Protein AF-A0A970N2Q7-F1 (afdb_monomer)

Foldseek 3Di:
DQWDQDPVVRDTDRADQLQPDDPVVLVVVLVVLLVLLPDPQQLDDDVPDDPPDGGNSLVVVLNLLVHLQCVVQQDDCPQPVNVVCVVVVCAPDSVSVSVSLCCVQPNRFDQDPVRDTHPVPVQPSVSNSVLSVLSSQLSSLSSPQDCPPHDQADPSNNYGQPLRGALVSQLSNQCSQLVHQSRQSRSLVNVLCLQPPHPLQDAPQFNSNQFASCQQCPPVNSRDGDPSVLSNLSSNLSVLSSVCSVQRDPDFRFLVSCLVVVVSQLSNLVSCCVNCRQNPRPDDDPLDHGRSLSVVLSLCVSLVLLVLLLVPDDDDPVPDPDPVRVSSVVSSCLSRCVVVPVDPPPPPRLDPDDPSQLSVLVSLLSNLVVVQVDRGSYPVPDQPLSDDPVSLVSNLVSQCSNSSRNVSSVVVVVCNVPVPRDPCVRVDPQPWFKFKDWLVQDDDQQAWDAGPVRDDIWGKHKDQWDGDDLKIKHAAFIKMKTQFFDWAWFKKKWAWDDPVFKWKAFAQHRDGPHTDDDWDQDPPRIIMDGPRPDTTGMMMITTNHITITNIMIITGDDDPPPPVVVD

Nearest PDB structures (foldseek):
  7ou8-assembly1_BBB  TM=2.435E-01  e=1.047E-04  Bacteroides thetaiotaomicron VPI-5482
  6vls-assembly2_B  TM=5.174E-01  e=4.617E-01  Escherichia coli
  6vls-assembly4_D  TM=4.702E-01  e=2.765E-01  Escherichia coli
  5iku-assembly1_A  TM=4.989E-01  e=7.710E-01  Hathewaya histolytica
  9bor-assembly1_A  TM=1.655E-01  e=4.130E+00  Homo sapiens

Secondary structure (DSSP, 8-state):
---EEPTTT--EE----GGG--HHHHHHHHHHHHHHHT-TTTSSPPTT--TTPPPHHHHHHHHHHT-HHHHHHT--TT-HHHHHHHHTTS-SSHHHHHHHHHHHHSPPPEE-TTS-EE--TTS-HHHHHHHHHHHHHHHHHHHT---SSS-SB-TTS--B-GGG--HHHHHHHHHHHHT-TTTGGGHHHHHHHHHHH-GGG--TT--GGG--TTTTS-TT-TTPPPPHHHHHHHHHHHHHHHHHHTTS-SSS--HHHHHTTHHHHHHHHHHHHH-HHHH---SS-TTPPPHHHHHHHHHHHHTTHHHHHHHHH-S--TT-SSHHHHHHHHHHHHHHHGGGGGSTTSS--S--S-HHHHHHHHHHHHHHHHTTT--SS-GGG--GGG--HHHHHHHHHHHHH-GGGTTHHHHHHHHHHHTS---GGGTS-----EEEE-TTS--SSS--EE-TTSS-EE-EEEEEEEEETTEEEEEEEEEEEESS--TTEEEEEEEES-GGGEEEEEESSSS--EEP--EEEETTTEEEEE-TTS---EEEEEESSSEEEEEEEEEE----TTTTT--

Mean predicted aligned error: 16.92 Å

Sequence (567 aa):
QLGTKDPITGEYDYDMNLKTTGVALVDSLRVSLKQLTGSLVFNTLVDNSPPEDETVFRQFTRVFVSAQVVKTNIYDDKNPKDIDGKANGYYQDNEEKIDYLLNSNFPIPTINLDYELDFVVNKDQEKQKQYVDEMLDVFETLINLDETDGDPYTPDGFDLDLNILNQANFQNLFKALNNSEIYFDLVPNLIARVVHNESAYQIQDIDIMAANPYFHYNGNEFDNHFPDGEIEELSDLFVLIKDFTNLIPSGEVDLSLLSNNIDLFKDTLIKFQETETFHRGGSHLPNEITVFQQIMRKIYLDTYLADLAFEQVHDFNIDAISVKDAIYKNLTDDIVNFELYSDPLYGPSLHLGSWPNEIEALGNLVENLTAINIVSSNLSSFDASIWTPSVLDGILNAINELDVVKDAAPHLIKNALYNEAINFSRFTTDKVANYIIDSTTFVGLLNEVTLSDGSENFTFEGNDVTSSGGKLHFTASGTLYNTTPITNIDSLLIKTNNLNDFTFYYGDTAQPDERFYFVEAVSGGYYKVNLSEVPYQYFQIKANAAFTVEEIKIKQAIEIGDYMQGQ

Radius of gyration: 41.72 Å; Cα contacts (8 Å, |Δi|>4): 851; chains: 1; bounding box: 101×56×114 Å

pLDDT: mean 73.53, std 15.27, range [30.88, 95.12]

Structure (mmCIF, N/CA/C/O backbone):
data_AF-A0A970N2Q7-F1
#
_entry.id   AF-A0A970N2Q7-F1
#
loop_
_atom_site.group_PDB
_atom_site.id
_atom_site.type_symbol
_atom_site.label_atom_id
_atom_site.label_alt_id
_atom_site.label_comp_id
_atom_site.label_asym_id
_atom_site.label_entity_id
_atom_site.label_seq_id
_atom_site.pdbx_PDB_ins_code
_atom_site.Cartn_x
_atom_site.Cartn_y
_atom_site.Cartn_z
_atom_site.occupancy
_atom_site.B_iso_or_equiv
_atom_site.auth_seq_id
_atom_site.auth_comp_id
_atom_site.auth_asym_id
_atom_site.auth_atom_id
_atom_site.pdbx_PDB_model_num
ATOM 1 N N . GLN A 1 1 ? -12.994 17.055 36.657 1.00 45.44 1 GLN A N 1
ATOM 2 C CA . GLN A 1 1 ? -14.340 16.468 36.829 1.00 45.44 1 GLN A CA 1
ATOM 3 C C . GLN A 1 1 ? -14.600 15.694 35.553 1.00 45.44 1 GLN A C 1
ATOM 5 O O . GLN A 1 1 ? -14.515 16.315 34.511 1.00 45.44 1 GLN A O 1
ATOM 10 N N . LEU A 1 2 ? -14.820 14.379 35.627 1.00 48.88 2 LEU A N 1
ATOM 11 C CA . LEU A 1 2 ? -15.094 13.513 34.464 1.00 48.88 2 LEU A CA 1
ATOM 12 C C . LEU A 1 2 ? -16.572 13.543 34.063 1.00 48.88 2 LEU A C 1
ATOM 14 O O . LEU A 1 2 ? -17.099 12.553 33.587 1.00 48.88 2 LEU A O 1
ATOM 18 N N . GLY A 1 3 ? -17.272 14.628 34.382 1.00 46.91 3 GLY A N 1
ATOM 19 C CA . GLY A 1 3 ? -18.672 14.727 34.039 1.00 46.91 3 GLY A CA 1
ATOM 20 C C . GLY A 1 3 ? -19.215 16.136 34.155 1.00 46.91 3 GLY A C 1
ATOM 21 O O . GLY A 1 3 ? -18.838 16.908 35.047 1.00 46.91 3 GLY A O 1
ATOM 22 N N . THR A 1 4 ? -20.109 16.443 33.230 1.00 47.22 4 THR A N 1
ATOM 23 C CA . THR A 1 4 ? -20.871 17.675 33.130 1.00 47.22 4 THR A CA 1
ATOM 24 C C . THR A 1 4 ? -22.276 17.374 33.609 1.00 47.22 4 THR A C 1
ATOM 26 O O . THR A 1 4 ? -22.952 16.489 33.101 1.00 47.22 4 THR A O 1
ATOM 29 N N . LYS A 1 5 ? -22.730 18.093 34.632 1.00 47.19 5 LYS A N 1
ATOM 30 C CA . LYS A 1 5 ? -24.118 17.973 35.061 1.00 47.19 5 LYS A CA 1
ATOM 31 C C . LYS A 1 5 ? -24.990 18.718 34.060 1.00 47.19 5 LYS A C 1
ATOM 33 O O . LYS A 1 5 ? -24.835 19.937 33.946 1.00 47.19 5 LYS A O 1
ATOM 38 N N . ASP A 1 6 ? -25.897 18.018 33.390 1.00 47.97 6 ASP A N 1
ATOM 39 C CA . ASP A 1 6 ? -26.930 18.643 32.578 1.00 47.97 6 ASP A CA 1
ATOM 40 C C . ASP A 1 6 ? -27.719 19.612 33.486 1.00 47.97 6 ASP A C 1
ATOM 42 O O . ASP A 1 6 ? -28.283 19.212 34.514 1.00 47.97 6 ASP A O 1
ATOM 46 N N . PRO A 1 7 ? -27.721 20.919 33.180 1.00 41.69 7 PRO A N 1
ATOM 47 C CA . PRO A 1 7 ? -28.348 21.919 34.035 1.00 41.69 7 PRO A CA 1
ATOM 48 C C . PRO A 1 7 ? -29.886 21.891 33.985 1.00 41.69 7 PRO A C 1
ATOM 50 O O . PRO A 1 7 ? -30.524 22.537 34.819 1.00 41.69 7 PRO A O 1
ATOM 53 N N . ILE A 1 8 ? -30.480 21.177 33.026 1.00 44.94 8 ILE A N 1
ATOM 54 C CA . ILE A 1 8 ? -31.919 21.033 32.785 1.00 44.94 8 ILE A CA 1
ATOM 55 C C . ILE A 1 8 ? -32.441 19.724 33.389 1.00 44.94 8 ILE A C 1
ATOM 57 O O . ILE A 1 8 ? -33.431 19.759 34.123 1.00 44.94 8 ILE A O 1
ATOM 61 N N . THR A 1 9 ? -31.800 18.588 33.108 1.00 55.22 9 THR A N 1
ATOM 62 C CA . THR A 1 9 ? -32.236 17.270 33.610 1.00 55.22 9 THR A CA 1
ATOM 63 C C . THR A 1 9 ? -31.654 16.959 34.988 1.00 55.22 9 THR A C 1
ATOM 65 O O . THR A 1 9 ? -32.248 16.218 35.770 1.00 55.22 9 THR A O 1
ATOM 68 N N . GLY A 1 10 ? -30.523 17.578 35.338 1.00 40.97 10 GLY A N 1
ATOM 69 C CA . GLY A 1 10 ? -29.781 17.282 36.558 1.00 40.97 10 GLY A CA 1
ATOM 70 C C . GLY A 1 10 ? -29.006 15.965 36.501 1.00 40.97 10 GLY A C 1
ATOM 71 O O . GLY A 1 10 ? -28.391 15.606 37.510 1.00 40.97 10 GLY A O 1
ATOM 72 N N . GLU A 1 11 ? -29.029 15.279 35.358 1.00 42.31 11 GLU A N 1
ATOM 73 C CA . GLU A 1 11 ? -28.254 14.073 35.093 1.00 42.31 11 GLU A CA 1
ATOM 74 C C . GLU A 1 11 ? -26.777 14.436 34.951 1.00 42.31 11 GLU A C 1
ATOM 76 O O . GLU A 1 11 ? -26.418 15.531 34.516 1.00 42.31 11 GLU A O 1
ATOM 81 N N . TYR A 1 12 ? -25.908 13.543 35.406 1.00 44.84 12 TYR A N 1
ATOM 82 C CA . TYR A 1 12 ? -24.479 13.688 35.183 1.00 44.84 12 TYR A CA 1
ATOM 83 C C . TYR A 1 12 ? -24.143 12.959 33.895 1.00 44.84 12 TYR A C 1
ATOM 85 O O . TYR A 1 12 ? -24.292 11.742 33.828 1.00 44.84 12 TYR A O 1
ATOM 93 N N . ASP A 1 13 ? -23.693 13.716 32.906 1.00 51.66 13 ASP A N 1
ATOM 94 C CA . ASP A 1 13 ? -23.083 13.167 31.711 1.00 51.66 13 ASP A CA 1
ATOM 95 C C . ASP A 1 13 ? -21.595 12.988 31.993 1.00 51.66 13 ASP A C 1
ATOM 97 O O . ASP A 1 13 ? -20.907 13.961 32.312 1.00 51.66 13 ASP A O 1
ATOM 101 N N . TYR A 1 14 ? -21.117 11.748 31.993 1.00 58.34 14 TYR A N 1
ATOM 102 C CA . TYR A 1 14 ? -19.752 11.408 32.385 1.00 58.34 14 TYR A CA 1
ATOM 103 C C . TYR A 1 14 ? -18.855 11.237 31.161 1.00 58.34 14 TYR A C 1
ATOM 105 O O . TYR A 1 14 ? -18.230 10.196 30.990 1.00 58.34 14 TYR A O 1
ATOM 113 N N . ASP A 1 15 ? -18.784 12.254 30.309 1.00 62.94 15 ASP A N 1
ATOM 114 C CA . ASP A 1 15 ? -17.936 12.199 29.125 1.00 62.94 15 ASP A CA 1
ATOM 115 C C . ASP A 1 15 ? -16.504 12.672 29.410 1.00 62.94 15 ASP A C 1
ATOM 117 O O . ASP A 1 15 ? -16.249 13.745 29.976 1.00 62.94 15 ASP A O 1
ATOM 121 N N . MET A 1 16 ? -15.533 11.851 29.001 1.00 68.69 16 MET A N 1
ATOM 122 C CA . MET A 1 16 ? -14.117 12.186 29.093 1.00 68.69 16 MET A CA 1
ATOM 123 C C . MET A 1 16 ? -13.702 13.030 27.887 1.00 68.69 16 MET A C 1
ATOM 125 O O . MET A 1 16 ? -13.526 12.516 26.788 1.00 68.69 16 MET A O 1
ATOM 129 N N . ASN A 1 17 ? -13.494 14.328 28.104 1.00 78.00 17 ASN A N 1
ATOM 130 C CA . ASN A 1 17 ? -12.841 15.190 27.122 1.00 78.00 17 ASN A CA 1
ATOM 131 C C . ASN A 1 17 ? -11.338 14.857 27.092 1.00 78.00 17 ASN A C 1
ATOM 133 O O . ASN A 1 17 ? -10.592 15.258 27.993 1.00 78.00 17 ASN A O 1
ATOM 137 N N . LEU A 1 18 ? -10.894 14.104 26.083 1.00 82.69 18 LEU A N 1
ATOM 138 C CA . LEU A 1 18 ? -9.505 13.630 25.996 1.00 82.69 18 LEU A CA 1
ATOM 139 C C . LEU A 1 18 ? -8.506 14.772 25.797 1.00 82.69 18 LEU A C 1
ATOM 141 O O . LEU A 1 18 ? -7.446 14.767 26.410 1.00 82.69 18 LEU A O 1
ATOM 145 N N . LYS A 1 19 ? -8.910 15.811 25.062 1.00 81.31 19 LYS A N 1
ATOM 146 C CA . LYS A 1 19 ? -8.136 17.034 24.808 1.00 81.31 19 LYS A CA 1
ATOM 147 C C . LYS A 1 19 ? -7.643 17.747 26.075 1.00 81.31 19 LYS A C 1
ATOM 149 O O . LYS A 1 19 ? -6.607 18.403 26.068 1.00 81.31 19 LYS A O 1
ATOM 154 N N . THR A 1 20 ? -8.401 17.685 27.170 1.00 78.44 20 THR A N 1
ATOM 155 C CA . THR A 1 20 ? -8.080 18.399 28.424 1.00 78.44 20 THR A CA 1
ATOM 156 C C . THR A 1 20 ? -7.775 17.473 29.597 1.00 78.44 20 THR A C 1
ATOM 158 O O . THR A 1 20 ? -7.442 17.945 30.691 1.00 78.44 20 THR A O 1
ATOM 161 N N . THR A 1 21 ? -7.876 16.160 29.394 1.00 81.12 21 THR A N 1
ATOM 162 C CA . THR A 1 21 ? -7.594 15.167 30.429 1.00 81.12 21 THR A CA 1
ATOM 163 C C . THR A 1 21 ? -6.094 14.900 30.493 1.00 81.12 21 THR A C 1
ATOM 165 O O . THR A 1 21 ? -5.465 14.615 29.489 1.00 81.12 21 THR A O 1
ATOM 168 N N . GLY A 1 22 ? -5.500 14.989 31.686 1.00 78.19 22 GLY A N 1
ATOM 169 C CA . GLY A 1 22 ? -4.075 14.705 31.882 1.00 78.19 22 GLY A CA 1
ATOM 170 C C . GLY A 1 22 ? -3.810 13.278 32.366 1.00 78.19 22 GLY A C 1
ATOM 171 O O . GLY A 1 22 ? -4.590 12.740 33.154 1.00 78.19 22 GLY A O 1
ATOM 172 N N . VAL A 1 23 ? -2.653 12.718 31.998 1.00 80.44 23 VAL A N 1
ATOM 173 C CA . VAL A 1 23 ? -2.191 11.364 32.386 1.00 80.44 23 VAL A CA 1
ATOM 174 C C . VAL A 1 23 ? -2.270 11.113 33.896 1.00 80.44 23 VAL A C 1
ATOM 176 O O . VAL A 1 23 ? -2.765 10.082 34.336 1.00 80.44 23 VAL A O 1
ATOM 179 N N . ALA A 1 24 ? -1.894 12.095 34.721 1.00 82.75 24 ALA A N 1
ATOM 180 C CA . ALA A 1 24 ? -1.950 11.962 36.181 1.00 82.75 24 ALA A CA 1
ATOM 181 C C . ALA A 1 24 ? -3.372 11.698 36.723 1.00 82.75 24 ALA A C 1
ATOM 183 O O . ALA A 1 24 ? -3.534 11.099 37.790 1.00 82.75 24 ALA A O 1
ATOM 184 N N . LEU A 1 25 ? -4.411 12.150 36.009 1.00 81.94 25 LEU A N 1
ATOM 185 C CA . LEU A 1 25 ? -5.798 11.845 36.355 1.00 81.94 25 LEU A CA 1
ATOM 186 C C . LEU A 1 25 ? -6.112 10.372 36.058 1.00 81.94 25 LEU A C 1
ATOM 188 O O . LEU A 1 25 ? -6.723 9.715 36.899 1.00 81.94 25 LEU A O 1
ATOM 192 N N . VAL A 1 26 ? -5.657 9.855 34.912 1.00 83.88 26 VAL A N 1
ATOM 193 C CA . VAL A 1 26 ? -5.812 8.445 34.515 1.00 83.88 26 VAL A CA 1
ATOM 194 C C . VAL A 1 26 ? -5.110 7.521 35.504 1.00 83.88 26 VAL A C 1
ATOM 196 O O . VAL A 1 26 ? -5.734 6.591 36.007 1.00 83.88 26 VAL A O 1
ATOM 199 N N . ASP A 1 27 ? -3.877 7.830 35.903 1.00 82.25 27 ASP A N 1
ATOM 200 C CA . ASP A 1 27 ? -3.149 7.061 36.921 1.00 82.25 27 ASP A CA 1
ATOM 201 C C . ASP A 1 27 ? -3.882 7.010 38.265 1.00 82.25 27 ASP A C 1
ATOM 203 O O . ASP A 1 27 ? -4.003 5.957 38.901 1.00 82.25 27 ASP A O 1
ATOM 207 N N . SER A 1 28 ? -4.422 8.150 38.705 1.00 82.50 28 SER A N 1
ATOM 208 C CA . SER A 1 28 ? -5.218 8.205 39.930 1.00 82.50 28 SER A CA 1
ATOM 209 C C . SER A 1 28 ? -6.490 7.354 39.826 1.00 82.50 28 SER A C 1
ATOM 211 O O . SER A 1 28 ? -6.904 6.741 40.818 1.00 82.50 28 SER A O 1
ATOM 213 N N . LEU A 1 29 ? -7.121 7.306 38.649 1.00 83.69 29 LEU A N 1
ATOM 214 C CA . LEU A 1 29 ? -8.292 6.467 38.381 1.00 83.69 29 LEU A CA 1
ATOM 215 C C . LEU A 1 29 ? -7.916 4.987 38.348 1.00 83.69 29 LEU A C 1
ATOM 217 O O . LEU A 1 29 ? -8.610 4.198 38.981 1.00 83.69 29 LEU A O 1
ATOM 221 N N . ARG A 1 30 ? -6.795 4.624 37.716 1.00 87.69 30 ARG A N 1
ATOM 222 C CA . ARG A 1 30 ? -6.245 3.259 37.683 1.00 87.69 30 ARG A CA 1
ATOM 223 C C . ARG A 1 30 ? -6.091 2.695 39.085 1.00 87.69 30 ARG A C 1
ATOM 225 O O . ARG A 1 30 ? -6.621 1.627 39.394 1.00 87.69 30 ARG A O 1
ATOM 232 N N . VAL A 1 31 ? -5.442 3.448 39.973 1.00 85.44 31 VAL A N 1
ATOM 233 C CA . VAL A 1 31 ? -5.288 3.057 41.383 1.00 85.44 31 VAL A CA 1
ATOM 234 C C . VAL A 1 31 ? -6.647 2.906 42.067 1.00 85.44 31 VAL A C 1
ATOM 236 O O . VAL A 1 31 ? -6.871 1.922 42.773 1.00 85.44 31 VAL A O 1
ATOM 239 N N . SER A 1 32 ? -7.558 3.857 41.850 1.00 83.25 32 SER A N 1
ATOM 240 C CA . SER A 1 32 ? -8.877 3.851 42.489 1.00 83.25 32 SER A CA 1
ATOM 241 C C . SER A 1 32 ? -9.721 2.657 42.034 1.00 83.25 32 SER A C 1
ATOM 243 O O . SER A 1 32 ? -10.182 1.886 42.871 1.00 83.25 32 SER A O 1
ATOM 245 N N . LEU A 1 33 ? -9.866 2.433 40.726 1.00 84.06 33 LEU A N 1
ATOM 246 C CA . LEU A 1 33 ? -10.666 1.345 40.157 1.00 84.06 33 LEU A CA 1
ATOM 247 C C . LEU A 1 33 ? -10.132 -0.033 40.557 1.00 84.06 33 LEU A C 1
ATOM 249 O O . LEU A 1 33 ? -10.913 -0.897 40.952 1.00 84.06 33 LEU A O 1
ATOM 253 N N . LYS A 1 34 ? -8.807 -0.217 40.592 1.00 83.81 34 LYS A N 1
ATOM 254 C CA . LYS A 1 34 ? -8.189 -1.448 41.115 1.00 83.81 34 LYS A CA 1
ATOM 255 C C . LYS A 1 34 ? -8.482 -1.715 42.586 1.00 83.81 34 LYS A C 1
ATOM 257 O O . LYS A 1 34 ? -8.553 -2.871 42.993 1.00 83.81 34 LYS A O 1
ATOM 262 N N . GLN A 1 35 ? -8.596 -0.675 43.409 1.00 80.44 35 GLN A N 1
ATOM 263 C CA . GLN A 1 35 ? -9.000 -0.843 44.806 1.00 80.44 35 GLN A CA 1
ATOM 264 C C . GLN A 1 35 ? -10.488 -1.201 44.906 1.00 80.44 35 GLN A C 1
ATOM 266 O O . GLN A 1 35 ? -10.870 -1.992 45.771 1.00 80.44 35 GLN A O 1
ATOM 271 N N . LEU A 1 36 ? -11.317 -0.659 44.008 1.00 77.31 36 LEU A N 1
ATOM 272 C CA . LEU A 1 36 ? -12.753 -0.923 43.972 1.00 77.31 36 LEU A CA 1
ATOM 273 C C . LEU A 1 36 ? -13.096 -2.360 43.554 1.00 77.31 36 LEU A C 1
ATOM 275 O O . LEU A 1 36 ? -14.053 -2.900 44.104 1.00 77.31 36 LEU A O 1
ATOM 279 N N . THR A 1 37 ? -12.306 -3.020 42.697 1.00 76.44 37 THR A N 1
ATOM 280 C CA . THR A 1 37 ? -12.546 -4.438 42.329 1.00 76.44 37 THR A CA 1
ATOM 281 C C . THR A 1 37 ? -12.559 -5.371 43.543 1.00 76.44 37 THR A C 1
ATOM 283 O O . THR A 1 37 ? -13.311 -6.336 43.574 1.00 76.44 37 THR A O 1
ATOM 286 N N . GLY A 1 38 ? -11.769 -5.075 44.581 1.00 67.94 38 GLY A N 1
ATOM 287 C CA . GLY A 1 38 ? -11.742 -5.844 45.833 1.00 67.94 38 GLY A CA 1
ATOM 288 C C . GLY A 1 38 ? -12.709 -5.364 46.913 1.00 67.94 38 GLY A C 1
ATOM 289 O O . GLY A 1 38 ? -12.694 -5.895 48.024 1.00 67.94 38 GLY A O 1
ATOM 290 N N . SER A 1 39 ? -13.493 -4.320 46.648 1.00 70.31 39 SER A N 1
ATOM 291 C CA . SER A 1 39 ? -14.310 -3.672 47.668 1.00 70.31 39 SER A CA 1
ATOM 292 C C . SER A 1 39 ? -15.703 -4.280 47.747 1.00 70.31 39 SER A C 1
ATOM 294 O O . SER A 1 39 ? -16.457 -4.243 46.780 1.00 70.31 39 SER A O 1
ATOM 296 N N . LEU A 1 40 ? -16.090 -4.758 48.931 1.00 64.56 40 LEU A N 1
ATOM 297 C CA . LEU A 1 40 ? -17.445 -5.259 49.170 1.00 64.56 40 LEU A CA 1
ATOM 298 C C . LEU A 1 40 ? -18.495 -4.157 48.934 1.00 64.56 40 LEU A C 1
ATOM 300 O O . LEU A 1 40 ? -19.478 -4.381 48.247 1.00 64.56 40 LEU A O 1
ATOM 304 N N . VAL A 1 41 ? -18.246 -2.946 49.446 1.00 64.06 41 VAL A N 1
ATOM 305 C CA . VAL A 1 41 ? -19.200 -1.815 49.445 1.00 64.06 41 VAL A CA 1
ATOM 306 C C . VAL A 1 41 ? -19.487 -1.282 48.042 1.00 64.06 41 VAL A C 1
ATOM 308 O O . VAL A 1 41 ? -20.590 -0.836 47.758 1.00 64.06 41 VAL A O 1
ATOM 311 N N . PHE A 1 42 ? -18.495 -1.299 47.155 1.00 64.31 42 PHE A N 1
ATOM 312 C CA . PHE A 1 42 ? -18.653 -0.762 45.798 1.00 64.31 42 PHE A CA 1
ATOM 313 C C . PHE A 1 42 ? -19.128 -1.806 44.790 1.00 64.31 42 PHE A C 1
ATOM 315 O O . PHE A 1 42 ? -19.426 -1.456 43.649 1.00 64.31 42 PHE A O 1
ATOM 322 N N . ASN A 1 43 ? -19.229 -3.058 45.237 1.00 64.69 43 ASN A N 1
ATOM 323 C CA . ASN A 1 43 ? -19.777 -4.175 44.489 1.00 64.69 43 ASN A CA 1
ATOM 324 C C . ASN A 1 43 ? -21.121 -4.675 45.065 1.00 64.69 43 ASN A C 1
ATOM 326 O O . ASN A 1 43 ? -21.695 -5.619 44.533 1.00 64.69 43 ASN A O 1
ATOM 330 N N . THR A 1 44 ? -21.656 -4.058 46.125 1.00 60.69 44 THR A N 1
ATOM 331 C CA . THR A 1 44 ? -23.017 -4.328 46.617 1.00 60.69 44 THR A CA 1
ATOM 332 C C . THR A 1 44 ? -24.060 -3.576 45.791 1.00 60.69 44 THR A C 1
ATOM 334 O O . THR A 1 44 ? -23.841 -2.417 45.434 1.00 60.69 44 THR A O 1
ATOM 337 N N . LEU A 1 45 ? -25.219 -4.198 45.566 1.00 57.06 45 LEU A N 1
ATOM 338 C CA . LEU A 1 45 ? -26.437 -3.503 45.139 1.00 57.06 45 LEU A CA 1
ATOM 339 C C . LEU A 1 45 ? -26.856 -2.508 46.233 1.00 57.06 45 LEU A C 1
ATOM 341 O O . LEU A 1 45 ? -26.707 -2.800 47.421 1.00 57.06 45 LEU A O 1
ATOM 345 N N . VAL A 1 46 ? -27.356 -1.330 45.861 1.00 52.47 46 VAL A N 1
ATOM 346 C CA . VAL A 1 46 ? -27.835 -0.343 46.842 1.00 52.47 46 VAL A CA 1
ATOM 347 C C . VAL A 1 46 ? -29.030 -0.936 47.607 1.00 52.47 46 VAL A C 1
ATOM 349 O O . VAL A 1 46 ? -29.963 -1.459 47.002 1.00 52.47 46 VAL A O 1
ATOM 352 N N . ASP A 1 47 ? -29.013 -0.887 48.945 1.00 46.34 47 ASP A N 1
ATOM 353 C CA . ASP A 1 47 ? -30.092 -1.428 49.788 1.00 46.34 47 ASP A CA 1
ATOM 354 C C . ASP A 1 47 ? -31.460 -0.806 49.414 1.00 46.34 47 ASP A C 1
ATOM 356 O O . ASP A 1 47 ? -31.672 0.401 49.566 1.00 46.34 47 ASP A O 1
ATOM 360 N N . ASN A 1 48 ? -32.408 -1.663 49.008 1.00 46.34 48 ASN A N 1
ATOM 361 C CA . ASN A 1 48 ? -33.751 -1.389 48.445 1.00 46.34 48 ASN A CA 1
ATOM 362 C C . ASN A 1 48 ? -33.843 -1.087 46.944 1.00 46.34 48 ASN A C 1
ATOM 364 O O . ASN A 1 48 ? -34.942 -0.785 46.467 1.00 46.34 48 ASN A O 1
ATOM 368 N N . SER A 1 49 ? -32.758 -1.208 46.193 1.00 41.44 49 SER A N 1
ATOM 369 C CA . SER A 1 49 ? -32.841 -1.124 44.743 1.00 41.44 49 SER A CA 1
ATOM 370 C C . SER A 1 49 ? -33.359 -2.425 44.119 1.00 41.44 49 SER A C 1
ATOM 372 O O . SER A 1 49 ? -33.061 -3.511 44.631 1.00 41.44 49 SER A O 1
ATOM 374 N N . PRO A 1 50 ? -34.160 -2.356 43.038 1.00 39.69 50 PRO A N 1
ATOM 375 C CA . PRO A 1 50 ? -34.542 -3.534 42.265 1.00 39.69 50 PRO A CA 1
ATOM 376 C C . PRO A 1 50 ? -33.294 -4.311 41.800 1.00 39.69 50 PRO A C 1
ATOM 378 O O . PRO A 1 50 ? -32.213 -3.730 41.721 1.00 39.69 50 PRO A O 1
ATOM 381 N N . PRO A 1 51 ? -33.421 -5.600 41.435 1.00 41.22 51 PRO A N 1
ATOM 382 C CA . PRO A 1 51 ? -32.331 -6.442 40.911 1.00 41.22 51 PRO A CA 1
ATOM 383 C C . PRO A 1 51 ? -31.710 -5.970 39.569 1.00 41.22 51 PRO A C 1
ATOM 385 O O . PRO A 1 51 ? -31.070 -6.758 38.882 1.00 41.22 51 PRO A O 1
ATOM 388 N N . GLU A 1 52 ? -31.887 -4.699 39.209 1.00 47.88 52 GLU A N 1
ATOM 389 C CA . GLU A 1 52 ? -31.432 -4.038 37.983 1.00 47.88 52 GLU A CA 1
ATOM 390 C C . GLU A 1 52 ? -30.373 -2.942 38.250 1.00 47.88 52 GLU A C 1
ATOM 392 O O . GLU A 1 52 ? -29.835 -2.377 37.302 1.00 47.88 52 GLU A O 1
ATOM 397 N N . ASP A 1 53 ? -30.020 -2.649 39.509 1.00 59.09 53 ASP A N 1
ATOM 398 C CA . ASP A 1 53 ? -29.057 -1.584 39.817 1.00 59.09 53 ASP A CA 1
ATOM 399 C C . ASP A 1 53 ? -27.601 -2.041 39.634 1.00 59.09 53 ASP A C 1
ATOM 401 O O . ASP A 1 53 ? -27.106 -2.946 40.301 1.00 59.09 53 ASP A O 1
ATOM 405 N N . GLU A 1 54 ? -26.871 -1.389 38.735 1.00 66.31 54 GLU A N 1
ATOM 406 C CA . GLU A 1 54 ? -25.446 -1.644 38.530 1.00 66.31 54 GLU A CA 1
ATOM 407 C C . GLU A 1 54 ? -24.607 -1.281 39.757 1.00 66.31 54 GLU A C 1
ATOM 409 O O . GLU A 1 54 ? -24.857 -0.275 40.426 1.00 66.31 54 GLU A O 1
ATOM 414 N N . THR A 1 55 ? -23.543 -2.048 40.019 1.00 70.50 55 THR A N 1
ATOM 415 C CA . THR A 1 55 ? -22.575 -1.689 41.062 1.00 70.50 55 THR A CA 1
ATOM 416 C C . THR A 1 55 ? -21.875 -0.370 40.725 1.00 70.50 55 THR A C 1
ATOM 418 O O . THR A 1 55 ? -21.687 -0.031 39.558 1.00 70.50 55 THR A O 1
ATOM 421 N N . VAL A 1 56 ? -21.424 0.375 41.739 1.00 73.75 56 VAL A N 1
ATOM 422 C CA . VAL A 1 56 ? -20.697 1.640 41.512 1.00 73.75 56 VAL A CA 1
ATOM 423 C C . VAL A 1 56 ? -19.422 1.401 40.698 1.00 73.75 56 VAL A C 1
ATOM 425 O O . VAL A 1 56 ? -19.094 2.195 39.822 1.00 73.75 56 VAL A O 1
ATOM 428 N N . PHE A 1 57 ? -18.717 0.292 40.949 1.00 76.06 57 PHE A N 1
ATOM 429 C CA . PHE A 1 57 ? -17.578 -0.111 40.124 1.00 76.06 57 PHE A CA 1
ATOM 430 C C . PHE A 1 57 ? -17.976 -0.262 38.647 1.00 76.06 57 PHE A C 1
ATOM 432 O O . PHE A 1 57 ? -17.329 0.319 37.780 1.00 76.06 57 PHE A O 1
ATOM 439 N N . ARG A 1 58 ? -19.080 -0.963 38.366 1.00 79.38 58 ARG A N 1
ATOM 440 C CA . ARG A 1 58 ? -19.590 -1.160 37.006 1.00 79.38 58 ARG A CA 1
ATOM 441 C C . ARG A 1 58 ? -20.016 0.148 36.338 1.00 79.38 58 ARG A C 1
ATOM 443 O O . ARG A 1 58 ? -19.699 0.336 35.169 1.00 79.38 58 ARG A O 1
ATOM 450 N N . GLN A 1 59 ? -20.643 1.068 37.072 1.00 76.19 59 GLN A N 1
ATOM 451 C CA . GLN A 1 59 ? -20.980 2.405 36.565 1.00 76.19 59 GLN A CA 1
ATOM 452 C C . GLN A 1 59 ? -19.728 3.184 36.144 1.00 76.19 59 GLN A C 1
ATOM 454 O O . GLN A 1 59 ? -19.725 3.819 35.094 1.00 76.19 59 GLN A O 1
ATOM 459 N N . PHE A 1 60 ? -18.641 3.106 36.920 1.00 77.81 60 PHE A N 1
ATOM 460 C CA . PHE A 1 60 ? -17.376 3.723 36.520 1.00 77.81 60 PHE A CA 1
ATOM 461 C C . PHE A 1 60 ? -16.763 3.048 35.298 1.00 77.81 60 PHE A C 1
ATOM 463 O O . PHE A 1 60 ? -16.314 3.746 34.399 1.00 77.81 60 PHE A O 1
ATOM 470 N N . THR A 1 61 ? -16.745 1.717 35.240 1.00 81.06 61 THR A N 1
ATOM 471 C CA . THR A 1 61 ? -16.203 0.989 34.084 1.00 81.06 61 THR A CA 1
ATOM 472 C C . THR A 1 61 ? -16.996 1.280 32.811 1.00 81.06 61 THR A C 1
ATOM 474 O O . THR A 1 61 ? -16.406 1.463 31.747 1.00 81.06 61 THR A O 1
ATOM 477 N N . ARG A 1 62 ? -18.325 1.406 32.924 1.00 84.38 62 ARG A N 1
ATOM 478 C CA . ARG A 1 62 ? -19.213 1.779 31.821 1.00 84.38 62 ARG A CA 1
ATOM 479 C C . ARG A 1 62 ? -18.755 3.055 31.130 1.00 84.38 62 ARG A C 1
ATOM 481 O O . ARG A 1 62 ? -18.696 3.037 29.913 1.00 84.38 62 ARG A O 1
ATOM 488 N N . VAL A 1 63 ? -18.354 4.093 31.872 1.00 80.19 63 VAL A N 1
ATOM 489 C CA . VAL A 1 63 ? -17.882 5.377 31.310 1.00 80.19 63 VAL A CA 1
ATOM 490 C C . VAL A 1 63 ? -16.803 5.193 30.241 1.00 80.19 63 VAL A C 1
ATOM 492 O O . VAL A 1 63 ? -16.817 5.875 29.224 1.00 80.19 63 VAL A O 1
ATOM 495 N N . PHE A 1 64 ? -15.880 4.256 30.445 1.00 84.38 64 PHE A N 1
ATOM 496 C CA . PHE A 1 64 ? -14.764 4.025 29.531 1.00 84.38 64 PHE A CA 1
ATOM 497 C C . PHE A 1 64 ? -15.175 3.152 28.341 1.00 84.38 64 PHE A C 1
ATOM 499 O O . PHE A 1 64 ? -14.864 3.467 27.196 1.00 84.38 64 PHE A O 1
ATOM 506 N N . VAL A 1 65 ? -15.940 2.084 28.585 1.00 84.81 65 VAL A N 1
ATOM 507 C CA . VAL A 1 65 ? -16.455 1.215 27.510 1.00 84.81 65 VAL A CA 1
ATOM 508 C C . VAL A 1 65 ? -17.478 1.957 26.638 1.00 84.81 65 VAL A C 1
ATOM 510 O O . VAL A 1 65 ? -17.593 1.685 25.449 1.00 84.81 65 VAL A O 1
ATOM 513 N N . SER A 1 66 ? -18.183 2.941 27.201 1.00 82.94 66 SER A N 1
ATOM 514 C CA . SER A 1 66 ? -19.183 3.752 26.510 1.00 82.94 66 SER A CA 1
ATOM 515 C C . SER A 1 66 ? -18.697 5.131 26.076 1.00 82.94 66 SER A C 1
ATOM 517 O O . SER A 1 66 ? -19.538 5.917 25.634 1.00 82.94 66 SER A O 1
ATOM 519 N N . ALA A 1 67 ? -17.409 5.446 26.232 1.00 83.94 67 ALA A N 1
ATOM 520 C CA . ALA A 1 67 ? -16.892 6.779 25.952 1.00 83.94 67 ALA A CA 1
ATOM 521 C C . ALA A 1 67 ? -17.188 7.183 24.507 1.00 83.94 67 ALA A C 1
ATOM 523 O O . ALA A 1 67 ? -16.998 6.387 23.579 1.00 83.94 67 ALA A O 1
ATOM 524 N N . GLN A 1 68 ? -17.617 8.433 24.313 1.00 83.88 68 GLN A N 1
ATOM 525 C CA . GLN A 1 68 ? -18.038 8.907 22.998 1.00 83.88 68 GLN A CA 1
ATOM 526 C C . GLN A 1 68 ? -16.932 8.766 21.947 1.00 83.88 68 GLN A C 1
ATOM 528 O O . GLN A 1 68 ? -17.213 8.359 20.825 1.00 83.88 68 GLN A O 1
ATOM 533 N N . VAL A 1 69 ? -15.671 8.991 22.326 1.00 83.88 69 VAL A N 1
ATOM 534 C CA . VAL A 1 69 ? -14.531 8.754 21.434 1.00 83.88 69 VAL A CA 1
ATOM 535 C C . VAL A 1 69 ? -14.459 7.304 20.960 1.00 83.88 69 VAL A C 1
ATOM 537 O O . VAL A 1 69 ? -14.386 7.078 19.762 1.00 83.88 69 VAL A O 1
ATOM 540 N N . VAL A 1 70 ? -14.584 6.305 21.835 1.00 86.50 70 VAL A N 1
ATOM 541 C CA . VAL A 1 70 ? -14.531 4.888 21.435 1.00 86.50 70 VAL A CA 1
ATOM 542 C C . VAL A 1 70 ? -15.689 4.556 20.490 1.00 86.50 70 VAL A C 1
ATOM 544 O O . VAL A 1 70 ? -15.477 3.968 19.430 1.00 86.50 70 VAL A O 1
ATOM 547 N N . LYS A 1 71 ? -16.902 5.010 20.830 1.00 85.69 71 LYS A N 1
ATOM 548 C CA . LYS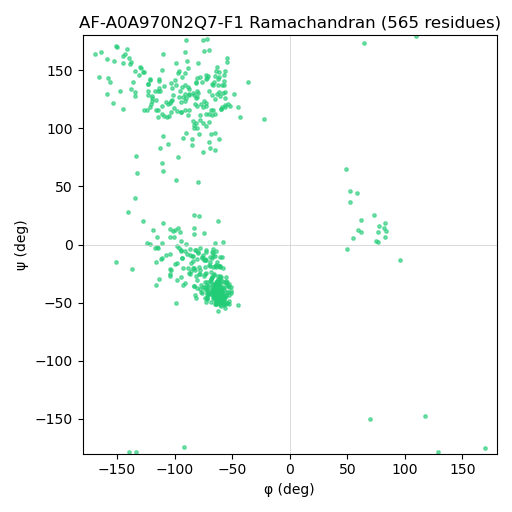 A 1 71 ? -18.109 4.788 20.022 1.00 85.69 71 LYS A CA 1
ATOM 549 C C . LYS A 1 71 ? -18.028 5.422 18.634 1.00 85.69 71 LYS A C 1
ATOM 551 O O . LYS A 1 71 ? -18.362 4.763 17.660 1.00 85.69 71 LYS A O 1
ATOM 556 N N . THR A 1 72 ? -17.625 6.690 18.547 1.00 81.69 72 THR A N 1
ATOM 557 C CA . THR A 1 72 ? -17.558 7.430 17.277 1.00 81.69 72 THR A CA 1
ATOM 558 C C . THR A 1 72 ? -16.415 6.930 16.398 1.00 81.69 72 THR A C 1
ATOM 560 O O . THR A 1 72 ? -16.551 6.882 15.180 1.00 81.69 72 THR A O 1
ATOM 563 N N . ASN A 1 73 ? -15.278 6.591 17.012 1.00 82.62 73 ASN A N 1
ATOM 564 C CA . ASN A 1 73 ? -14.014 6.458 16.293 1.00 82.62 73 ASN A CA 1
ATOM 565 C C . ASN A 1 73 ? -13.597 5.013 16.027 1.00 82.62 73 ASN A C 1
ATOM 567 O O . ASN A 1 73 ? -12.754 4.790 15.161 1.00 82.62 73 ASN A O 1
ATOM 571 N N . ILE A 1 74 ? -14.110 4.060 16.807 1.00 83.62 74 ILE A N 1
ATOM 572 C CA . ILE A 1 74 ? -13.551 2.704 16.869 1.00 83.62 74 ILE A CA 1
ATOM 573 C C . ILE A 1 74 ? -14.636 1.615 16.865 1.00 83.62 74 ILE A C 1
ATOM 575 O O . ILE A 1 74 ? -14.356 0.471 16.524 1.00 83.62 74 ILE A O 1
ATOM 579 N N . TYR A 1 75 ? -15.883 1.915 17.232 1.00 85.12 75 TYR A N 1
ATOM 580 C CA . TYR A 1 75 ? -16.989 0.968 17.056 1.00 85.12 75 TYR A CA 1
ATOM 581 C C . TYR A 1 75 ? -17.550 1.059 15.633 1.00 85.12 75 TYR A C 1
ATOM 583 O O . TYR A 1 75 ? -17.876 2.144 15.161 1.00 85.12 75 TYR A O 1
ATOM 591 N N . ASP A 1 76 ? -17.696 -0.089 14.972 1.00 82.06 76 ASP A N 1
ATOM 592 C CA . ASP A 1 76 ? -18.313 -0.217 13.649 1.00 82.06 76 ASP A CA 1
ATOM 593 C C . ASP A 1 76 ? -19.292 -1.398 13.667 1.00 82.06 76 ASP A C 1
ATOM 595 O O . ASP A 1 76 ? -18.939 -2.507 14.068 1.00 82.06 76 ASP A O 1
ATOM 599 N N . ASP A 1 77 ? -20.532 -1.164 13.238 1.00 76.00 77 ASP A N 1
ATOM 600 C CA . ASP A 1 77 ? -21.588 -2.173 13.227 1.00 76.00 77 ASP A CA 1
ATOM 601 C C . ASP A 1 77 ? -21.450 -3.202 12.095 1.00 76.00 77 ASP A C 1
ATOM 603 O O . ASP A 1 77 ? -22.169 -4.208 12.100 1.00 76.00 77 ASP A O 1
ATOM 607 N N . LYS A 1 78 ? -20.519 -2.963 11.163 1.00 76.94 78 LYS A N 1
ATOM 608 C CA . LYS A 1 78 ? -20.140 -3.869 10.072 1.00 76.94 78 LYS A CA 1
ATOM 609 C C . LYS A 1 78 ? -19.070 -4.882 10.462 1.00 76.94 78 LYS A C 1
ATOM 611 O O . LYS A 1 78 ? -18.748 -5.742 9.643 1.00 76.94 78 LYS A O 1
ATOM 616 N N . ASN A 1 79 ? -18.533 -4.814 11.682 1.00 80.94 79 ASN A N 1
ATOM 617 C CA . ASN A 1 79 ? -17.607 -5.824 12.177 1.00 80.94 79 ASN A CA 1
ATOM 618 C C . ASN A 1 79 ? -18.265 -7.219 12.100 1.00 80.94 79 ASN A C 1
ATOM 620 O O . ASN A 1 79 ? -19.352 -7.400 12.656 1.00 80.94 79 ASN A O 1
ATOM 624 N N . PRO A 1 80 ? -17.639 -8.226 11.462 1.00 79.25 80 PRO A N 1
ATOM 625 C CA . PRO A 1 80 ? -18.189 -9.577 11.373 1.00 79.25 80 PRO A CA 1
ATOM 626 C C . PRO A 1 80 ? -18.557 -10.189 12.731 1.00 79.25 80 PRO A C 1
ATOM 628 O O . PRO A 1 80 ? -19.594 -10.839 12.844 1.00 79.25 80 PRO A O 1
ATOM 631 N N . LYS A 1 81 ? -17.779 -9.911 13.788 1.00 79.19 81 LYS A N 1
ATOM 632 C CA . LYS A 1 81 ? -18.083 -10.348 15.159 1.00 79.19 81 LYS A CA 1
ATOM 633 C C . LYS A 1 81 ? -19.355 -9.694 15.699 1.00 79.19 81 LYS A C 1
ATOM 635 O O . LYS A 1 81 ? -20.116 -10.346 16.413 1.00 79.19 81 LYS A O 1
ATOM 640 N N . ASP A 1 82 ? -19.607 -8.439 15.331 1.00 81.19 82 ASP A N 1
ATOM 641 C CA . ASP A 1 82 ? -20.821 -7.713 15.710 1.00 81.19 82 ASP A CA 1
ATOM 642 C C . ASP A 1 82 ? -22.043 -8.170 14.912 1.00 81.19 82 ASP A C 1
ATOM 644 O O . ASP A 1 82 ? -23.138 -8.296 15.468 1.00 81.19 82 ASP A O 1
ATOM 648 N N . ILE A 1 83 ? -21.862 -8.502 13.633 1.00 84.38 83 ILE A N 1
ATOM 649 C CA . ILE A 1 83 ? -22.895 -9.128 12.800 1.00 84.38 83 ILE A CA 1
ATOM 650 C C . ILE A 1 83 ? -23.294 -10.489 13.389 1.00 84.38 83 ILE A C 1
ATOM 652 O O . ILE A 1 83 ? -24.484 -10.742 13.605 1.00 84.38 83 ILE A O 1
ATOM 656 N N . ASP A 1 84 ? -22.319 -11.338 13.716 1.00 82.12 84 ASP A N 1
ATOM 657 C CA . ASP A 1 84 ? -22.553 -12.654 14.316 1.00 82.12 84 ASP A CA 1
ATOM 658 C C . ASP A 1 84 ? -23.131 -12.548 15.731 1.00 82.12 84 ASP A C 1
ATOM 660 O O . ASP A 1 84 ? -24.034 -13.306 16.098 1.00 82.12 84 ASP A O 1
ATOM 664 N N . GLY A 1 85 ? -22.660 -11.595 16.537 1.00 83.38 85 GLY A N 1
ATOM 665 C CA . GLY A 1 85 ? -23.190 -11.340 17.874 1.00 83.38 85 GLY A CA 1
ATOM 666 C C . GLY A 1 85 ? -24.668 -10.951 17.846 1.00 83.38 85 GLY A C 1
ATOM 667 O O . GLY A 1 85 ? -25.470 -11.508 18.605 1.00 83.38 85 GLY A O 1
ATOM 668 N N . LYS A 1 86 ? -25.054 -10.081 16.904 1.00 87.56 86 LYS A N 1
ATOM 669 C CA . LYS A 1 86 ? -26.455 -9.709 16.659 1.00 87.56 86 LYS A CA 1
ATOM 670 C C . LYS A 1 86 ? -27.286 -10.880 16.150 1.00 87.56 86 LYS A C 1
ATOM 672 O O . LYS A 1 86 ? -28.395 -11.099 16.641 1.00 87.56 86 LYS A O 1
ATOM 677 N N . ALA A 1 87 ? -26.752 -11.671 15.218 1.00 86.69 87 ALA A N 1
ATOM 678 C CA . ALA A 1 87 ? -27.429 -12.854 14.687 1.00 86.69 87 ALA A CA 1
ATOM 679 C C . ALA A 1 87 ? -27.686 -13.924 15.767 1.00 86.69 87 ALA A C 1
ATOM 681 O O . ALA A 1 87 ? -28.731 -14.577 15.753 1.00 86.69 87 ALA A O 1
ATOM 682 N N . ASN A 1 88 ? -26.769 -14.065 16.730 1.00 87.06 88 ASN A N 1
ATOM 683 C CA . ASN A 1 88 ? -26.910 -14.954 17.887 1.00 87.06 88 ASN A CA 1
ATOM 684 C C . ASN A 1 88 ? -27.756 -14.358 19.028 1.00 87.06 88 ASN A C 1
ATOM 686 O O . ASN A 1 88 ? -28.035 -15.048 20.009 1.00 87.06 88 ASN A O 1
ATOM 690 N N . GLY A 1 89 ? -28.192 -13.100 18.905 1.00 86.75 89 GLY A N 1
ATOM 691 C CA . GLY A 1 89 ? -29.033 -12.430 19.894 1.00 86.75 89 GLY A CA 1
ATOM 692 C C . GLY A 1 89 ? -28.303 -12.036 21.179 1.00 86.75 89 GLY A C 1
ATOM 693 O O . GLY A 1 89 ? -28.951 -11.925 22.217 1.00 86.75 89 GLY A O 1
ATOM 694 N N . TYR A 1 90 ? -26.980 -11.841 21.134 1.00 87.56 90 TYR A N 1
ATOM 695 C CA . TYR A 1 90 ? -26.215 -11.358 22.289 1.00 87.56 90 TYR A CA 1
ATOM 696 C C . TYR A 1 90 ? -26.482 -9.874 22.593 1.00 87.56 90 TYR A C 1
ATOM 698 O O . TYR A 1 90 ? -26.460 -9.487 23.759 1.00 87.56 90 TYR A O 1
ATOM 706 N N . TYR A 1 91 ? -26.745 -9.073 21.556 1.00 88.88 91 TYR A N 1
ATOM 707 C CA . TYR A 1 91 ? -27.109 -7.648 21.595 1.00 88.88 91 TYR A CA 1
ATOM 708 C C . TYR A 1 91 ? -27.716 -7.234 20.240 1.00 88.88 91 TYR A C 1
ATOM 710 O O . TYR A 1 91 ? -27.608 -7.985 19.271 1.00 88.88 91 TYR A O 1
ATOM 718 N N . GLN A 1 92 ? -28.368 -6.073 20.145 1.00 87.25 92 GLN A N 1
ATOM 719 C CA . GLN A 1 92 ? -28.961 -5.537 18.905 1.00 87.25 92 GLN A CA 1
ATOM 720 C C . GLN A 1 92 ? -28.282 -4.259 18.401 1.00 87.25 92 GLN A C 1
ATOM 722 O O . GLN A 1 92 ? -28.228 -4.020 17.192 1.00 87.25 92 GLN A O 1
ATOM 727 N N . ASP A 1 93 ? -27.726 -3.458 19.302 1.00 84.00 93 ASP A N 1
ATOM 728 C CA . ASP A 1 93 ? -27.074 -2.189 18.996 1.00 84.00 93 ASP A CA 1
ATOM 729 C C . ASP A 1 93 ? -25.799 -1.996 19.833 1.00 84.00 93 ASP A C 1
ATOM 731 O O . ASP A 1 93 ? -25.379 -2.879 20.585 1.00 84.00 93 ASP A O 1
ATOM 735 N N . ASN A 1 94 ? -25.144 -0.847 19.659 1.00 81.06 94 ASN A N 1
ATOM 736 C CA . ASN A 1 94 ? -23.899 -0.539 20.358 1.00 81.06 94 ASN A CA 1
ATOM 737 C C . ASN A 1 94 ? -24.104 -0.351 21.870 1.00 81.06 94 ASN A C 1
ATOM 739 O O . ASN A 1 94 ? -23.171 -0.594 22.634 1.00 81.06 94 ASN A O 1
ATOM 743 N N . GLU A 1 95 ? -25.287 0.076 22.319 1.00 82.38 95 GLU A N 1
ATOM 744 C CA . GLU A 1 95 ? -25.583 0.231 23.748 1.00 82.38 95 GLU A CA 1
ATOM 745 C C . GLU A 1 95 ? -25.734 -1.142 24.407 1.00 82.38 95 GLU A C 1
ATOM 747 O O . GLU A 1 95 ? -25.067 -1.428 25.404 1.00 82.38 95 GLU A O 1
ATOM 752 N N . GLU A 1 96 ? -26.494 -2.040 23.781 1.00 87.06 96 GLU A N 1
ATOM 753 C CA . GLU A 1 96 ? -26.614 -3.427 24.223 1.00 87.06 96 GLU A CA 1
ATOM 754 C C . GLU A 1 96 ? -25.276 -4.187 24.120 1.00 87.06 96 GLU A C 1
ATOM 756 O O . GLU A 1 96 ? -24.991 -5.038 24.965 1.00 87.06 96 GLU A O 1
ATOM 761 N N . LYS A 1 97 ? -24.407 -3.867 23.145 1.00 85.88 97 LYS A N 1
ATOM 762 C CA . LYS A 1 97 ? -23.038 -4.422 23.073 1.00 85.88 97 LYS A CA 1
ATOM 763 C C . LYS A 1 97 ? -22.219 -4.030 24.304 1.00 85.88 97 LYS A C 1
ATOM 765 O O . LYS A 1 97 ? -21.547 -4.880 24.889 1.00 85.88 97 LYS A O 1
ATOM 770 N N . ILE A 1 98 ? -22.281 -2.766 24.724 1.00 85.25 98 ILE A N 1
ATOM 771 C CA . ILE A 1 98 ? -21.597 -2.292 25.938 1.00 85.25 98 ILE A CA 1
ATOM 772 C C . ILE A 1 98 ? -22.117 -3.050 27.160 1.00 85.25 98 ILE A C 1
ATOM 774 O O . ILE A 1 98 ? -21.322 -3.527 27.971 1.00 85.25 98 ILE A O 1
ATOM 778 N N . ASP A 1 99 ? -23.433 -3.225 27.266 1.00 84.31 99 ASP A N 1
ATOM 779 C CA . ASP A 1 99 ? -24.041 -4.004 28.346 1.00 84.31 99 ASP A CA 1
ATOM 780 C C . ASP A 1 99 ? -23.566 -5.456 28.333 1.00 84.31 99 ASP A C 1
ATOM 782 O O . ASP A 1 99 ? -23.220 -6.003 29.383 1.00 84.31 99 ASP A O 1
ATOM 786 N N . TYR A 1 100 ? -23.492 -6.075 27.155 1.00 85.94 100 TYR A N 1
ATOM 787 C CA . TYR A 1 100 ? -22.975 -7.426 26.976 1.00 85.94 100 TYR A CA 1
ATOM 788 C C . TYR A 1 100 ? -21.509 -7.550 27.423 1.00 85.94 100 TYR A C 1
ATOM 790 O O . TYR A 1 100 ? -21.172 -8.473 28.174 1.00 85.94 100 TYR A O 1
ATOM 798 N N . LEU A 1 101 ? -20.641 -6.609 27.035 1.00 85.12 101 LEU A N 1
ATOM 799 C CA . LEU A 1 101 ? -19.231 -6.574 27.444 1.00 85.12 101 LEU A CA 1
ATOM 800 C C . LEU A 1 101 ? -19.085 -6.384 28.960 1.00 85.12 101 LEU A C 1
ATOM 802 O O . LEU A 1 101 ? -18.307 -7.097 29.602 1.00 85.12 101 LEU A O 1
ATOM 806 N N . LEU A 1 102 ? -19.860 -5.468 29.548 1.00 83.75 102 LEU A N 1
ATOM 807 C CA . LEU A 1 102 ? -19.866 -5.224 30.991 1.00 83.75 102 LEU A CA 1
ATOM 808 C C . LEU A 1 102 ? -20.374 -6.443 31.764 1.00 83.75 102 LEU A C 1
ATOM 810 O O . LEU A 1 102 ? -19.740 -6.855 32.730 1.00 83.75 102 LEU A O 1
ATOM 814 N N . ASN A 1 103 ? -21.463 -7.071 31.318 1.00 80.69 103 ASN A N 1
ATOM 815 C CA . ASN A 1 103 ? -21.990 -8.301 31.914 1.00 80.69 103 ASN A CA 1
ATOM 816 C C . ASN A 1 103 ? -20.973 -9.445 31.855 1.00 80.69 103 ASN A C 1
ATOM 818 O O . ASN A 1 103 ? -20.829 -10.199 32.818 1.00 80.69 103 ASN A O 1
ATOM 822 N N . SER A 1 104 ? -20.256 -9.559 30.738 1.00 81.00 104 SER A N 1
ATOM 823 C CA . SER A 1 104 ? -19.295 -10.634 30.510 1.00 81.00 104 SER A CA 1
ATOM 824 C C . SER A 1 104 ? -18.017 -10.452 31.326 1.00 81.00 104 SER A C 1
ATOM 826 O O . SER A 1 104 ? -17.466 -11.436 31.817 1.00 81.00 104 SER A O 1
ATOM 828 N N . ASN A 1 105 ? -17.515 -9.223 31.482 1.00 80.44 105 ASN A N 1
ATOM 829 C CA . ASN A 1 105 ? -16.201 -8.943 32.080 1.00 80.44 105 ASN A CA 1
ATOM 830 C C . ASN A 1 105 ? -16.261 -8.410 33.515 1.00 80.44 105 ASN A C 1
ATOM 832 O O . ASN A 1 105 ? -15.354 -8.678 34.306 1.00 80.44 105 ASN A O 1
ATOM 836 N N . PHE A 1 106 ? -17.358 -7.750 33.877 1.00 79.81 106 PHE A N 1
ATOM 837 C CA . PHE A 1 106 ? -17.584 -7.117 35.175 1.00 79.81 106 PHE A CA 1
ATOM 838 C C . PHE A 1 106 ? -18.979 -7.495 35.725 1.00 79.81 106 PHE A C 1
ATOM 840 O O . PHE A 1 106 ? -19.843 -6.628 35.904 1.00 79.81 106 PHE A O 1
ATOM 847 N N . PRO A 1 107 ? -19.238 -8.79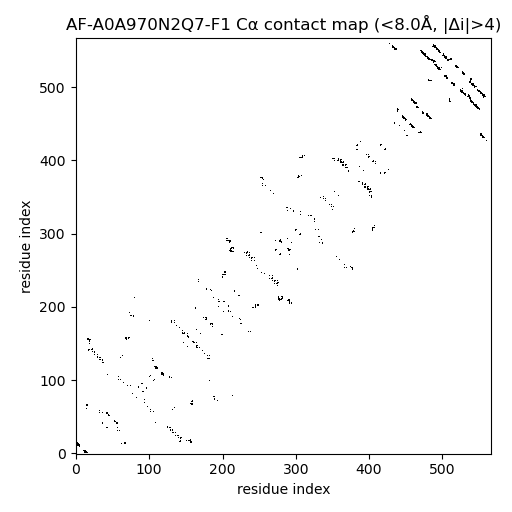9 35.961 1.00 71.81 107 PRO A N 1
ATOM 848 C CA . PRO A 1 107 ? -20.560 -9.290 36.338 1.00 71.81 107 PRO A CA 1
ATOM 849 C C . PRO A 1 107 ? -21.019 -8.747 37.696 1.00 71.81 107 PRO A C 1
ATOM 851 O O . PRO A 1 107 ? -20.219 -8.527 38.607 1.00 71.81 107 PRO A O 1
ATOM 854 N N . ILE A 1 108 ? -22.336 -8.581 37.841 1.00 69.31 108 ILE A N 1
ATOM 855 C CA . ILE A 1 108 ? -22.963 -8.185 39.107 1.00 69.31 108 ILE A CA 1
ATOM 856 C C . ILE A 1 108 ? -22.859 -9.360 40.094 1.00 69.31 108 ILE A C 1
ATOM 858 O O . ILE A 1 108 ? -23.192 -10.490 39.723 1.00 69.31 108 ILE A O 1
ATOM 862 N N . PRO A 1 109 ? -22.425 -9.133 41.347 1.00 64.81 109 PRO A N 1
ATOM 863 C CA . PRO A 1 109 ? -22.477 -10.155 42.385 1.00 64.81 109 PRO A CA 1
ATOM 864 C C . PRO A 1 109 ? -23.908 -10.636 42.622 1.00 64.81 109 PRO A C 1
ATOM 866 O O . PRO A 1 109 ? -24.849 -9.847 42.688 1.00 64.81 109 PRO A O 1
ATOM 869 N N . THR A 1 110 ? -24.073 -11.943 42.772 1.00 65.00 110 THR A N 1
ATOM 870 C CA . THR A 1 110 ? -25.366 -12.553 43.089 1.00 65.00 110 THR A CA 1
ATOM 871 C C . THR A 1 110 ? -25.543 -12.683 44.597 1.00 65.00 110 THR A C 1
ATOM 873 O O . THR A 1 110 ? -24.593 -12.531 45.356 1.00 65.00 110 THR A O 1
ATOM 876 N N . ILE A 1 111 ? -26.761 -12.947 45.062 1.00 62.34 111 ILE A N 1
ATOM 877 C CA . ILE A 1 111 ? -27.021 -13.282 46.466 1.00 62.34 111 ILE A CA 1
ATOM 878 C C . ILE A 1 111 ? -27.223 -14.797 46.542 1.00 62.34 111 ILE A C 1
ATOM 880 O O . ILE A 1 111 ? -28.071 -15.338 45.827 1.00 62.34 111 ILE A O 1
ATOM 884 N N . ASN A 1 112 ? -26.448 -15.489 47.379 1.00 61.59 112 ASN A N 1
ATOM 885 C CA . ASN A 1 112 ? -26.606 -16.929 47.578 1.00 61.59 112 ASN A CA 1
ATOM 886 C C . ASN A 1 112 ? -27.831 -17.265 48.449 1.00 61.59 112 ASN A C 1
ATOM 888 O O . ASN A 1 112 ? -28.527 -16.399 48.981 1.00 61.59 112 ASN A O 1
ATOM 892 N N . LEU A 1 113 ? -28.095 -18.566 48.608 1.00 65.06 113 LEU A N 1
ATOM 893 C CA . LEU A 1 113 ? -29.213 -19.089 49.406 1.00 65.06 113 LEU A CA 1
ATOM 894 C C . LEU A 1 113 ? -29.160 -18.689 50.893 1.00 65.06 113 LEU A C 1
ATOM 896 O O . LEU A 1 113 ? -30.193 -18.738 51.559 1.00 65.06 113 LEU A O 1
ATOM 900 N N . ASP A 1 114 ? -27.993 -18.274 51.389 1.00 70.50 114 ASP A N 1
ATOM 901 C CA . ASP A 1 114 ? -27.769 -17.827 52.766 1.00 70.50 114 ASP A CA 1
ATOM 902 C C . ASP A 1 114 ? -27.851 -16.293 52.915 1.00 70.50 114 ASP A C 1
ATOM 904 O O . ASP A 1 114 ? -27.550 -15.757 53.980 1.00 70.50 114 ASP A O 1
ATOM 908 N N . TYR A 1 115 ? -28.318 -15.582 51.879 1.00 60.06 115 TYR A N 1
ATOM 909 C CA . TYR A 1 115 ? -28.380 -14.115 51.813 1.00 60.06 115 TYR A CA 1
ATOM 910 C C . TYR A 1 115 ? -27.013 -13.418 51.905 1.00 60.06 115 TYR A C 1
ATOM 912 O O . TYR A 1 115 ? -26.937 -12.228 52.214 1.00 60.06 115 TYR A O 1
ATOM 920 N N . GLU A 1 116 ? -25.931 -14.133 51.608 1.00 56.75 116 GLU A N 1
ATOM 921 C CA . GLU A 1 116 ? -24.607 -13.546 51.448 1.00 56.75 116 GLU A CA 1
ATOM 922 C C . GLU A 1 116 ? -24.383 -13.171 49.981 1.00 56.75 116 GLU A C 1
ATOM 924 O O . GLU A 1 116 ? -24.881 -13.828 49.065 1.00 56.75 116 GLU A O 1
ATOM 929 N N . LEU A 1 117 ? -23.626 -12.099 49.751 1.00 57.16 117 LEU A N 1
ATOM 930 C CA . LEU A 1 117 ? -23.178 -11.748 48.408 1.00 57.16 117 LEU A CA 1
ATOM 931 C C . LEU A 1 117 ? -22.194 -12.807 47.917 1.00 57.16 117 LEU A C 1
ATOM 933 O O . LEU A 1 117 ? -21.070 -12.911 48.406 1.00 57.16 117 LEU A O 1
ATOM 937 N N . ASP A 1 118 ? -22.633 -13.565 46.927 1.00 57.59 118 ASP A N 1
ATOM 938 C CA . ASP A 1 118 ? -21.816 -14.447 46.120 1.00 57.59 118 ASP A CA 1
ATOM 939 C C . ASP A 1 118 ? -21.358 -13.665 44.895 1.00 57.59 118 ASP A C 1
ATOM 941 O O . ASP A 1 118 ? -22.033 -13.564 43.863 1.00 57.59 118 ASP A O 1
ATOM 945 N N . PHE A 1 119 ? -20.193 -13.043 45.049 1.00 57.00 119 PHE A N 1
ATOM 946 C CA . PHE A 1 119 ? -19.393 -12.603 43.918 1.00 57.00 119 PHE A CA 1
ATOM 947 C C . PHE A 1 119 ? -19.239 -13.820 43.033 1.00 57.00 119 PHE A C 1
ATOM 949 O O . PHE A 1 119 ? -18.727 -14.815 43.518 1.00 57.00 119 PHE A O 1
ATOM 956 N N . VAL A 1 120 ? -19.703 -13.787 41.785 1.00 54.12 120 VAL A N 1
ATOM 957 C CA . VAL A 1 120 ? -19.528 -14.923 40.877 1.00 54.12 120 VAL A CA 1
ATOM 958 C C . VAL A 1 120 ? -18.016 -15.128 40.705 1.00 54.12 120 VAL A C 1
ATOM 960 O O . VAL A 1 120 ? -17.385 -14.505 39.857 1.00 54.12 120 VAL A O 1
ATOM 963 N N . VAL A 1 121 ? -17.425 -15.974 41.560 1.00 45.34 121 VAL A N 1
ATOM 964 C CA . VAL A 1 121 ? -15.975 -16.133 41.804 1.00 45.34 121 VAL A CA 1
ATOM 965 C C . VAL A 1 121 ? -15.240 -16.648 40.558 1.00 45.34 121 VAL A C 1
ATOM 967 O O . VAL A 1 121 ? -14.019 -16.723 40.518 1.00 45.34 121 VAL A O 1
ATOM 970 N N . ASN A 1 122 ? -15.974 -16.982 39.498 1.00 44.44 122 ASN A N 1
ATOM 971 C CA . ASN A 1 122 ? -15.416 -17.544 38.278 1.00 44.44 122 ASN A CA 1
ATOM 972 C C . ASN A 1 122 ? -14.739 -16.521 37.347 1.00 44.44 122 ASN A C 1
ATOM 974 O O . ASN A 1 122 ? -14.140 -16.946 36.361 1.00 44.44 122 ASN A O 1
ATOM 978 N N . LYS A 1 123 ? -14.753 -15.213 37.649 1.00 55.19 123 LYS A N 1
ATOM 979 C CA . LYS A 1 123 ? -13.722 -14.294 37.135 1.00 55.19 123 LYS A CA 1
ATOM 980 C C . LYS A 1 123 ? -12.848 -13.825 38.296 1.00 55.19 123 LYS A C 1
ATOM 982 O O . LYS A 1 123 ? -13.307 -13.124 39.190 1.00 55.19 123 LYS A O 1
ATOM 987 N N . ASP A 1 124 ? -11.596 -14.270 38.265 1.00 67.38 124 ASP A N 1
ATOM 988 C CA . ASP A 1 124 ? -10.528 -13.926 39.201 1.00 67.38 124 ASP A CA 1
ATOM 989 C C . ASP A 1 124 ? -10.456 -12.398 39.396 1.00 67.38 124 ASP A C 1
ATOM 991 O O . ASP A 1 124 ? -10.429 -11.650 38.417 1.00 67.38 124 ASP A O 1
ATOM 995 N N . GLN A 1 125 ? -10.438 -11.917 40.644 1.00 75.25 125 GLN A N 1
ATOM 996 C CA . GLN A 1 125 ? -10.270 -10.490 40.958 1.00 75.25 125 GLN A CA 1
ATOM 997 C C . GLN A 1 125 ? -9.023 -9.918 40.265 1.00 75.25 125 GLN A C 1
ATOM 999 O O . GLN A 1 125 ? -9.017 -8.760 39.842 1.00 75.25 125 GLN A O 1
ATOM 1004 N N . GLU A 1 126 ? -7.972 -10.727 40.128 1.00 80.94 126 GLU A N 1
ATOM 1005 C CA . GLU A 1 126 ? -6.775 -10.346 39.383 1.00 80.94 126 GLU A CA 1
ATOM 1006 C C . GLU A 1 126 ? -7.082 -10.114 37.900 1.00 80.94 126 GLU A C 1
ATOM 1008 O O . GLU A 1 126 ? -6.613 -9.127 37.339 1.00 80.94 126 GLU A O 1
ATOM 1013 N N . LYS A 1 127 ? -7.970 -10.911 37.293 1.00 82.38 127 LYS A N 1
ATOM 1014 C CA . LYS A 1 127 ? -8.423 -10.697 35.912 1.00 82.38 127 LYS A CA 1
ATOM 1015 C C . LYS A 1 127 ? -9.210 -9.393 35.756 1.00 82.38 127 LYS A C 1
ATOM 1017 O O . LYS A 1 127 ? -9.016 -8.666 34.791 1.00 82.38 127 LYS A O 1
ATOM 1022 N N . GLN A 1 128 ? -10.052 -9.036 36.726 1.00 80.94 128 GLN A N 1
ATOM 1023 C CA . GLN A 1 128 ? -10.752 -7.744 36.698 1.00 80.94 128 GLN A CA 1
ATOM 1024 C C . GLN A 1 128 ? -9.795 -6.554 36.830 1.00 80.94 128 GLN A C 1
ATOM 1026 O O . GLN A 1 128 ? -9.993 -5.533 36.177 1.00 80.94 128 GLN A O 1
ATOM 1031 N N . LYS A 1 129 ? -8.753 -6.666 37.666 1.00 86.06 129 LYS A N 1
ATOM 1032 C CA . LYS A 1 129 ? -7.707 -5.634 37.759 1.00 86.06 129 LYS A CA 1
ATOM 1033 C C . LYS A 1 129 ? -6.919 -5.516 36.458 1.00 86.06 129 LYS A C 1
ATOM 1035 O O . LYS A 1 129 ? -6.614 -4.394 36.071 1.00 86.06 129 LYS A O 1
ATOM 1040 N N . GLN A 1 130 ? -6.629 -6.642 35.810 1.00 88.62 130 GLN A N 1
ATOM 1041 C CA . GLN A 1 130 ? -5.980 -6.680 34.503 1.00 88.62 130 GLN A CA 1
ATOM 1042 C C . GLN A 1 130 ? -6.837 -5.968 33.444 1.00 88.62 130 GLN A C 1
ATOM 1044 O O . GLN A 1 130 ? -6.339 -5.076 32.771 1.00 88.62 130 GLN A O 1
ATOM 1049 N N . TYR A 1 131 ? -8.141 -6.250 33.375 1.00 89.38 131 TYR A N 1
ATOM 1050 C CA . TYR A 1 131 ? -9.047 -5.534 32.471 1.00 89.38 131 TYR A CA 1
ATOM 1051 C C . TYR A 1 131 ? -9.101 -4.025 32.725 1.00 89.38 131 TYR A C 1
ATOM 1053 O O . TYR A 1 131 ? -9.187 -3.243 31.783 1.00 89.38 131 TYR A O 1
ATOM 1061 N N . VAL A 1 132 ? -9.050 -3.603 33.994 1.00 89.31 132 VAL A N 1
ATOM 1062 C CA . VAL A 1 132 ? -8.970 -2.178 34.348 1.00 89.31 132 VAL A CA 1
ATOM 1063 C C . VAL A 1 132 ? -7.670 -1.554 33.838 1.00 89.31 132 VAL A C 1
ATOM 1065 O O . VAL A 1 132 ? -7.713 -0.421 33.368 1.00 89.31 132 VAL A O 1
ATOM 1068 N N . ASP A 1 133 ? -6.538 -2.258 33.929 1.00 91.56 133 ASP A N 1
ATOM 1069 C CA . ASP A 1 133 ? -5.272 -1.780 33.362 1.00 91.56 133 ASP A CA 1
ATOM 1070 C C . ASP A 1 133 ? -5.361 -1.632 31.852 1.00 91.56 133 ASP A C 1
ATOM 1072 O O . ASP A 1 133 ? -5.216 -0.522 31.356 1.00 91.56 133 ASP A O 1
ATOM 1076 N N . GLU A 1 134 ? -5.693 -2.712 31.147 1.00 92.56 134 GLU A N 1
ATOM 1077 C CA . GLU A 1 134 ? -5.768 -2.741 29.685 1.00 92.56 134 GLU A CA 1
ATOM 1078 C C . GLU A 1 134 ? -6.707 -1.658 29.134 1.00 92.56 134 GLU A C 1
ATOM 1080 O O . GLU A 1 134 ? -6.381 -0.955 28.181 1.00 92.56 134 GLU A O 1
ATOM 1085 N N . MET A 1 135 ? -7.871 -1.481 29.766 1.00 91.31 135 MET A N 1
ATOM 1086 C CA . MET A 1 135 ? -8.828 -0.443 29.394 1.00 91.31 135 MET A CA 1
ATOM 1087 C C . MET A 1 135 ? -8.234 0.956 29.576 1.00 91.31 135 MET A C 1
ATOM 1089 O O . MET A 1 135 ? -8.362 1.800 28.694 1.00 91.31 135 MET A O 1
ATOM 1093 N N . LEU A 1 136 ? -7.587 1.227 30.711 1.00 91.25 136 LEU A N 1
ATOM 1094 C CA . LEU A 1 136 ? -7.003 2.542 30.977 1.00 91.25 136 LEU A CA 1
ATOM 1095 C C . LEU A 1 136 ? -5.733 2.801 30.167 1.00 91.25 136 LEU A C 1
ATOM 1097 O O . LEU A 1 136 ? -5.460 3.962 29.880 1.00 91.25 136 LEU A O 1
ATOM 1101 N N . ASP A 1 137 ? -5.008 1.764 29.753 1.00 93.44 137 ASP A N 1
ATOM 1102 C CA . ASP A 1 137 ? -3.859 1.874 28.851 1.00 93.44 137 ASP A CA 1
ATOM 1103 C C . ASP A 1 137 ? -4.290 2.399 27.471 1.00 93.44 137 ASP A C 1
ATOM 1105 O O . ASP A 1 137 ? -3.605 3.246 26.893 1.00 93.44 137 ASP A O 1
ATOM 1109 N N . VAL A 1 138 ? -5.469 1.995 26.975 1.00 93.00 138 VAL A N 1
ATOM 1110 C CA . VAL A 1 138 ? -6.066 2.578 25.757 1.00 93.00 138 VAL A CA 1
ATOM 1111 C C . VAL A 1 138 ? -6.351 4.069 25.942 1.00 93.00 138 VAL A C 1
ATOM 1113 O O . VAL A 1 138 ? -5.975 4.877 25.096 1.00 93.00 138 VAL A O 1
ATOM 1116 N N . PHE A 1 139 ? -6.962 4.469 27.060 1.00 90.62 139 PHE A N 1
ATOM 1117 C CA . PHE A 1 139 ? -7.255 5.885 27.326 1.00 90.62 139 PHE A CA 1
ATOM 1118 C C . PHE A 1 139 ? -5.997 6.724 27.543 1.00 90.62 139 PHE A C 1
ATOM 1120 O O . PHE A 1 139 ? -5.925 7.852 27.062 1.00 90.62 139 PHE A O 1
ATOM 1127 N N . GLU A 1 140 ? -5.003 6.189 28.249 1.00 91.31 140 GLU A N 1
ATOM 1128 C CA . GLU A 1 140 ? -3.702 6.834 28.410 1.00 91.31 140 GLU A CA 1
ATOM 1129 C C . GLU A 1 140 ? -3.016 7.024 27.054 1.00 91.31 140 GLU A C 1
ATOM 1131 O O . GLU A 1 140 ? -2.476 8.097 26.793 1.00 91.31 140 GLU A O 1
ATOM 1136 N N . THR A 1 141 ? -3.100 6.028 26.169 1.00 92.19 141 THR A N 1
ATOM 1137 C CA . THR A 1 141 ? -2.583 6.127 24.799 1.00 92.19 141 THR A CA 1
ATOM 1138 C C . THR A 1 141 ? -3.296 7.216 24.008 1.00 92.19 141 THR A C 1
ATOM 1140 O O . THR A 1 141 ? -2.631 8.052 23.407 1.00 92.19 141 THR A O 1
ATOM 1143 N N . LEU A 1 142 ? -4.631 7.259 24.056 1.00 90.44 142 LEU A N 1
ATOM 1144 C CA . LEU A 1 142 ? -5.420 8.308 23.409 1.00 90.44 142 LEU A CA 1
ATOM 1145 C C . LEU A 1 142 ? -5.020 9.704 23.929 1.00 90.44 142 LEU A C 1
ATOM 1147 O O . LEU A 1 142 ? -4.755 10.612 23.145 1.00 90.44 142 LEU A O 1
ATOM 1151 N N . ILE A 1 143 ? -4.893 9.884 25.243 1.00 88.31 143 ILE A N 1
ATOM 1152 C CA . ILE A 1 143 ? -4.481 11.170 25.838 1.00 88.31 143 ILE A CA 1
ATOM 1153 C C . ILE A 1 143 ? -3.072 11.598 25.400 1.00 88.31 143 ILE A C 1
ATOM 1155 O O . ILE A 1 143 ? -2.798 12.793 25.326 1.00 88.31 143 ILE A O 1
ATOM 1159 N N . ASN A 1 144 ? -2.190 10.641 25.111 1.00 88.19 144 ASN A N 1
ATOM 1160 C CA . ASN A 1 144 ? -0.789 10.882 24.765 1.00 88.19 144 ASN A CA 1
ATOM 1161 C C . ASN A 1 144 ? -0.495 10.841 23.257 1.00 88.19 144 ASN A C 1
ATOM 1163 O O . ASN A 1 144 ? 0.679 10.776 22.889 1.00 88.19 144 ASN A O 1
ATOM 1167 N N . LEU A 1 145 ? -1.507 10.850 22.382 1.00 87.31 145 LEU A N 1
ATOM 1168 C CA . LEU A 1 145 ? -1.267 10.951 20.939 1.00 87.31 145 LEU A CA 1
ATOM 1169 C C . LEU A 1 145 ? -0.510 12.257 20.642 1.00 87.31 145 LEU A C 1
ATOM 1171 O O . LEU A 1 145 ? -1.006 13.344 20.929 1.00 87.31 145 LEU A O 1
ATOM 1175 N N . ASP A 1 146 ? 0.713 12.130 20.119 1.00 69.19 146 ASP A N 1
ATOM 1176 C CA . ASP A 1 146 ? 1.664 13.238 19.977 1.00 69.19 146 ASP A CA 1
ATOM 1177 C C . ASP A 1 146 ? 1.263 14.215 18.857 1.00 69.19 146 ASP A C 1
ATOM 1179 O O . ASP A 1 146 ? 0.788 13.807 17.791 1.00 69.19 146 ASP A O 1
ATOM 1183 N N . GLU A 1 147 ? 1.499 15.506 19.094 1.00 63.69 147 GLU A N 1
ATOM 1184 C CA . GLU A 1 147 ? 1.086 16.640 18.261 1.00 63.69 147 GLU A CA 1
ATOM 1185 C C . GLU A 1 147 ? 2.113 16.880 17.143 1.00 63.69 147 GLU A C 1
ATOM 1187 O O . GLU A 1 147 ? 3.028 17.694 17.282 1.00 63.69 147 GLU A O 1
ATOM 1192 N N . THR A 1 148 ? 1.995 16.178 16.014 1.00 57.38 148 THR A N 1
ATOM 1193 C CA . THR A 1 148 ? 2.921 16.415 14.884 1.00 57.38 148 THR A CA 1
ATOM 1194 C C . THR A 1 148 ? 2.518 17.646 14.064 1.00 57.38 148 THR A C 1
ATOM 1196 O O . THR A 1 148 ? 3.392 18.431 13.709 1.00 57.38 148 THR A O 1
ATOM 1199 N N . ASP A 1 149 ? 1.211 17.879 13.869 1.00 62.25 149 ASP A N 1
ATOM 1200 C CA . ASP A 1 149 ? 0.664 19.000 13.078 1.00 62.25 149 ASP A CA 1
ATOM 1201 C C . ASP A 1 149 ? -0.605 19.637 13.687 1.00 62.25 149 ASP A C 1
ATOM 1203 O O . ASP A 1 149 ? -1.448 20.217 12.999 1.00 62.25 149 ASP A O 1
ATOM 1207 N N . GLY A 1 150 ? -0.744 19.568 15.011 1.00 71.81 150 GLY A N 1
ATOM 1208 C CA . GLY A 1 150 ? -1.882 20.120 15.743 1.00 71.81 150 GLY A CA 1
ATOM 1209 C C . GLY A 1 150 ? -2.512 19.112 16.692 1.00 71.81 150 GLY A C 1
ATOM 1210 O O . GLY A 1 150 ? -2.040 17.990 16.845 1.00 71.81 150 GLY A O 1
ATOM 1211 N N . ASP A 1 151 ? -3.575 19.555 17.352 1.00 82.88 151 ASP A N 1
ATOM 1212 C CA . ASP A 1 151 ? -4.334 18.738 18.291 1.00 82.88 151 ASP A CA 1
ATOM 1213 C C . ASP A 1 151 ? -5.237 17.767 17.510 1.00 82.88 151 ASP A C 1
ATOM 1215 O O . ASP A 1 151 ? -6.072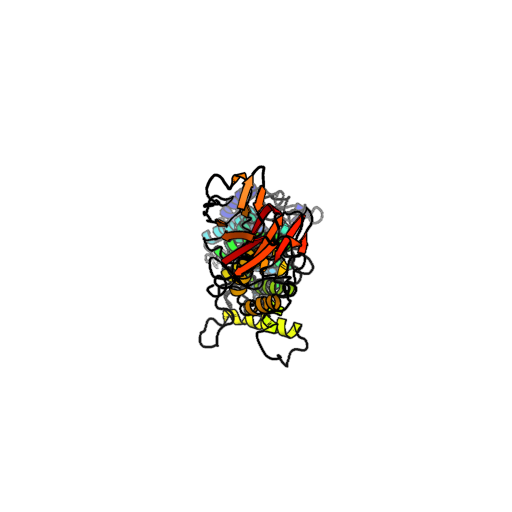 18.245 16.732 1.00 82.88 151 ASP A O 1
ATOM 1219 N N . PRO A 1 152 ? -5.094 16.437 17.687 1.00 86.69 152 PRO A N 1
ATOM 1220 C CA . PRO A 1 152 ? -5.850 15.445 16.922 1.00 86.69 152 PRO A CA 1
ATOM 1221 C C . PRO A 1 152 ? -7.317 15.378 17.336 1.00 86.69 152 PRO A C 1
ATOM 1223 O O . PRO A 1 152 ? -8.098 14.669 16.708 1.00 86.69 152 PRO A O 1
ATOM 1226 N N . TYR A 1 153 ? -7.709 16.126 18.367 1.00 88.00 153 TYR A N 1
ATOM 1227 C CA . TYR A 1 153 ? -9.064 16.145 18.870 1.00 88.00 153 TYR A CA 1
ATOM 1228 C C . TYR A 1 153 ? -9.871 17.343 18.389 1.00 88.00 153 TYR A C 1
ATOM 1230 O O . TYR A 1 153 ? -9.439 18.507 18.409 1.00 88.00 153 TYR A O 1
ATOM 1238 N N . THR A 1 154 ? -11.144 17.073 18.112 1.00 85.94 154 THR A N 1
ATOM 1239 C CA . THR A 1 154 ? -12.161 18.120 18.031 1.00 85.94 154 THR A CA 1
ATOM 1240 C C . THR A 1 154 ? -12.190 18.967 19.313 1.00 85.94 154 THR A C 1
ATOM 1242 O O . THR A 1 154 ? -11.755 18.530 20.382 1.00 85.94 154 THR A O 1
ATOM 1245 N N . PRO A 1 155 ? -12.699 20.215 19.268 1.00 82.44 155 PRO A N 1
ATOM 1246 C CA . PRO A 1 155 ? -12.723 21.091 20.443 1.00 82.44 155 PRO A CA 1
ATOM 1247 C C . PRO A 1 155 ? -13.420 20.502 21.682 1.00 82.44 155 PRO A C 1
ATOM 1249 O O . PRO A 1 155 ? -13.074 20.876 22.803 1.00 82.44 155 PRO A O 1
ATOM 1252 N N . ASP A 1 156 ? -14.387 19.604 21.488 1.00 81.25 156 ASP A N 1
ATOM 1253 C CA . ASP A 1 156 ? -15.099 18.878 22.545 1.00 81.25 156 ASP A CA 1
ATOM 1254 C C . ASP A 1 156 ? -14.372 17.610 23.030 1.00 81.25 156 ASP A C 1
ATOM 1256 O O . ASP A 1 156 ? -14.713 17.098 24.095 1.00 81.25 156 ASP A O 1
ATOM 1260 N N . GLY A 1 157 ? -13.312 17.172 22.345 1.00 81.19 157 GLY A N 1
ATOM 1261 C CA . GLY A 1 157 ? -12.460 16.062 22.767 1.00 81.19 157 GLY A CA 1
ATOM 1262 C C . GLY A 1 157 ? -13.047 14.673 22.518 1.00 81.19 157 GLY A C 1
ATOM 1263 O O . GLY A 1 157 ? -12.578 13.726 23.149 1.00 81.19 157 GLY A O 1
ATOM 1264 N N . PHE A 1 158 ? -14.076 14.559 21.671 1.00 84.81 158 PHE A N 1
ATOM 1265 C CA . PHE A 1 158 ? -14.832 13.317 21.452 1.00 84.81 158 PHE A CA 1
ATOM 1266 C C . PHE A 1 158 ? -14.626 12.681 20.077 1.00 84.81 158 PHE A C 1
ATOM 1268 O O . PHE A 1 158 ? -15.032 11.538 19.877 1.00 84.81 158 PHE A O 1
ATOM 1275 N N . ASP A 1 159 ? -14.009 13.385 19.136 1.00 86.44 159 ASP A N 1
ATOM 1276 C CA . ASP A 1 159 ? -13.692 12.867 17.809 1.00 86.44 159 ASP A CA 1
ATOM 1277 C C . ASP A 1 159 ? -12.205 13.073 17.502 1.00 86.44 159 ASP A C 1
ATOM 1279 O O . ASP A 1 159 ? -11.581 14.006 18.022 1.00 86.44 159 ASP A O 1
ATOM 1283 N N . LEU A 1 160 ? -11.647 12.155 16.716 1.00 87.38 160 LEU A N 1
ATOM 1284 C CA . LEU A 1 160 ? -10.222 12.032 16.427 1.00 87.38 160 LEU A CA 1
ATOM 1285 C C . LEU A 1 160 ? -9.986 12.191 14.924 1.00 87.38 160 LEU A C 1
ATOM 1287 O O . LEU A 1 160 ? -10.523 11.417 14.132 1.00 87.38 160 LEU A O 1
ATOM 1291 N N . ASP A 1 161 ? -9.140 13.146 14.543 1.00 86.69 161 ASP A N 1
ATOM 1292 C CA . ASP A 1 161 ? -8.629 13.262 13.179 1.00 86.69 161 ASP A CA 1
ATOM 1293 C C . ASP A 1 161 ? -7.435 12.315 12.992 1.00 86.69 161 ASP A C 1
ATOM 1295 O O . ASP A 1 161 ? -6.304 12.590 13.404 1.00 86.69 161 ASP A O 1
ATOM 1299 N N . LEU A 1 162 ? -7.688 11.166 12.367 1.00 86.12 162 LEU A N 1
ATOM 1300 C CA . LEU A 1 162 ? -6.670 10.141 12.119 1.00 86.12 162 LEU A CA 1
ATOM 1301 C C . LEU A 1 162 ? -5.642 10.583 11.060 1.00 86.12 162 LEU A C 1
ATOM 1303 O O . LEU A 1 162 ? -4.526 10.049 11.001 1.00 86.12 162 LEU A O 1
ATOM 1307 N N . ASN A 1 163 ? -5.959 11.600 10.251 1.00 83.12 163 ASN A N 1
ATOM 1308 C CA . ASN A 1 163 ? -5.070 12.080 9.194 1.00 83.12 163 ASN A CA 1
ATOM 1309 C C . ASN A 1 163 ? -3.817 12.763 9.741 1.00 83.12 163 ASN A C 1
ATOM 1311 O O . ASN A 1 163 ? -2.793 12.747 9.061 1.00 83.12 163 ASN A O 1
ATOM 1315 N N . ILE A 1 164 ? -3.845 13.284 10.969 1.00 83.50 164 ILE A N 1
ATOM 1316 C CA . ILE A 1 164 ? -2.689 13.981 11.553 1.00 83.50 164 ILE A CA 1
ATOM 1317 C C . ILE A 1 164 ? -1.812 13.090 12.442 1.00 83.50 164 ILE A C 1
ATOM 1319 O O . ILE A 1 164 ? -0.790 13.540 12.955 1.00 83.50 164 ILE A O 1
ATOM 1323 N N . LEU A 1 165 ? -2.194 11.825 12.643 1.00 87.31 165 LEU A N 1
ATOM 1324 C CA . LEU A 1 165 ? -1.403 10.891 13.440 1.00 87.31 165 LEU A CA 1
ATOM 1325 C C . LEU A 1 165 ? -0.177 10.388 12.667 1.00 87.31 165 LEU A C 1
ATOM 1327 O O . LEU A 1 165 ? -0.260 10.070 11.475 1.00 87.31 165 LEU A O 1
ATOM 1331 N N . ASN A 1 166 ? 0.945 10.276 13.379 1.00 88.62 166 ASN A N 1
ATOM 1332 C CA . ASN A 1 166 ? 2.185 9.677 12.893 1.00 88.62 166 ASN A CA 1
ATOM 1333 C C . ASN A 1 166 ? 2.249 8.160 13.176 1.00 88.62 166 ASN A C 1
ATOM 1335 O O . ASN A 1 166 ? 1.381 7.592 13.841 1.00 88.62 166 ASN A O 1
ATOM 1339 N N . GLN A 1 167 ? 3.313 7.510 12.699 1.00 90.50 167 GLN A N 1
ATOM 1340 C CA . GLN A 1 167 ? 3.536 6.067 12.842 1.00 90.50 167 GLN A CA 1
ATOM 1341 C C . GLN A 1 167 ? 3.523 5.600 14.303 1.00 90.50 167 GLN A C 1
ATOM 1343 O O . GLN A 1 167 ? 2.879 4.604 14.626 1.00 90.50 167 GLN A O 1
ATOM 1348 N N . ALA A 1 168 ? 4.207 6.316 15.201 1.00 91.44 168 ALA A N 1
ATOM 1349 C CA . ALA A 1 168 ? 4.288 5.937 16.611 1.00 91.44 168 ALA A CA 1
ATOM 1350 C C . ALA A 1 168 ? 2.914 6.013 17.293 1.00 91.44 168 ALA A C 1
ATOM 1352 O O . ALA A 1 168 ? 2.567 5.140 18.087 1.00 91.44 168 ALA A O 1
ATOM 1353 N N . ASN A 1 169 ? 2.109 7.019 16.943 1.00 91.62 169 ASN A N 1
ATOM 1354 C CA . ASN A 1 169 ? 0.738 7.163 17.424 1.00 91.62 169 ASN A CA 1
ATOM 1355 C C . ASN A 1 169 ? -0.142 5.990 16.969 1.00 91.62 169 ASN A C 1
ATOM 1357 O O . ASN A 1 169 ? -0.829 5.399 17.803 1.00 91.62 169 ASN A O 1
ATOM 1361 N N . PHE A 1 170 ? -0.083 5.607 15.686 1.00 92.00 170 PHE A N 1
ATOM 1362 C CA . PHE A 1 170 ? -0.797 4.424 15.187 1.00 92.00 170 PHE A CA 1
ATOM 1363 C C . PHE A 1 170 ? -0.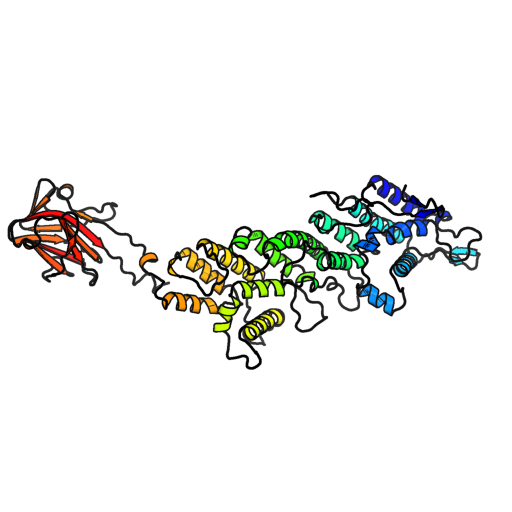355 3.152 15.899 1.00 92.00 170 PHE A C 1
ATOM 1365 O O . PHE A 1 170 ? -1.194 2.417 16.416 1.00 92.00 170 PHE A O 1
ATOM 1372 N N . GLN A 1 171 ? 0.954 2.929 15.998 1.00 94.06 171 GLN A N 1
ATOM 1373 C CA . GLN A 1 171 ? 1.503 1.724 16.606 1.00 94.06 171 GLN A CA 1
ATOM 1374 C C . GLN A 1 171 ? 1.109 1.605 18.077 1.00 94.06 171 GLN A C 1
ATOM 1376 O O . GLN A 1 171 ? 0.700 0.532 18.515 1.00 94.06 171 GLN A O 1
ATOM 1381 N N . ASN A 1 172 ? 1.195 2.696 18.840 1.00 93.62 172 ASN A N 1
ATOM 1382 C CA . ASN A 1 172 ? 0.802 2.702 20.245 1.00 93.62 172 ASN A CA 1
ATOM 1383 C C . ASN A 1 172 ? -0.698 2.439 20.401 1.00 93.62 172 ASN A C 1
ATOM 1385 O O . ASN A 1 172 ? -1.078 1.613 21.229 1.00 93.62 172 ASN A O 1
ATOM 1389 N N . LEU A 1 173 ? -1.545 3.090 19.594 1.00 93.62 173 LEU A N 1
ATOM 1390 C CA . LEU A 1 173 ? -2.995 2.905 19.654 1.00 93.62 173 LEU A CA 1
ATOM 1391 C C . LEU A 1 173 ? -3.395 1.476 19.282 1.00 93.62 173 LEU A C 1
ATOM 1393 O O . LEU A 1 173 ? -4.144 0.840 20.023 1.00 93.62 173 LEU A O 1
ATOM 1397 N N . PHE A 1 174 ? -2.853 0.937 18.189 1.00 94.56 174 PHE A N 1
ATOM 1398 C CA . PHE A 1 174 ? -3.104 -0.445 17.801 1.00 94.56 174 PHE A CA 1
ATOM 1399 C C . PHE A 1 174 ? -2.596 -1.434 18.840 1.00 94.56 174 PHE A C 1
ATOM 1401 O O . PHE A 1 174 ? -3.336 -2.345 19.187 1.00 94.56 174 PHE A O 1
ATOM 1408 N N . LYS A 1 175 ? -1.391 -1.250 19.395 1.00 95.12 175 LYS A N 1
ATOM 1409 C CA . LYS A 1 175 ? -0.883 -2.115 20.470 1.00 95.12 175 LYS A CA 1
ATOM 1410 C C . LYS A 1 175 ? -1.764 -2.042 21.714 1.00 95.12 175 LYS A C 1
ATOM 1412 O O . LYS A 1 175 ? -2.063 -3.081 22.288 1.00 95.12 175 LYS A O 1
ATOM 1417 N N . ALA A 1 176 ? -2.212 -0.857 22.122 1.00 94.94 176 ALA A N 1
ATOM 1418 C CA . ALA A 1 176 ? -3.077 -0.707 23.290 1.00 94.94 176 ALA A CA 1
ATOM 1419 C C . ALA A 1 176 ? -4.434 -1.403 23.092 1.00 94.94 176 ALA A C 1
ATOM 1421 O O . ALA A 1 176 ? -4.882 -2.135 23.973 1.00 94.94 176 ALA A O 1
ATOM 1422 N N . LEU A 1 177 ? -5.061 -1.227 21.923 1.00 94.19 177 LEU A N 1
ATOM 1423 C CA . LEU A 1 177 ? -6.307 -1.913 21.573 1.00 94.19 177 LEU A CA 1
ATOM 1424 C C . LEU A 1 177 ? -6.093 -3.428 21.484 1.00 94.19 177 LEU A C 1
ATOM 1426 O O . LEU A 1 177 ? -6.798 -4.187 22.140 1.00 94.19 177 LEU A O 1
ATOM 1430 N N . ASN A 1 178 ? -5.086 -3.862 20.723 1.00 93.31 178 ASN A N 1
ATOM 1431 C CA . ASN A 1 178 ? -4.780 -5.269 20.493 1.00 93.31 178 ASN A CA 1
ATOM 1432 C C . ASN A 1 178 ? -4.385 -5.987 21.787 1.00 93.31 178 ASN A C 1
ATOM 1434 O O . ASN A 1 178 ? -4.707 -7.149 21.935 1.00 93.31 178 ASN A O 1
ATOM 1438 N N . ASN A 1 179 ? -3.746 -5.330 22.755 1.00 92.56 179 ASN A N 1
ATOM 1439 C CA . ASN A 1 179 ? -3.396 -5.956 24.035 1.00 92.56 179 ASN A CA 1
ATOM 1440 C C . ASN A 1 179 ? -4.565 -6.023 25.028 1.00 92.56 179 ASN A C 1
ATOM 1442 O O . ASN A 1 179 ? -4.424 -6.640 26.082 1.00 92.56 179 ASN A O 1
ATOM 1446 N N . SER A 1 180 ? -5.704 -5.394 24.724 1.00 91.50 180 SER A N 1
ATOM 1447 C CA . SER A 1 180 ? -6.872 -5.388 25.599 1.00 91.50 180 SER A CA 1
ATOM 1448 C C . SER A 1 180 ? -7.853 -6.494 25.232 1.00 91.50 180 SER A C 1
ATOM 1450 O O . SER A 1 180 ? -8.424 -6.478 24.146 1.00 91.50 180 SER A O 1
ATOM 1452 N N . GLU A 1 181 ? -8.180 -7.385 26.171 1.00 85.94 181 GLU A N 1
ATOM 1453 C CA . GLU A 1 181 ? -9.241 -8.392 25.971 1.00 85.94 181 GLU A CA 1
ATOM 1454 C C . GLU A 1 181 ? -10.636 -7.754 25.763 1.00 85.94 181 GLU A C 1
ATOM 1456 O O . GLU A 1 181 ? -11.569 -8.430 25.328 1.00 85.94 181 GLU A O 1
ATOM 1461 N N . ILE A 1 182 ? -10.803 -6.466 26.087 1.00 86.69 182 ILE A N 1
ATOM 1462 C CA . ILE A 1 182 ? -12.064 -5.728 25.923 1.00 86.69 182 ILE A CA 1
ATOM 1463 C C . ILE A 1 182 ? -12.147 -5.040 24.558 1.00 86.69 182 ILE A C 1
ATOM 1465 O O . ILE A 1 182 ? -13.249 -4.912 24.030 1.00 86.69 182 ILE A O 1
ATOM 1469 N N . TYR A 1 183 ? -11.014 -4.582 24.015 1.00 89.25 183 TYR A N 1
ATOM 1470 C CA . TYR A 1 183 ? -10.977 -3.696 22.847 1.00 89.25 183 TYR A CA 1
ATOM 1471 C C . TYR A 1 183 ? -10.201 -4.245 21.640 1.00 89.25 183 TYR A C 1
ATOM 1473 O O . TYR A 1 183 ? -10.119 -3.563 20.618 1.00 89.25 183 TYR A O 1
ATOM 1481 N N . PHE A 1 184 ? -9.636 -5.453 21.711 1.00 87.19 184 PHE A N 1
ATOM 1482 C CA . PHE A 1 184 ? -8.885 -6.028 20.587 1.00 87.19 184 PHE A CA 1
ATOM 1483 C C . PHE A 1 184 ? -9.741 -6.200 19.326 1.00 87.19 184 PHE A C 1
ATOM 1485 O O . PHE A 1 184 ? -9.233 -6.079 18.211 1.00 87.19 184 PHE A O 1
ATOM 1492 N N . ASP A 1 185 ? -11.051 -6.427 19.487 1.00 83.56 185 ASP A N 1
ATOM 1493 C CA . ASP A 1 185 ? -12.009 -6.539 18.384 1.00 83.56 185 ASP A CA 1
ATOM 1494 C C . ASP A 1 185 ? -12.198 -5.219 17.621 1.00 83.56 185 ASP A C 1
ATOM 1496 O O . ASP A 1 185 ? -12.799 -5.197 16.547 1.00 83.56 185 ASP A O 1
ATOM 1500 N N . LEU A 1 186 ? -11.661 -4.120 18.153 1.00 89.12 186 LEU A N 1
ATOM 1501 C CA . LEU A 1 186 ? -11.761 -2.795 17.566 1.00 89.12 186 LEU A CA 1
ATOM 1502 C C . LEU A 1 186 ? -10.582 -2.425 16.668 1.00 89.12 186 LEU A C 1
ATOM 1504 O O . LEU A 1 186 ? -10.673 -1.433 15.946 1.00 89.12 186 LEU A O 1
ATOM 1508 N N . VAL A 1 187 ? -9.490 -3.196 16.682 1.00 90.62 187 VAL A N 1
ATOM 1509 C CA . VAL A 1 187 ? -8.347 -2.957 15.786 1.00 90.62 187 VAL A CA 1
ATOM 1510 C C . VAL A 1 187 ? -8.801 -2.974 14.319 1.00 90.62 187 VAL A C 1
ATOM 1512 O O . VAL A 1 187 ? -8.572 -1.976 13.632 1.00 90.62 187 VAL A O 1
ATOM 1515 N N . PRO A 1 188 ? -9.542 -3.996 13.839 1.00 88.88 188 PRO A N 1
ATOM 1516 C CA . PRO A 1 188 ? -10.082 -3.983 12.481 1.00 88.88 188 PRO A CA 1
ATOM 1517 C C . PRO A 1 188 ? -11.041 -2.838 12.190 1.00 88.88 188 PRO A C 1
ATOM 1519 O O . PRO A 1 188 ? -11.054 -2.331 11.075 1.00 88.88 188 PRO A O 1
ATOM 1522 N N . ASN A 1 189 ? -11.837 -2.410 13.172 1.00 89.25 189 ASN A N 1
ATOM 1523 C CA . ASN A 1 189 ? -12.766 -1.296 12.988 1.00 89.25 189 ASN A CA 1
ATOM 1524 C C . ASN A 1 189 ? -12.016 0.022 12.797 1.00 89.25 189 ASN A C 1
ATOM 1526 O O . ASN A 1 189 ? -12.402 0.838 11.964 1.00 89.25 189 ASN A O 1
ATOM 1530 N N . LEU A 1 190 ? -10.926 0.223 13.543 1.00 90.56 190 LEU A N 1
ATOM 1531 C CA . LEU A 1 190 ? -10.077 1.392 13.374 1.00 90.56 190 LEU A CA 1
ATOM 1532 C C . LEU A 1 190 ? -9.386 1.374 12.007 1.00 90.56 190 LEU A C 1
ATOM 1534 O O . LEU A 1 190 ? -9.403 2.390 11.321 1.00 90.56 190 LEU A O 1
ATOM 1538 N N . ILE A 1 191 ? -8.850 0.224 11.580 1.00 89.94 191 ILE A N 1
ATOM 1539 C CA . ILE A 1 191 ? -8.287 0.052 10.230 1.00 89.94 191 ILE A CA 1
ATOM 1540 C C . ILE A 1 191 ? -9.351 0.378 9.175 1.00 89.94 191 ILE A C 1
ATOM 1542 O O . ILE A 1 191 ? -9.108 1.223 8.319 1.00 89.94 191 ILE A O 1
ATOM 1546 N N . ALA A 1 192 ? -10.541 -0.229 9.272 1.00 86.69 192 ALA A N 1
ATOM 1547 C CA . ALA A 1 192 ? -11.669 0.004 8.372 1.00 86.69 192 ALA A CA 1
ATOM 1548 C C . ALA A 1 192 ? -12.048 1.487 8.318 1.00 86.69 192 ALA A C 1
ATOM 1550 O O . ALA A 1 192 ? -12.240 2.040 7.241 1.00 86.69 192 ALA A O 1
ATOM 1551 N N . ARG A 1 193 ? -12.104 2.170 9.465 1.00 87.38 193 ARG A N 1
ATOM 1552 C CA . ARG A 1 193 ? -12.367 3.608 9.506 1.00 87.38 193 ARG A CA 1
ATOM 1553 C C . ARG A 1 193 ? -11.295 4.400 8.766 1.00 87.38 193 ARG A C 1
ATOM 1555 O O . ARG A 1 193 ? -11.665 5.246 7.953 1.00 87.38 193 ARG A O 1
ATOM 1562 N N . VAL A 1 194 ? -10.016 4.120 9.029 1.00 88.25 194 VAL A N 1
ATOM 1563 C CA . VAL A 1 194 ? -8.891 4.778 8.348 1.00 88.25 194 VAL A CA 1
ATOM 1564 C C . VAL A 1 194 ? -9.034 4.626 6.834 1.00 88.25 194 VAL A C 1
ATOM 1566 O O . VAL A 1 194 ? -9.004 5.617 6.116 1.00 88.25 194 VAL A O 1
ATOM 1569 N N . VAL A 1 195 ? -9.264 3.414 6.328 1.00 85.06 195 VAL A N 1
ATOM 1570 C CA . VAL A 1 195 ? -9.316 3.191 4.873 1.00 85.06 195 VAL A CA 1
ATOM 1571 C C . VAL A 1 195 ? -10.632 3.627 4.213 1.00 85.06 195 VAL A C 1
ATOM 1573 O O . VAL A 1 195 ? -10.641 3.934 3.023 1.00 85.06 195 VAL A O 1
ATOM 1576 N N . HIS A 1 196 ? -11.750 3.671 4.946 1.00 80.31 196 HIS A N 1
ATOM 1577 C CA . HIS A 1 196 ? -13.065 3.994 4.373 1.00 80.31 196 HIS A CA 1
ATOM 1578 C C . HIS A 1 196 ? -13.426 5.479 4.440 1.00 80.31 196 HIS A C 1
ATOM 1580 O O . HIS A 1 196 ? -14.116 5.982 3.550 1.00 80.31 196 HIS A O 1
ATOM 1586 N N . ASN A 1 197 ? -13.017 6.170 5.505 1.00 80.44 197 ASN A N 1
ATOM 1587 C CA . ASN A 1 197 ? -13.581 7.475 5.854 1.00 80.44 197 ASN A CA 1
ATOM 1588 C C . ASN A 1 197 ? -12.564 8.617 5.783 1.00 80.44 197 ASN A C 1
ATOM 1590 O O . ASN A 1 197 ? -12.972 9.778 5.750 1.00 80.44 197 ASN A O 1
ATOM 1594 N N . GLU A 1 198 ? -11.268 8.311 5.723 1.00 83.00 198 GLU A N 1
ATOM 1595 C CA . GLU A 1 198 ? -10.215 9.315 5.817 1.00 83.00 198 GLU A CA 1
ATOM 1596 C C . GLU A 1 198 ? -9.656 9.681 4.438 1.00 83.00 198 GLU A C 1
ATOM 1598 O O . GLU A 1 198 ? -9.074 8.864 3.722 1.00 83.00 198 GLU A O 1
ATOM 1603 N N . SER A 1 199 ? -9.817 10.946 4.040 1.00 81.31 199 SER A N 1
ATOM 1604 C CA . SER A 1 199 ? -9.441 11.394 2.693 1.00 81.31 199 SER A CA 1
ATOM 1605 C C . SER A 1 199 ? -7.939 11.331 2.417 1.00 81.31 199 SER A C 1
ATOM 1607 O O . SER A 1 199 ? -7.556 11.218 1.256 1.00 81.31 199 SER A O 1
ATOM 1609 N N . ALA A 1 200 ? -7.087 11.402 3.449 1.00 82.88 200 ALA A N 1
ATOM 1610 C CA . ALA A 1 200 ? -5.634 11.321 3.267 1.00 82.88 200 ALA A CA 1
ATOM 1611 C C . ALA A 1 200 ? -5.161 9.926 2.826 1.00 82.88 200 ALA A C 1
ATOM 1613 O O . ALA A 1 200 ? -4.010 9.775 2.433 1.00 82.88 200 ALA A O 1
ATOM 1614 N N . TYR A 1 201 ? -6.042 8.926 2.876 1.00 86.00 201 TYR A N 1
ATOM 1615 C CA . TYR A 1 201 ? -5.750 7.542 2.521 1.00 86.00 201 TYR A CA 1
ATOM 1616 C C . TYR A 1 201 ? -6.444 7.111 1.234 1.00 86.00 201 TYR A C 1
ATOM 1618 O O . TYR A 1 201 ? -6.611 5.921 1.013 1.00 86.00 201 TYR A O 1
ATOM 1626 N N . GLN A 1 202 ? -6.893 8.050 0.398 1.00 84.94 202 GLN A N 1
ATOM 1627 C CA . GLN A 1 202 ? -7.523 7.745 -0.884 1.00 84.94 202 GLN A CA 1
ATOM 1628 C C . GLN A 1 202 ? -6.491 7.792 -2.009 1.00 84.94 202 GLN A C 1
ATOM 1630 O O . GLN A 1 202 ? -6.036 8.869 -2.372 1.00 84.94 202 GLN A O 1
ATOM 1635 N N . ILE A 1 203 ? -6.196 6.656 -2.639 1.00 84.69 203 ILE A N 1
ATOM 1636 C CA . ILE A 1 203 ? -5.421 6.621 -3.884 1.00 84.69 203 ILE A CA 1
ATOM 1637 C C . ILE A 1 203 ? -6.409 6.563 -5.048 1.00 84.69 203 ILE A C 1
ATOM 1639 O O . ILE A 1 203 ? -7.306 5.722 -5.086 1.00 84.69 203 ILE A O 1
ATOM 1643 N N . GLN A 1 204 ? -6.275 7.476 -6.008 1.00 79.94 204 GLN A N 1
ATOM 1644 C CA . GLN A 1 204 ? -7.229 7.568 -7.107 1.00 79.94 204 GLN A CA 1
ATOM 1645 C C . GLN A 1 204 ? -7.198 6.323 -8.012 1.00 79.94 204 GLN A C 1
ATOM 1647 O O . GLN A 1 204 ? -6.136 5.806 -8.349 1.00 79.94 204 GLN A O 1
ATOM 1652 N N . ASP A 1 205 ? -8.386 5.882 -8.444 1.00 82.12 205 ASP A N 1
ATOM 1653 C CA . ASP A 1 205 ? -8.629 4.668 -9.245 1.00 82.12 205 ASP A CA 1
ATOM 1654 C C . ASP A 1 205 ? -8.224 3.352 -8.554 1.00 82.12 205 ASP A C 1
ATOM 1656 O O . ASP A 1 205 ? -8.225 2.294 -9.189 1.00 82.12 205 ASP A O 1
ATOM 1660 N N . ILE A 1 206 ? -7.919 3.411 -7.255 1.00 86.88 206 ILE A N 1
ATOM 1661 C CA . ILE A 1 206 ? -7.632 2.267 -6.395 1.00 86.88 206 ILE A CA 1
ATOM 1662 C C . ILE A 1 206 ? -8.714 2.198 -5.325 1.00 86.88 206 ILE A C 1
ATOM 1664 O O . ILE A 1 206 ? -8.943 3.152 -4.583 1.00 86.88 206 ILE A O 1
ATOM 1668 N N . ASP A 1 207 ? -9.377 1.053 -5.231 1.00 86.81 207 ASP A N 1
ATOM 1669 C CA . ASP A 1 207 ? -10.304 0.789 -4.144 1.00 86.81 207 ASP A CA 1
ATOM 1670 C C . ASP A 1 207 ? -9.535 0.263 -2.931 1.00 86.81 207 ASP A C 1
ATOM 1672 O O . ASP A 1 207 ? -9.310 -0.939 -2.780 1.00 86.81 207 ASP A O 1
ATOM 1676 N N . ILE A 1 208 ? -9.106 1.183 -2.068 1.00 85.00 208 ILE A N 1
ATOM 1677 C CA . ILE A 1 208 ? -8.423 0.849 -0.810 1.00 85.00 208 ILE A CA 1
ATOM 1678 C C . ILE A 1 208 ? -9.395 0.192 0.181 1.00 85.00 208 ILE A C 1
ATOM 1680 O O . ILE A 1 208 ? -8.958 -0.542 1.065 1.00 85.00 208 ILE A O 1
ATOM 1684 N N . MET A 1 209 ? -10.712 0.344 -0.014 1.00 81.69 209 MET A N 1
ATOM 1685 C CA . MET A 1 209 ? -11.722 -0.372 0.774 1.00 81.69 209 MET A CA 1
ATOM 1686 C C . MET A 1 209 ? -11.716 -1.883 0.499 1.00 81.69 209 MET A C 1
ATOM 1688 O O . MET A 1 209 ? -12.320 -2.641 1.250 1.00 81.69 209 MET A O 1
ATOM 1692 N N . ALA A 1 210 ? -11.008 -2.337 -0.542 1.00 81.62 210 ALA A N 1
ATOM 1693 C CA . ALA A 1 210 ? -10.743 -3.754 -0.777 1.00 81.62 210 ALA A CA 1
ATOM 1694 C C . ALA A 1 210 ? -9.716 -4.352 0.205 1.00 81.62 210 ALA A C 1
ATOM 1696 O O . ALA A 1 210 ? -9.476 -5.561 0.172 1.00 81.62 210 ALA A O 1
ATOM 1697 N N . ALA A 1 211 ? -9.081 -3.536 1.058 1.00 85.56 211 ALA A N 1
ATOM 1698 C CA . ALA A 1 211 ? -8.286 -4.041 2.171 1.00 85.56 211 ALA A CA 1
ATOM 1699 C C . ALA A 1 211 ? -9.162 -4.933 3.056 1.00 85.56 211 ALA A C 1
ATOM 1701 O O . ALA A 1 211 ? -10.330 -4.634 3.302 1.00 85.56 211 ALA A O 1
ATOM 1702 N N . ASN A 1 212 ? -8.597 -6.028 3.554 1.00 82.62 212 ASN A N 1
ATOM 1703 C CA . ASN A 1 212 ? -9.320 -6.935 4.424 1.00 82.62 212 ASN A CA 1
ATOM 1704 C C . ASN A 1 212 ? -8.844 -6.776 5.871 1.00 82.62 212 ASN A C 1
ATOM 1706 O O . ASN A 1 212 ? -8.007 -7.558 6.315 1.00 82.62 212 ASN A O 1
ATOM 1710 N N . PRO A 1 213 ? -9.400 -5.834 6.652 1.00 85.12 213 PRO A N 1
ATOM 1711 C CA . PRO A 1 213 ? -9.019 -5.647 8.051 1.00 85.12 213 PRO A CA 1
ATOM 1712 C C . PRO A 1 213 ? -9.379 -6.846 8.937 1.00 85.12 213 PRO A C 1
ATOM 1714 O O . PRO A 1 213 ? -8.962 -6.904 10.084 1.00 85.12 213 PRO A O 1
ATOM 1717 N N . TYR A 1 214 ? -10.157 -7.809 8.439 1.00 80.56 214 TYR A N 1
ATOM 1718 C CA . TYR A 1 214 ? -10.614 -8.966 9.206 1.00 80.56 214 TYR A CA 1
ATOM 1719 C C . TYR A 1 214 ? -9.853 -10.249 8.861 1.00 80.56 214 TYR A C 1
ATOM 1721 O O . TYR A 1 214 ? -10.222 -11.320 9.332 1.00 80.56 214 TYR A O 1
ATOM 1729 N N . PHE A 1 215 ? -8.801 -10.191 8.040 1.00 77.81 215 PHE A N 1
ATOM 1730 C CA . PHE A 1 215 ? -8.142 -11.395 7.521 1.00 77.81 215 PHE A CA 1
ATOM 1731 C C . PHE A 1 215 ? -7.528 -12.293 8.615 1.00 77.81 215 PHE A C 1
ATOM 1733 O O . PHE A 1 215 ? -7.515 -13.515 8.467 1.00 77.81 215 PHE A O 1
ATOM 1740 N N . HIS A 1 216 ? -7.059 -11.715 9.727 1.00 75.56 216 HIS A N 1
ATOM 1741 C CA . HIS A 1 216 ? -6.546 -12.476 10.871 1.00 75.56 216 HIS A CA 1
ATOM 1742 C C . HIS A 1 216 ? -7.635 -13.188 11.679 1.00 75.56 216 HIS A C 1
ATOM 1744 O O . HIS A 1 216 ? -7.330 -14.083 12.476 1.00 75.56 216 HIS A O 1
ATOM 1750 N N . TYR A 1 217 ? -8.906 -12.851 11.457 1.00 73.31 217 TYR A N 1
ATOM 1751 C CA . TYR A 1 217 ? -10.027 -13.648 11.936 1.00 73.31 217 TYR A CA 1
ATOM 1752 C C . TYR A 1 217 ? -10.144 -14.883 11.037 1.00 73.31 217 TYR A C 1
ATOM 1754 O O . TYR A 1 217 ? -10.897 -14.942 10.068 1.00 73.31 217 TYR A O 1
ATOM 1762 N N . ASN A 1 218 ? -9.292 -15.869 11.312 1.00 56.47 218 ASN A N 1
ATOM 1763 C CA . ASN A 1 218 ? -9.194 -17.083 10.519 1.00 56.47 218 ASN A CA 1
ATOM 1764 C C . ASN A 1 218 ? -10.389 -18.006 10.835 1.00 56.47 218 ASN A C 1
ATOM 1766 O O . ASN A 1 218 ? -10.438 -18.644 11.886 1.00 56.47 218 ASN A O 1
ATOM 1770 N N . GLY A 1 219 ? -11.375 -18.088 9.937 1.00 54.91 219 GLY A N 1
ATOM 1771 C CA . GLY A 1 219 ? -12.582 -18.900 10.147 1.00 54.91 219 GLY A CA 1
ATOM 1772 C C . GLY A 1 219 ? -13.514 -18.344 11.236 1.00 54.91 219 GLY A C 1
ATOM 1773 O O . GLY A 1 219 ? -13.568 -17.144 11.458 1.00 54.91 219 GLY A O 1
ATOM 1774 N N . ASN A 1 220 ? -14.261 -19.217 11.924 1.00 53.41 220 ASN A N 1
ATOM 1775 C CA . ASN A 1 220 ? -15.191 -18.824 13.000 1.00 53.41 220 ASN A CA 1
ATOM 1776 C C . ASN A 1 220 ? -14.476 -18.439 14.323 1.00 53.41 220 ASN A C 1
ATOM 1778 O O . ASN A 1 220 ? -15.131 -18.337 15.361 1.00 53.41 220 ASN A O 1
ATOM 1782 N N . GLU A 1 221 ? -13.145 -18.300 14.329 1.00 60.22 221 GLU A N 1
ATOM 1783 C CA . GLU A 1 221 ? -12.341 -17.973 15.516 1.00 60.22 221 GLU A CA 1
ATOM 1784 C C . GLU A 1 221 ? -12.051 -16.461 15.573 1.00 60.22 221 GLU A C 1
ATOM 1786 O O . GLU A 1 221 ? -10.947 -15.991 15.306 1.00 60.22 221 GLU A O 1
ATOM 1791 N N . PHE A 1 222 ? -13.075 -15.687 15.946 1.00 66.00 222 PHE A N 1
ATOM 1792 C CA . PHE A 1 222 ? -13.053 -14.217 16.066 1.00 66.00 222 PHE A CA 1
ATOM 1793 C C . PHE A 1 222 ? -12.380 -13.689 17.351 1.00 66.00 222 PHE A C 1
ATOM 1795 O O . PHE A 1 222 ? -12.694 -12.591 17.823 1.00 66.00 222 PHE A O 1
ATOM 1802 N N . ASP A 1 223 ? -11.484 -14.477 17.944 1.00 72.38 223 ASP A N 1
ATOM 1803 C CA . ASP A 1 223 ? -10.779 -14.155 19.194 1.00 72.38 223 ASP A CA 1
ATOM 1804 C C . ASP A 1 223 ? -9.259 -14.003 18.992 1.00 72.38 223 ASP A C 1
ATOM 1806 O O . ASP A 1 223 ? -8.512 -13.846 19.954 1.00 72.38 223 ASP A O 1
ATOM 1810 N N . ASN A 1 224 ? -8.787 -14.043 17.741 1.00 80.44 224 ASN A N 1
ATOM 1811 C CA . ASN A 1 224 ? -7.374 -13.867 17.424 1.00 80.44 224 ASN A CA 1
ATOM 1812 C C . ASN A 1 224 ? -6.979 -12.388 17.413 1.00 80.44 224 ASN A C 1
ATOM 1814 O O . ASN A 1 224 ? -7.618 -11.553 16.773 1.00 80.44 224 ASN A O 1
ATOM 1818 N N . HIS A 1 225 ? -5.874 -12.101 18.091 1.00 86.25 225 HIS A N 1
ATOM 1819 C CA . HIS A 1 225 ? -5.193 -10.815 18.057 1.00 86.25 225 HIS A CA 1
ATOM 1820 C C . HIS A 1 225 ? -4.342 -10.686 16.789 1.00 86.25 225 HIS A C 1
ATOM 1822 O O . HIS A 1 225 ? -3.888 -11.689 16.230 1.00 86.25 225 HIS A O 1
ATOM 1828 N N . PHE A 1 226 ? -4.073 -9.450 16.372 1.00 88.00 226 PHE A N 1
ATOM 1829 C CA . PHE A 1 226 ? -3.080 -9.180 15.335 1.00 88.00 226 PHE A CA 1
ATOM 1830 C C . PHE A 1 226 ? -1.680 -9.522 15.874 1.00 88.00 226 PHE A C 1
ATOM 1832 O O . PHE A 1 226 ? -1.381 -9.193 17.026 1.00 88.00 226 PHE A O 1
ATOM 1839 N N . PRO A 1 227 ? -0.796 -10.166 15.097 1.00 89.12 227 PRO A N 1
ATOM 1840 C CA . PRO A 1 227 ? 0.606 -10.309 15.462 1.00 89.12 227 PRO A CA 1
ATOM 1841 C C . PRO A 1 227 ? 1.283 -8.939 15.595 1.00 89.12 227 PRO A C 1
ATOM 1843 O O . PRO A 1 227 ? 1.026 -8.038 14.800 1.00 89.12 227 PRO A O 1
ATOM 1846 N N . ASP A 1 228 ? 2.214 -8.801 16.544 1.00 89.00 228 ASP A N 1
ATOM 1847 C CA . ASP A 1 228 ? 2.954 -7.544 16.755 1.00 89.00 228 ASP A CA 1
ATOM 1848 C C . ASP A 1 228 ? 3.665 -7.043 15.484 1.00 89.00 228 ASP A C 1
ATOM 1850 O O . ASP A 1 228 ? 3.751 -5.835 15.270 1.00 89.00 228 ASP A O 1
ATOM 1854 N N . GLY A 1 229 ? 4.136 -7.967 14.634 1.00 90.56 229 GLY A N 1
ATOM 1855 C CA . GLY A 1 229 ? 4.757 -7.645 13.345 1.00 90.56 229 GLY A CA 1
ATOM 1856 C C . GLY A 1 229 ? 3.794 -6.972 12.361 1.00 90.56 229 GLY A C 1
ATOM 1857 O O . GLY A 1 229 ? 4.142 -5.940 11.802 1.00 90.56 229 GLY A O 1
ATOM 1858 N N . GLU A 1 230 ? 2.560 -7.473 12.228 1.00 90.19 230 GLU A N 1
ATOM 1859 C CA . GLU A 1 230 ? 1.539 -6.848 11.366 1.00 90.19 230 GLU A CA 1
ATOM 1860 C C . GLU A 1 230 ? 1.150 -5.464 11.908 1.00 90.19 230 GLU A C 1
ATOM 1862 O O . GLU A 1 230 ? 0.978 -4.525 11.139 1.00 90.19 230 GLU A O 1
ATOM 1867 N N . ILE A 1 231 ? 1.056 -5.292 13.235 1.00 92.00 231 ILE A N 1
ATOM 1868 C CA . ILE A 1 231 ? 0.779 -3.971 13.828 1.00 92.00 231 ILE A CA 1
ATOM 1869 C C . ILE A 1 231 ? 1.875 -2.958 13.475 1.00 92.00 231 ILE A C 1
ATOM 1871 O O . ILE A 1 231 ? 1.583 -1.793 13.194 1.00 92.00 231 ILE A O 1
ATOM 1875 N N . GLU A 1 232 ? 3.135 -3.387 13.505 1.00 91.88 232 GLU A N 1
ATOM 1876 C CA . GLU A 1 232 ? 4.276 -2.562 13.111 1.00 91.88 232 GLU A CA 1
ATOM 1877 C C . GLU A 1 232 ? 4.221 -2.182 11.631 1.00 91.88 232 GLU A C 1
ATOM 1879 O O . GLU A 1 232 ? 4.356 -1.001 11.304 1.00 91.88 232 GLU A O 1
ATOM 1884 N N . GLU A 1 233 ? 3.941 -3.148 10.761 1.00 92.44 233 GLU A N 1
ATOM 1885 C CA . GLU A 1 233 ? 3.829 -2.935 9.319 1.00 92.44 233 GLU A CA 1
ATOM 1886 C C . GLU A 1 233 ? 2.642 -2.040 8.943 1.00 92.44 233 GLU A C 1
ATOM 1888 O O . GLU A 1 233 ? 2.826 -1.087 8.189 1.00 92.44 233 GLU A O 1
ATOM 1893 N N . LEU A 1 234 ? 1.460 -2.254 9.532 1.00 92.56 234 LEU A N 1
ATOM 1894 C CA . LEU A 1 234 ? 0.276 -1.410 9.335 1.00 92.56 234 LEU A CA 1
ATOM 1895 C C . LEU A 1 234 ? 0.531 0.046 9.722 1.00 92.56 234 LEU A C 1
ATOM 1897 O O . LEU A 1 234 ? 0.129 0.970 9.015 1.00 92.56 234 LEU A O 1
ATOM 1901 N N . SER A 1 235 ? 1.190 0.256 10.860 1.00 91.88 235 SER A N 1
ATOM 1902 C CA . SER A 1 235 ? 1.457 1.600 11.376 1.00 91.88 235 SER A CA 1
ATOM 1903 C C . SER A 1 235 ? 2.404 2.378 10.466 1.00 91.88 235 SER A C 1
ATOM 1905 O O . SER A 1 235 ? 2.219 3.580 10.273 1.00 91.88 235 SER A O 1
ATOM 1907 N N . ASP A 1 236 ? 3.404 1.691 9.911 1.00 92.94 236 ASP A N 1
ATOM 1908 C CA . ASP A 1 236 ? 4.340 2.243 8.930 1.00 92.94 236 ASP A CA 1
ATOM 1909 C C . ASP A 1 236 ? 3.624 2.535 7.604 1.00 92.94 236 ASP A C 1
ATOM 1911 O O . ASP A 1 236 ? 3.654 3.658 7.093 1.00 92.94 236 ASP A O 1
ATOM 1915 N N . LEU A 1 237 ? 2.865 1.552 7.108 1.00 93.88 237 LEU A N 1
ATOM 1916 C CA . LEU A 1 237 ? 2.109 1.646 5.867 1.00 93.88 237 LEU A CA 1
ATOM 1917 C C . LEU A 1 237 ? 1.124 2.821 5.882 1.00 93.88 237 LEU A C 1
ATOM 1919 O O . LEU A 1 237 ? 1.010 3.523 4.886 1.00 93.88 237 LEU A O 1
ATOM 1923 N N . PHE A 1 238 ? 0.451 3.112 6.997 1.00 91.44 238 PHE A N 1
ATOM 1924 C CA . PHE A 1 238 ? -0.471 4.248 7.056 1.00 91.44 238 PHE A CA 1
ATOM 1925 C C . PHE A 1 238 ? 0.197 5.608 6.857 1.00 91.44 238 PHE A C 1
ATOM 1927 O O . PHE A 1 238 ? -0.424 6.497 6.278 1.00 91.44 238 PHE A O 1
ATOM 1934 N N . VAL A 1 239 ? 1.436 5.798 7.309 1.00 88.94 239 VAL A N 1
ATOM 1935 C CA . VAL A 1 239 ? 2.169 7.039 7.019 1.00 88.94 239 VAL A CA 1
ATOM 1936 C C . VAL A 1 239 ? 2.574 7.066 5.550 1.00 88.94 239 VAL A C 1
ATOM 1938 O O . VAL A 1 239 ? 2.313 8.051 4.861 1.00 88.94 239 VAL A O 1
ATOM 1941 N N . LEU A 1 240 ? 3.105 5.950 5.051 1.00 92.69 240 LEU A N 1
ATOM 1942 C CA . LEU A 1 240 ? 3.519 5.820 3.658 1.00 92.69 240 LEU A CA 1
ATOM 1943 C C . LEU A 1 240 ? 2.360 6.060 2.682 1.00 92.69 240 LEU A C 1
ATOM 1945 O O . LEU A 1 240 ? 2.533 6.791 1.716 1.00 92.69 240 LEU A O 1
ATOM 1949 N N . ILE A 1 241 ? 1.157 5.539 2.950 1.00 90.56 241 ILE A N 1
ATOM 1950 C CA . ILE A 1 241 ? -0.033 5.753 2.109 1.00 90.56 241 ILE A CA 1
ATOM 1951 C C . ILE A 1 241 ? -0.396 7.238 2.009 1.00 90.56 241 ILE A C 1
ATOM 1953 O O . ILE A 1 241 ? -0.734 7.704 0.916 1.00 90.56 241 ILE A O 1
ATOM 1957 N N . LYS A 1 242 ? -0.323 7.991 3.116 1.00 87.62 242 LYS A N 1
ATOM 1958 C CA . LYS A 1 242 ? -0.607 9.437 3.101 1.00 87.62 242 LYS A CA 1
ATOM 1959 C C . LYS A 1 242 ? 0.339 10.169 2.157 1.00 87.62 242 LYS A C 1
ATOM 1961 O O . LYS A 1 242 ? -0.099 10.978 1.338 1.00 87.62 242 LYS A O 1
ATOM 1966 N N . ASP A 1 243 ? 1.626 9.853 2.242 1.00 86.94 243 ASP A N 1
ATOM 1967 C CA . ASP A 1 243 ? 2.647 10.477 1.405 1.00 86.94 243 ASP A CA 1
ATOM 1968 C C . ASP A 1 243 ? 2.524 10.015 -0.057 1.00 86.94 243 ASP A C 1
ATOM 1970 O O . ASP A 1 243 ? 2.570 10.825 -0.988 1.00 86.94 243 ASP A O 1
ATOM 1974 N N . PHE A 1 244 ? 2.268 8.723 -0.262 1.00 88.31 244 PHE A N 1
ATOM 1975 C CA . PHE A 1 244 ? 2.135 8.073 -1.563 1.00 88.31 244 PHE A CA 1
ATOM 1976 C C . PHE A 1 244 ? 0.894 8.510 -2.344 1.00 88.31 244 PHE A C 1
ATOM 1978 O O . PHE A 1 244 ? 0.932 8.576 -3.572 1.00 88.31 244 PHE A O 1
ATOM 1985 N N . THR A 1 245 ? -0.185 8.890 -1.659 1.00 85.38 245 THR A N 1
ATOM 1986 C CA . THR A 1 245 ? -1.392 9.451 -2.289 1.00 85.38 245 THR A CA 1
ATOM 1987 C C . THR A 1 245 ? -1.067 10.673 -3.156 1.00 85.38 245 THR A C 1
ATOM 1989 O O . THR A 1 245 ? -1.685 10.886 -4.198 1.00 85.38 245 THR A O 1
ATOM 1992 N N . ASN A 1 246 ? -0.038 11.445 -2.790 1.00 80.62 246 ASN A N 1
ATOM 1993 C CA . ASN A 1 246 ? 0.421 12.577 -3.594 1.00 80.62 246 ASN A CA 1
ATOM 1994 C C . ASN A 1 246 ? 1.277 12.158 -4.802 1.00 80.62 246 ASN A C 1
ATOM 1996 O O . ASN A 1 246 ? 1.391 12.934 -5.749 1.00 80.62 246 ASN A O 1
ATOM 2000 N N . LEU A 1 247 ? 1.883 10.965 -4.774 1.00 79.38 247 LEU A N 1
ATOM 2001 C CA . LEU A 1 247 ? 2.750 10.434 -5.833 1.00 79.38 247 LEU A CA 1
ATOM 2002 C C . LEU A 1 247 ? 1.980 9.815 -7.000 1.00 79.38 247 LEU A C 1
ATOM 2004 O O . LEU A 1 247 ? 2.479 9.823 -8.124 1.00 79.38 247 LEU A O 1
ATOM 2008 N N . ILE A 1 248 ? 0.766 9.319 -6.751 1.00 75.38 248 ILE A N 1
ATOM 2009 C CA . ILE A 1 248 ? -0.158 8.841 -7.788 1.00 75.38 248 ILE A CA 1
ATOM 2010 C C . ILE A 1 248 ? -1.348 9.814 -7.874 1.00 75.38 248 ILE A C 1
ATOM 2012 O O . ILE A 1 248 ? -2.457 9.483 -7.445 1.00 75.38 248 ILE A O 1
ATOM 2016 N N . PRO A 1 249 ? -1.131 11.048 -8.382 1.00 66.25 249 PRO A N 1
ATOM 2017 C CA . PRO A 1 249 ? -2.187 12.041 -8.497 1.00 66.25 249 PRO A CA 1
ATOM 2018 C C . PRO A 1 249 ? -3.179 11.668 -9.605 1.00 66.25 249 PRO A C 1
ATOM 2020 O O . PRO A 1 249 ? -3.007 10.709 -10.357 1.00 66.25 249 PRO A O 1
ATOM 2023 N N . SER A 1 250 ? -4.224 12.482 -9.747 1.00 62.72 250 SER A N 1
ATOM 2024 C CA . SER A 1 250 ? -5.242 12.306 -10.778 1.00 62.72 250 SER A CA 1
ATOM 2025 C C . SER A 1 250 ? -4.664 12.213 -12.194 1.00 62.72 250 SER A C 1
ATOM 2027 O O . SER A 1 250 ? -4.077 13.183 -12.678 1.00 62.72 250 SER A O 1
ATOM 2029 N N . GLY A 1 251 ? -4.930 11.103 -12.887 1.00 70.06 251 GLY A N 1
ATOM 2030 C CA . GLY A 1 251 ? -4.550 10.896 -14.286 1.00 70.06 251 GLY A CA 1
ATOM 2031 C C . GLY A 1 251 ? -3.583 9.729 -14.483 1.00 70.06 251 GLY A C 1
ATOM 2032 O O . GLY A 1 251 ? -3.675 8.718 -13.787 1.00 70.06 251 GLY A O 1
ATOM 2033 N N . GLU A 1 252 ? -2.705 9.870 -15.477 1.00 76.50 252 GLU A N 1
ATOM 2034 C CA . GLU A 1 252 ? -1.624 8.918 -15.752 1.00 76.50 252 GLU A CA 1
ATOM 2035 C C . GLU A 1 252 ? -0.526 9.042 -14.685 1.00 76.50 252 GLU A C 1
ATOM 2037 O O . GLU A 1 252 ? -0.242 10.138 -14.198 1.00 76.50 252 GLU A O 1
ATOM 2042 N N . VAL A 1 253 ? 0.107 7.919 -14.338 1.00 79.94 253 VAL A N 1
ATOM 2043 C CA . VAL A 1 253 ? 1.245 7.882 -13.409 1.00 79.94 253 VAL A CA 1
ATOM 2044 C C . VAL A 1 253 ? 2.398 8.733 -13.955 1.00 79.94 253 VAL A C 1
ATOM 2046 O O . VAL A 1 253 ? 2.978 8.423 -14.996 1.00 79.94 253 VAL A O 1
ATOM 2049 N N . ASP A 1 254 ? 2.760 9.795 -13.233 1.00 79.25 254 ASP A N 1
ATOM 2050 C CA . ASP A 1 254 ? 3.868 10.677 -13.603 1.00 79.25 254 ASP A CA 1
ATOM 2051 C C . ASP A 1 254 ? 5.212 10.102 -13.125 1.00 79.25 254 ASP A C 1
ATOM 2053 O O . ASP A 1 254 ? 5.590 10.209 -11.955 1.00 79.25 254 ASP A O 1
ATOM 2057 N N . LEU A 1 255 ? 5.971 9.528 -14.062 1.00 79.88 255 LEU A N 1
ATOM 2058 C CA . LEU A 1 255 ? 7.294 8.954 -13.799 1.00 79.88 255 LEU A CA 1
ATOM 2059 C C . LEU A 1 255 ? 8.298 9.976 -13.241 1.00 79.88 255 LEU A C 1
ATOM 2061 O O . LEU A 1 255 ? 9.206 9.603 -12.498 1.00 79.88 255 LEU A O 1
ATOM 2065 N N . SER A 1 256 ? 8.143 11.263 -13.568 1.00 79.62 256 SER A N 1
ATOM 2066 C CA . SER A 1 256 ? 9.029 12.313 -13.062 1.00 79.62 256 SER A CA 1
ATOM 2067 C C . SER A 1 256 ? 8.801 12.584 -11.574 1.00 79.62 256 SER A C 1
ATOM 2069 O O . SER A 1 256 ? 9.757 12.817 -10.832 1.00 79.62 256 SER A O 1
ATOM 2071 N N . LEU A 1 257 ? 7.551 12.491 -11.111 1.00 83.25 257 LEU A N 1
ATOM 2072 C CA . LEU A 1 257 ? 7.205 12.627 -9.699 1.00 83.25 257 LEU A CA 1
ATOM 2073 C C . LEU A 1 257 ? 7.677 11.413 -8.891 1.00 83.25 257 LEU A C 1
ATOM 2075 O O . LEU A 1 257 ? 8.266 11.592 -7.821 1.00 83.25 257 LEU A O 1
ATOM 2079 N N . LEU A 1 258 ? 7.485 10.206 -9.435 1.00 86.25 258 LEU A N 1
ATOM 2080 C CA . LEU A 1 258 ? 7.973 8.964 -8.830 1.00 86.25 258 LEU A CA 1
ATOM 2081 C C . LEU A 1 258 ? 9.495 8.958 -8.692 1.00 86.25 258 LEU A C 1
ATOM 2083 O O . LEU A 1 258 ? 10.009 8.650 -7.624 1.00 86.25 258 LEU A O 1
ATOM 2087 N N . SER A 1 259 ? 10.228 9.365 -9.732 1.00 85.38 259 SER A N 1
ATOM 2088 C CA . SER A 1 259 ? 11.696 9.382 -9.705 1.00 85.38 259 SER A CA 1
ATOM 2089 C C . SER A 1 259 ? 12.272 10.304 -8.631 1.00 85.38 259 SER A C 1
ATOM 2091 O O . SER A 1 259 ? 13.331 10.007 -8.088 1.00 85.38 259 SER A O 1
ATOM 2093 N N . ASN A 1 260 ? 11.595 11.408 -8.305 1.00 87.62 260 ASN A N 1
ATOM 2094 C CA . ASN A 1 260 ? 12.032 12.300 -7.228 1.00 87.62 260 ASN A CA 1
ATOM 2095 C C . ASN A 1 260 ? 11.770 11.722 -5.827 1.00 87.62 260 ASN A C 1
ATOM 2097 O O . ASN A 1 260 ? 12.299 12.248 -4.851 1.00 87.62 260 ASN A O 1
ATOM 2101 N N . ASN A 1 261 ? 10.960 10.665 -5.729 1.00 91.44 261 ASN A N 1
ATOM 2102 C CA . ASN A 1 261 ? 10.528 10.035 -4.483 1.00 91.44 261 ASN A CA 1
ATOM 2103 C C . ASN A 1 261 ? 10.635 8.504 -4.589 1.00 91.44 261 ASN A C 1
ATOM 2105 O O . ASN A 1 261 ? 9.743 7.782 -4.146 1.00 91.44 261 ASN A O 1
ATOM 2109 N N . ILE A 1 262 ? 11.706 8.016 -5.225 1.00 91.56 262 ILE A N 1
ATOM 2110 C CA . ILE A 1 262 ? 11.828 6.609 -5.618 1.00 91.56 262 ILE A CA 1
ATOM 2111 C C . ILE A 1 262 ? 11.835 5.661 -4.416 1.00 91.56 262 ILE A C 1
ATOM 2113 O O . ILE A 1 262 ? 11.194 4.615 -4.470 1.00 91.56 262 ILE A O 1
ATOM 2117 N N . ASP A 1 263 ? 12.483 6.063 -3.321 1.00 93.69 263 ASP A N 1
ATOM 2118 C CA . ASP A 1 263 ? 12.530 5.288 -2.079 1.00 93.69 263 ASP A CA 1
ATOM 2119 C C . ASP A 1 263 ? 11.126 5.161 -1.477 1.00 93.69 263 ASP A C 1
ATOM 2121 O O . ASP A 1 263 ? 10.651 4.054 -1.256 1.00 93.69 263 ASP A O 1
ATOM 2125 N N . LEU A 1 264 ? 10.396 6.278 -1.343 1.00 93.62 264 LEU A N 1
ATOM 2126 C CA . LEU A 1 264 ? 9.007 6.278 -0.871 1.00 93.62 264 LEU A CA 1
ATOM 2127 C C . LEU A 1 264 ? 8.106 5.409 -1.764 1.00 93.62 264 LEU A C 1
ATOM 2129 O O . LEU A 1 264 ? 7.273 4.663 -1.254 1.00 93.62 264 LEU A O 1
ATOM 2133 N N . PHE A 1 265 ? 8.272 5.478 -3.087 1.00 92.50 265 PHE A N 1
ATOM 2134 C CA . PHE A 1 265 ? 7.531 4.635 -4.025 1.00 92.50 265 PHE A CA 1
ATOM 2135 C C . PHE A 1 265 ? 7.802 3.141 -3.791 1.00 92.50 265 PHE A C 1
ATOM 2137 O O . PHE A 1 265 ? 6.852 2.373 -3.631 1.00 92.50 265 PHE A O 1
ATOM 2144 N N . LYS A 1 266 ? 9.078 2.734 -3.740 1.00 93.50 266 LYS A N 1
ATOM 2145 C CA . LYS A 1 266 ? 9.480 1.336 -3.525 1.00 93.50 266 LYS A CA 1
ATOM 2146 C C . LYS A 1 266 ? 9.017 0.831 -2.158 1.00 93.50 266 LYS A C 1
ATOM 2148 O O . LYS A 1 266 ? 8.352 -0.202 -2.089 1.00 93.50 266 LYS A O 1
ATOM 2153 N N . ASP A 1 267 ? 9.300 1.583 -1.099 1.00 94.12 267 ASP A N 1
ATOM 2154 C CA . ASP A 1 267 ? 8.979 1.211 0.280 1.00 94.12 267 ASP A CA 1
ATOM 2155 C C . ASP A 1 267 ? 7.468 1.071 0.483 1.00 94.12 267 ASP A C 1
ATOM 2157 O O . ASP A 1 267 ? 7.014 0.099 1.084 1.00 94.12 267 ASP A O 1
ATOM 2161 N N . THR A 1 268 ? 6.664 1.980 -0.083 1.00 93.94 268 THR A N 1
ATOM 2162 C CA . THR A 1 268 ? 5.199 1.892 0.019 1.00 93.94 268 THR A CA 1
ATOM 2163 C C . THR A 1 268 ? 4.659 0.647 -0.682 1.00 93.94 268 THR A C 1
ATOM 2165 O O . THR A 1 268 ? 3.796 -0.036 -0.132 1.00 93.94 268 THR A O 1
ATOM 2168 N N . LEU A 1 269 ? 5.158 0.317 -1.880 1.00 92.56 269 LEU A N 1
ATOM 2169 C CA . LEU A 1 269 ? 4.732 -0.887 -2.600 1.00 92.56 269 LEU A CA 1
ATOM 2170 C C . LEU A 1 269 ? 5.139 -2.168 -1.872 1.00 92.56 269 LEU A C 1
ATOM 2172 O O . LEU A 1 269 ? 4.333 -3.094 -1.788 1.00 92.56 269 LEU A O 1
ATOM 2176 N N . ILE A 1 270 ? 6.357 -2.208 -1.321 1.00 91.69 270 ILE A N 1
ATOM 2177 C CA . ILE A 1 270 ? 6.815 -3.323 -0.487 1.00 91.69 270 ILE A CA 1
ATOM 2178 C C . ILE A 1 270 ? 5.897 -3.453 0.727 1.00 91.69 270 ILE A C 1
ATOM 2180 O O . ILE A 1 270 ? 5.408 -4.544 0.990 1.00 91.69 270 ILE A O 1
ATOM 2184 N N . LYS A 1 271 ? 5.564 -2.356 1.416 1.00 92.12 271 LYS A N 1
ATOM 2185 C CA . LYS A 1 271 ? 4.656 -2.406 2.569 1.00 92.12 271 LYS A CA 1
ATOM 2186 C C . LYS A 1 271 ? 3.244 -2.840 2.212 1.00 92.12 271 LYS A C 1
ATOM 2188 O O . LYS A 1 271 ? 2.694 -3.686 2.904 1.00 92.12 271 LYS A O 1
ATOM 2193 N N . PHE A 1 272 ? 2.684 -2.378 1.098 1.00 90.56 272 PHE A N 1
ATOM 2194 C CA . PHE A 1 272 ? 1.409 -2.906 0.606 1.00 90.56 272 PHE A CA 1
ATOM 2195 C C . PHE A 1 272 ? 1.447 -4.417 0.336 1.00 90.56 272 PHE A C 1
ATOM 2197 O O . PHE A 1 272 ? 0.415 -5.073 0.464 1.00 90.56 272 PHE A O 1
ATOM 2204 N N . GLN A 1 273 ? 2.604 -4.957 -0.057 1.00 86.75 273 GLN A N 1
ATOM 2205 C CA . GLN A 1 273 ? 2.803 -6.382 -0.314 1.00 86.75 273 GLN A CA 1
ATOM 2206 C C . GLN A 1 273 ? 3.097 -7.193 0.956 1.00 86.75 273 GLN A C 1
ATOM 2208 O O . GLN A 1 273 ? 2.683 -8.344 1.047 1.00 86.75 273 GLN A O 1
ATOM 2213 N N . GLU A 1 274 ? 3.826 -6.642 1.919 1.00 86.00 274 GLU A N 1
ATOM 2214 C CA . GLU A 1 274 ? 4.171 -7.336 3.164 1.00 86.00 274 GLU A CA 1
ATOM 2215 C C . GLU A 1 274 ? 2.988 -7.363 4.135 1.00 86.00 274 GLU A C 1
ATOM 2217 O O . GLU A 1 274 ? 2.701 -8.413 4.706 1.00 86.00 274 GLU A O 1
ATOM 2222 N N . THR A 1 275 ? 2.249 -6.252 4.235 1.00 88.69 275 THR A N 1
ATOM 2223 C CA . THR A 1 275 ? 1.120 -6.116 5.157 1.00 88.69 275 THR A CA 1
ATOM 2224 C C . THR A 1 275 ? -0.048 -6.985 4.712 1.00 88.69 275 THR A C 1
ATOM 2226 O O . THR A 1 275 ? -0.713 -6.726 3.698 1.00 88.69 275 THR A O 1
ATOM 2229 N N . GLU A 1 276 ? -0.342 -8.015 5.496 1.00 84.31 276 GLU A N 1
ATOM 2230 C CA . GLU A 1 276 ? -1.301 -9.049 5.126 1.00 84.31 276 GLU A CA 1
ATOM 2231 C C . GLU A 1 276 ? -2.724 -8.475 4.961 1.00 84.31 276 GLU A C 1
ATOM 2233 O O . GLU A 1 276 ? -3.447 -8.909 4.063 1.00 84.31 276 GLU A O 1
ATOM 2238 N N . THR A 1 277 ? -3.087 -7.427 5.713 1.00 86.00 277 THR A N 1
ATOM 2239 C CA . THR A 1 277 ? -4.353 -6.677 5.557 1.00 86.00 277 THR A CA 1
ATOM 2240 C C . THR A 1 277 ? -4.595 -6.185 4.123 1.00 86.00 277 THR A C 1
ATOM 2242 O O . THR A 1 277 ? -5.734 -6.159 3.649 1.00 86.00 277 THR A O 1
ATOM 2245 N N . PHE A 1 278 ? -3.533 -5.776 3.424 1.00 86.38 278 PHE A N 1
ATOM 2246 C CA . PHE A 1 278 ? -3.602 -5.184 2.084 1.00 86.38 278 PHE A CA 1
ATOM 2247 C C . PHE A 1 278 ? -3.173 -6.150 0.976 1.00 86.38 278 PHE A C 1
ATOM 2249 O O . PHE A 1 278 ? -3.558 -5.954 -0.181 1.00 86.38 278 PHE A O 1
ATOM 2256 N N . HIS A 1 279 ? -2.403 -7.184 1.323 1.00 77.50 279 HIS A N 1
ATOM 2257 C CA . HIS A 1 279 ? -1.867 -8.162 0.383 1.00 77.50 279 HIS A CA 1
ATOM 2258 C C . HIS A 1 279 ? -2.683 -9.456 0.299 1.00 77.50 279 HIS A C 1
ATOM 2260 O O . HIS A 1 279 ? -2.732 -10.052 -0.775 1.00 77.50 279 HIS A O 1
ATOM 2266 N N . ARG A 1 280 ? -3.345 -9.891 1.381 1.00 69.75 280 ARG A N 1
ATOM 2267 C CA . ARG A 1 280 ? -4.084 -11.162 1.429 1.00 69.75 280 ARG A CA 1
ATOM 2268 C C . ARG A 1 280 ? -5.589 -10.933 1.411 1.00 69.75 280 ARG A C 1
ATOM 2270 O O . ARG A 1 280 ? -6.201 -10.508 2.389 1.00 69.75 280 ARG A O 1
ATOM 2277 N N . GLY A 1 281 ? -6.215 -11.292 0.293 1.00 57.34 281 GLY A N 1
ATOM 2278 C CA . GLY A 1 281 ? -7.670 -11.333 0.195 1.00 57.34 281 GLY A CA 1
ATOM 2279 C C . GLY A 1 281 ? -8.229 -12.432 1.099 1.00 57.34 281 GLY A C 1
ATOM 2280 O O . GLY A 1 281 ? -7.987 -13.618 0.874 1.00 57.34 281 GLY A O 1
ATOM 2281 N N . GLY A 1 282 ? -9.002 -12.075 2.124 1.00 47.47 282 GLY A N 1
ATOM 2282 C CA . GLY A 1 282 ? -9.738 -13.084 2.883 1.00 47.47 282 GLY A CA 1
ATOM 2283 C C . GLY A 1 282 ? -11.009 -13.446 2.144 1.00 47.47 282 GLY A C 1
ATOM 2284 O O . GLY A 1 282 ? -11.961 -12.684 2.170 1.00 47.47 282 GLY A O 1
ATOM 2285 N N . SER A 1 283 ? -11.009 -14.616 1.508 1.00 44.12 283 SER A N 1
ATOM 2286 C CA . SER A 1 283 ? -12.150 -15.528 1.300 1.00 44.12 283 SER A CA 1
ATOM 2287 C C . SER A 1 283 ? -13.504 -15.029 0.753 1.00 44.12 283 SER A C 1
ATOM 2289 O O . SER A 1 283 ? -14.359 -15.881 0.515 1.00 44.12 283 SER A O 1
ATOM 2291 N N . HIS A 1 284 ? -13.757 -13.742 0.510 1.00 40.06 284 HIS A N 1
ATOM 2292 C CA . HIS A 1 284 ? -15.138 -13.282 0.336 1.00 40.06 284 HIS A CA 1
ATOM 2293 C C . HIS A 1 284 ? -15.602 -13.222 -1.116 1.00 40.06 284 HIS A C 1
ATOM 2295 O O . HIS A 1 284 ? -16.785 -13.477 -1.341 1.00 40.06 284 HIS A O 1
ATOM 2301 N N . LEU A 1 285 ? -14.727 -13.017 -2.109 1.00 40.88 285 LEU A N 1
ATOM 2302 C CA . LEU A 1 285 ? -15.131 -13.065 -3.518 1.00 40.88 285 LEU A CA 1
ATOM 2303 C C . LEU A 1 285 ? -14.023 -13.654 -4.418 1.00 40.88 285 LEU A C 1
ATOM 2305 O O . LEU A 1 285 ? -12.943 -13.079 -4.538 1.00 40.88 285 LEU A O 1
ATOM 2309 N N . PRO A 1 286 ? -14.261 -14.806 -5.078 1.00 43.00 286 PRO A N 1
ATOM 2310 C CA . PRO A 1 286 ? -13.399 -15.279 -6.156 1.00 43.00 286 PRO A CA 1
ATOM 2311 C C . PRO A 1 286 ? -13.297 -14.206 -7.252 1.00 43.00 286 PRO A C 1
ATOM 2313 O O . PRO A 1 286 ? -14.332 -13.736 -7.729 1.00 43.00 286 PRO A O 1
ATOM 2316 N N . ASN A 1 287 ? -12.073 -13.895 -7.695 1.00 53.19 287 ASN A N 1
ATOM 2317 C CA . ASN A 1 287 ? -11.726 -12.932 -8.759 1.00 53.19 287 ASN A CA 1
ATOM 2318 C C . ASN A 1 287 ? -11.657 -11.438 -8.374 1.00 53.19 287 ASN A C 1
ATOM 2320 O O . ASN A 1 287 ? -11.606 -10.599 -9.274 1.00 53.19 287 ASN A O 1
ATOM 2324 N N . GLU A 1 288 ? -11.630 -11.081 -7.088 1.00 67.75 288 GLU A N 1
ATOM 2325 C CA . GLU A 1 288 ? -11.290 -9.711 -6.670 1.00 67.75 288 GLU A CA 1
ATOM 2326 C C . GLU A 1 288 ? -9.796 -9.591 -6.361 1.00 67.75 288 GLU A C 1
ATOM 2328 O O . GLU A 1 288 ? -9.213 -10.473 -5.733 1.00 67.75 288 GLU A O 1
ATOM 2333 N N . ILE A 1 289 ? -9.170 -8.512 -6.840 1.00 77.50 289 ILE A N 1
ATOM 2334 C CA . ILE A 1 289 ? -7.747 -8.248 -6.619 1.00 77.50 289 ILE A CA 1
ATOM 2335 C C . ILE A 1 289 ? -7.525 -7.367 -5.387 1.00 77.50 289 ILE A C 1
ATOM 2337 O O . ILE A 1 289 ? -8.301 -6.450 -5.116 1.00 77.50 289 ILE A O 1
ATOM 2341 N N . THR A 1 290 ? -6.440 -7.621 -4.660 1.00 84.19 290 THR A N 1
ATOM 2342 C CA . THR A 1 290 ? -6.077 -6.893 -3.436 1.00 84.19 290 THR A CA 1
ATOM 2343 C C . THR A 1 290 ? -5.645 -5.454 -3.721 1.00 84.19 290 THR A C 1
ATOM 2345 O O . THR A 1 290 ? -5.398 -5.086 -4.871 1.00 84.19 290 THR A O 1
ATOM 2348 N N . VAL A 1 291 ? -5.543 -4.608 -2.689 1.00 87.38 291 VAL A N 1
ATOM 2349 C CA . VAL A 1 291 ? -5.142 -3.195 -2.857 1.00 87.38 291 VAL A CA 1
ATOM 2350 C C . VAL A 1 291 ? -3.771 -3.093 -3.526 1.00 87.38 291 VAL A C 1
ATOM 2352 O O . VAL A 1 291 ? -3.613 -2.357 -4.499 1.00 87.38 291 VAL A O 1
ATOM 2355 N N . PHE A 1 292 ? -2.807 -3.900 -3.076 1.00 88.25 292 PHE A N 1
ATOM 2356 C CA . PHE A 1 292 ? -1.491 -4.000 -3.707 1.00 88.25 292 PHE A CA 1
ATOM 2357 C C . PHE A 1 292 ? -1.595 -4.340 -5.204 1.00 88.25 292 PHE A C 1
ATOM 2359 O O . PHE A 1 292 ? -1.042 -3.646 -6.057 1.00 88.25 292 PHE A O 1
ATOM 2366 N N . GLN A 1 293 ? -2.369 -5.373 -5.538 1.00 84.88 293 GLN A N 1
ATOM 2367 C CA . GLN A 1 293 ? -2.561 -5.825 -6.916 1.00 84.88 293 GLN A CA 1
ATOM 2368 C C . GLN A 1 293 ? -3.244 -4.761 -7.792 1.00 84.88 293 GLN A C 1
ATOM 2370 O O . GLN A 1 293 ? -2.908 -4.620 -8.970 1.00 84.88 293 GLN A O 1
ATOM 2375 N N . GLN A 1 294 ? -4.175 -3.981 -7.232 1.00 88.12 294 GLN A N 1
ATOM 2376 C CA . GLN A 1 294 ? -4.804 -2.858 -7.930 1.00 88.12 294 GLN A CA 1
ATOM 2377 C C . GLN A 1 294 ? -3.777 -1.782 -8.290 1.00 88.12 294 GLN A C 1
ATOM 2379 O O . GLN A 1 294 ? -3.790 -1.295 -9.424 1.00 88.12 294 GLN A O 1
ATOM 2384 N N . ILE A 1 295 ? -2.880 -1.441 -7.356 1.00 88.56 295 ILE A N 1
ATOM 2385 C CA . ILE A 1 295 ? -1.828 -0.437 -7.564 1.00 88.56 295 ILE A CA 1
ATOM 2386 C C . ILE A 1 295 ? -0.858 -0.907 -8.648 1.00 88.56 295 ILE A C 1
ATOM 2388 O O . ILE A 1 295 ? -0.624 -0.176 -9.611 1.00 88.56 295 ILE A O 1
ATOM 2392 N N . MET A 1 296 ? -0.369 -2.147 -8.556 1.00 87.44 296 MET A N 1
ATOM 2393 C CA . MET A 1 296 ? 0.518 -2.730 -9.570 1.00 87.44 296 MET A CA 1
ATOM 2394 C C . MET A 1 296 ? -0.132 -2.726 -10.955 1.00 87.44 296 MET A C 1
ATOM 2396 O O . MET A 1 296 ? 0.465 -2.273 -11.931 1.00 87.44 296 MET A O 1
ATOM 2400 N N . ARG A 1 297 ? -1.402 -3.140 -11.042 1.00 84.81 297 ARG A N 1
ATOM 2401 C CA . ARG A 1 297 ? -2.166 -3.102 -12.293 1.00 84.81 297 ARG A CA 1
ATOM 2402 C C . ARG A 1 297 ? -2.265 -1.686 -12.865 1.00 84.81 297 ARG A C 1
ATOM 2404 O O . ARG A 1 297 ? -2.093 -1.517 -14.071 1.00 84.81 297 ARG A O 1
ATOM 2411 N N . LYS A 1 298 ? -2.547 -0.680 -12.029 1.00 87.25 298 LYS A N 1
ATOM 2412 C CA . LYS A 1 298 ? -2.595 0.726 -12.459 1.00 87.25 298 LYS A CA 1
ATOM 2413 C C . LYS A 1 298 ? -1.241 1.174 -13.002 1.00 87.25 298 LYS A C 1
ATOM 2415 O O . LYS A 1 298 ? -1.204 1.731 -14.093 1.00 87.25 298 LYS A O 1
ATOM 2420 N N . ILE A 1 299 ? -0.145 0.865 -12.305 1.00 87.56 299 ILE A N 1
ATOM 2421 C CA . ILE A 1 299 ? 1.215 1.187 -12.757 1.00 87.56 299 ILE A CA 1
ATOM 2422 C C . ILE A 1 299 ? 1.471 0.588 -14.143 1.00 87.56 299 ILE A C 1
ATOM 2424 O O . ILE A 1 299 ? 1.840 1.327 -15.051 1.00 87.56 299 ILE A O 1
ATOM 2428 N N . TYR A 1 300 ? 1.220 -0.707 -14.357 1.00 84.88 300 TYR A N 1
ATOM 2429 C CA . TYR A 1 300 ? 1.483 -1.336 -15.658 1.00 84.88 300 TYR A CA 1
ATOM 2430 C C . TYR A 1 300 ? 0.619 -0.787 -16.800 1.00 84.88 300 TYR A C 1
ATOM 2432 O O . TYR A 1 300 ? 1.098 -0.685 -17.931 1.00 84.88 300 TYR A O 1
ATOM 2440 N N . LEU A 1 301 ? -0.644 -0.442 -16.529 1.00 82.38 301 LEU A N 1
ATOM 2441 C CA . LEU A 1 301 ? -1.545 0.126 -17.535 1.00 82.38 301 LEU A CA 1
ATOM 2442 C C . LEU A 1 301 ? -1.177 1.575 -17.871 1.00 82.38 301 LEU A C 1
ATOM 2444 O O . LEU A 1 301 ? -1.021 1.908 -19.042 1.00 82.38 301 LEU A O 1
ATOM 2448 N N . ASP A 1 302 ? -0.992 2.426 -16.862 1.00 84.50 302 ASP A N 1
ATOM 2449 C CA . ASP A 1 302 ? -0.758 3.862 -17.062 1.00 84.50 302 ASP A CA 1
ATOM 2450 C C . ASP A 1 302 ? 0.653 4.161 -17.601 1.00 84.50 302 ASP A C 1
ATOM 2452 O O . ASP A 1 302 ? 0.890 5.225 -18.179 1.00 84.50 302 ASP A O 1
ATOM 2456 N N . THR A 1 303 ? 1.582 3.210 -17.450 1.00 80.19 303 THR A N 1
ATOM 2457 C CA . THR A 1 303 ? 2.921 3.245 -18.063 1.00 80.19 303 THR A CA 1
ATOM 2458 C C . THR A 1 303 ? 3.000 2.501 -19.400 1.00 80.19 303 THR A C 1
ATOM 2460 O O . THR A 1 303 ? 4.071 2.417 -19.994 1.00 80.19 303 THR A O 1
ATOM 2463 N N . TYR A 1 304 ? 1.891 1.957 -19.918 1.00 78.25 304 TYR A N 1
ATOM 2464 C CA . TYR A 1 304 ? 1.849 1.194 -21.177 1.00 78.25 304 TYR A CA 1
ATOM 2465 C C . TYR A 1 304 ? 2.748 -0.063 -21.194 1.00 78.25 304 TYR A C 1
ATOM 2467 O O . TYR A 1 304 ? 2.953 -0.674 -22.244 1.00 78.25 304 TYR A O 1
ATOM 2475 N N . LEU A 1 305 ? 3.257 -0.493 -20.035 1.00 78.75 305 LEU A N 1
ATOM 2476 C CA . LEU A 1 305 ? 3.999 -1.746 -19.876 1.00 78.75 305 LEU A CA 1
ATOM 2477 C C . LEU A 1 305 ? 3.126 -2.947 -20.262 1.00 78.75 305 LEU A C 1
ATOM 2479 O O . LEU A 1 305 ? 3.573 -3.835 -20.985 1.00 78.75 305 LEU A O 1
ATOM 2483 N N . ALA A 1 306 ? 1.855 -2.936 -19.857 1.00 76.56 306 ALA A N 1
ATOM 2484 C CA . ALA A 1 306 ? 0.910 -3.998 -20.193 1.00 76.56 306 ALA A CA 1
ATOM 2485 C C . ALA A 1 306 ? 0.648 -4.103 -21.709 1.00 76.56 306 ALA A C 1
ATOM 2487 O O . ALA A 1 306 ? 0.571 -5.207 -22.246 1.00 76.56 306 ALA A O 1
ATOM 2488 N N . ASP A 1 307 ? 0.561 -2.968 -22.410 1.00 75.12 307 ASP A N 1
ATOM 2489 C CA . ASP A 1 307 ? 0.389 -2.931 -23.867 1.00 75.12 307 ASP A CA 1
ATOM 2490 C C . ASP A 1 307 ? 1.613 -3.537 -24.576 1.00 75.12 307 ASP A C 1
ATOM 2492 O O . ASP A 1 307 ? 1.462 -4.365 -25.477 1.00 75.12 307 ASP A O 1
ATOM 2496 N N . LEU A 1 308 ? 2.825 -3.195 -24.115 1.00 72.44 308 LEU A N 1
ATOM 2497 C CA . LEU A 1 308 ? 4.084 -3.743 -24.636 1.00 72.44 308 LEU A CA 1
ATOM 2498 C C . LEU A 1 308 ? 4.187 -5.269 -24.473 1.00 72.44 308 LEU A C 1
ATOM 2500 O O . LEU A 1 308 ? 4.746 -5.938 -25.345 1.00 72.44 308 LEU A O 1
ATOM 2504 N N . ALA A 1 309 ? 3.651 -5.820 -23.381 1.00 69.44 309 ALA A N 1
ATOM 2505 C CA . ALA A 1 309 ? 3.575 -7.265 -23.165 1.00 69.44 309 ALA A CA 1
ATOM 2506 C C . ALA A 1 309 ? 2.471 -7.938 -23.993 1.00 69.44 309 ALA A C 1
ATOM 2508 O O . ALA A 1 309 ? 2.682 -9.010 -24.567 1.00 69.44 309 ALA A O 1
ATOM 2509 N N . PHE A 1 310 ? 1.290 -7.319 -24.092 1.00 64.75 310 PHE A N 1
ATOM 2510 C CA . PHE A 1 310 ? 0.137 -7.894 -24.788 1.00 64.75 310 PHE A CA 1
ATOM 2511 C C . PHE A 1 310 ? 0.370 -8.081 -26.285 1.00 64.75 310 PHE A C 1
ATOM 2513 O O . PHE A 1 310 ? -0.088 -9.071 -26.855 1.00 64.75 310 PHE A O 1
ATOM 2520 N N . GLU A 1 311 ? 1.120 -7.180 -26.924 1.00 61.69 311 GLU A N 1
ATOM 2521 C CA . GLU A 1 311 ? 1.527 -7.358 -28.322 1.00 61.69 311 GLU A CA 1
ATOM 2522 C C . GLU A 1 311 ? 2.341 -8.653 -28.555 1.00 61.69 311 GLU A C 1
ATOM 2524 O O . GLU A 1 311 ? 2.533 -9.046 -29.709 1.00 61.69 311 GLU A O 1
ATOM 2529 N N . GLN A 1 312 ? 2.773 -9.348 -27.491 1.00 54.78 312 GLN A N 1
ATOM 2530 C CA . GLN A 1 312 ? 3.592 -10.558 -27.558 1.00 54.78 312 GLN A CA 1
ATOM 2531 C C . GLN A 1 312 ? 2.950 -11.849 -27.026 1.00 54.78 312 GLN A C 1
ATOM 2533 O O . GLN A 1 312 ? 3.241 -12.904 -27.593 1.00 54.78 312 GLN A O 1
ATOM 2538 N N . VAL A 1 313 ? 2.106 -11.814 -25.980 1.00 53.56 313 VAL A N 1
ATOM 2539 C CA . VAL A 1 313 ? 1.775 -13.049 -25.231 1.00 53.56 313 VAL A CA 1
ATOM 2540 C C . VAL A 1 313 ? 0.836 -14.032 -25.952 1.00 53.56 313 VAL A C 1
ATOM 2542 O O . VAL A 1 313 ? 1.190 -15.200 -25.947 1.00 53.56 313 VAL A O 1
ATOM 2545 N N . HIS A 1 314 ? -0.295 -13.692 -26.601 1.00 49.47 314 HIS A N 1
ATOM 2546 C CA . HIS A 1 314 ? -1.085 -14.715 -27.343 1.00 49.47 314 HIS A CA 1
ATOM 2547 C C . HIS A 1 314 ? -2.208 -14.200 -28.272 1.00 49.47 314 HIS A C 1
ATOM 2549 O O . HIS A 1 314 ? -2.681 -13.070 -28.166 1.00 49.47 314 HIS A O 1
ATOM 2555 N N . ASP A 1 315 ? -2.642 -15.115 -29.162 1.00 43.44 315 ASP A N 1
ATOM 2556 C CA . ASP A 1 315 ? -3.845 -15.114 -30.011 1.00 43.44 315 ASP A CA 1
ATOM 2557 C C . ASP A 1 315 ? -5.082 -14.495 -29.342 1.00 43.44 315 ASP A C 1
ATOM 2559 O O . ASP A 1 315 ? -5.375 -14.765 -28.180 1.00 43.44 315 ASP A O 1
ATOM 2563 N N . PHE A 1 316 ? -5.842 -13.726 -30.134 1.00 44.25 316 PHE A N 1
ATOM 2564 C CA . PHE A 1 316 ? -7.159 -13.160 -29.825 1.00 44.25 316 PHE A CA 1
ATOM 2565 C C . PHE A 1 316 ? -7.909 -13.928 -28.725 1.00 44.25 316 PHE A C 1
ATOM 2567 O O . PHE A 1 316 ? -8.457 -15.004 -28.977 1.00 44.25 316 PHE A O 1
ATOM 2574 N N . ASN A 1 317 ? -8.020 -13.340 -27.530 1.00 56.81 317 ASN A N 1
ATOM 2575 C CA . ASN A 1 317 ? -9.053 -13.745 -26.587 1.00 56.81 317 ASN A CA 1
ATOM 2576 C C . ASN A 1 317 ? -10.401 -13.396 -27.236 1.00 56.81 317 ASN A C 1
ATOM 2578 O O . ASN A 1 317 ? -10.826 -12.242 -27.224 1.00 56.81 317 ASN A O 1
ATOM 2582 N N . ILE A 1 318 ? -11.022 -14.382 -27.892 1.00 54.78 318 ILE A N 1
ATOM 2583 C CA . ILE A 1 318 ? -12.222 -14.207 -28.734 1.00 54.78 318 ILE A CA 1
ATOM 2584 C C . ILE A 1 318 ? -13.402 -13.666 -27.902 1.00 54.78 318 ILE A C 1
ATOM 2586 O O . ILE A 1 318 ? -14.346 -13.101 -28.453 1.00 54.78 318 ILE A O 1
ATOM 2590 N N . ASP A 1 319 ? -13.319 -13.793 -26.577 1.00 66.94 319 ASP A N 1
ATOM 2591 C CA . ASP A 1 319 ? -14.339 -13.352 -25.631 1.00 66.94 319 ASP A CA 1
ATOM 2592 C C . ASP A 1 319 ? -14.202 -11.872 -25.213 1.00 66.94 319 ASP A C 1
ATOM 2594 O O . ASP A 1 319 ? -15.109 -11.340 -24.569 1.00 66.94 319 ASP A O 1
ATOM 2598 N N . ALA A 1 320 ? -13.109 -11.180 -25.565 1.00 67.88 320 ALA A N 1
ATOM 2599 C CA . ALA A 1 320 ? -12.917 -9.764 -25.239 1.00 67.88 320 ALA A CA 1
ATOM 2600 C C . ALA A 1 320 ? -13.516 -8.838 -26.314 1.00 67.88 320 ALA A C 1
ATOM 2602 O O . ALA A 1 320 ? -13.307 -9.017 -27.514 1.00 67.88 320 ALA A O 1
ATOM 2603 N N . ILE A 1 321 ? -14.255 -7.811 -25.881 1.00 76.00 321 ILE A N 1
ATOM 2604 C CA . ILE A 1 321 ? -14.938 -6.856 -26.776 1.00 76.00 321 ILE A CA 1
ATOM 2605 C C . ILE A 1 321 ? -13.954 -5.808 -27.329 1.00 76.00 321 ILE A C 1
ATOM 2607 O O . ILE A 1 321 ? -14.169 -5.264 -28.415 1.00 76.00 321 ILE A O 1
ATOM 2611 N N . SER A 1 322 ? -12.862 -5.536 -26.608 1.00 79.56 322 SER A N 1
ATOM 2612 C CA . SER A 1 322 ? -11.809 -4.602 -27.008 1.00 79.56 322 SER A CA 1
ATOM 2613 C C . SER A 1 322 ? -10.414 -5.089 -26.595 1.00 79.56 322 SER A C 1
ATOM 2615 O O . SER A 1 322 ? -10.278 -5.957 -25.735 1.00 79.56 322 SER A O 1
ATOM 2617 N N . VAL A 1 323 ? -9.371 -4.495 -27.191 1.00 73.31 323 VAL A N 1
ATOM 2618 C CA . VAL A 1 323 ? -7.964 -4.748 -26.819 1.00 73.31 323 VAL A CA 1
ATOM 2619 C C . VAL A 1 323 ? -7.726 -4.411 -25.348 1.00 73.31 323 VAL A C 1
ATOM 2621 O O . VAL A 1 323 ? -7.169 -5.223 -24.622 1.00 73.31 323 VAL A O 1
ATOM 2624 N N . LYS A 1 324 ? -8.234 -3.265 -24.878 1.00 74.50 324 LYS A N 1
ATOM 2625 C CA . LYS A 1 324 ? -8.093 -2.842 -23.480 1.00 74.50 324 LYS A CA 1
ATOM 2626 C C . LYS A 1 324 ? -8.697 -3.858 -22.505 1.00 74.50 324 LYS A C 1
ATOM 2628 O O . LYS A 1 324 ? -8.085 -4.151 -21.485 1.00 74.50 324 LYS A O 1
ATOM 2633 N N . ASP A 1 325 ? -9.859 -4.423 -22.832 1.00 76.44 325 ASP A N 1
ATOM 2634 C CA . ASP A 1 325 ? -10.498 -5.441 -21.986 1.00 76.44 325 ASP A CA 1
ATOM 2635 C C . ASP A 1 325 ? -9.693 -6.746 -21.961 1.00 76.44 325 ASP A C 1
ATOM 2637 O O . ASP A 1 325 ? -9.608 -7.398 -20.923 1.00 76.44 325 ASP A O 1
ATOM 2641 N N . ALA A 1 326 ? -9.080 -7.120 -23.090 1.00 75.31 326 ALA A N 1
ATOM 2642 C CA . ALA A 1 326 ? -8.214 -8.293 -23.170 1.00 75.31 326 ALA A CA 1
ATOM 2643 C C . ALA A 1 326 ? -6.948 -8.118 -22.317 1.00 75.31 326 ALA A C 1
ATOM 2645 O O . ALA A 1 326 ? -6.596 -9.023 -21.564 1.00 75.31 326 ALA A O 1
ATOM 2646 N N . ILE A 1 327 ? -6.316 -6.942 -22.388 1.00 77.69 327 ILE A N 1
ATOM 2647 C CA . ILE A 1 327 ? -5.145 -6.582 -21.577 1.00 77.69 327 ILE A CA 1
ATOM 2648 C C . ILE A 1 327 ? -5.501 -6.612 -20.098 1.00 77.69 327 ILE A C 1
ATOM 2650 O O . ILE A 1 327 ? -4.834 -7.275 -19.310 1.00 77.69 327 ILE A O 1
ATOM 2654 N N . TYR A 1 328 ? -6.592 -5.941 -19.730 1.00 79.19 328 TYR A N 1
ATOM 2655 C CA . TYR A 1 328 ? -7.055 -5.886 -18.351 1.00 79.19 328 TYR A CA 1
ATOM 2656 C C . TYR A 1 328 ? -7.330 -7.281 -17.787 1.00 79.19 328 TYR A C 1
ATOM 2658 O O . TYR A 1 328 ? -6.917 -7.583 -16.667 1.00 79.19 328 TYR A O 1
ATOM 2666 N N . LYS A 1 329 ? -8.016 -8.133 -18.559 1.00 77.75 329 LYS A N 1
ATOM 2667 C CA . LYS A 1 329 ? -8.333 -9.501 -18.154 1.00 77.75 329 LYS A CA 1
ATOM 2668 C C . LYS A 1 329 ? -7.073 -10.343 -17.989 1.00 77.75 329 LYS A C 1
ATOM 2670 O O . LYS A 1 329 ? -6.911 -10.925 -16.930 1.00 77.75 329 LYS A O 1
ATOM 2675 N N . ASN A 1 330 ? -6.186 -10.368 -18.983 1.00 75.19 330 ASN A N 1
ATOM 2676 C CA . ASN A 1 330 ? -4.965 -11.172 -18.913 1.00 75.19 330 ASN A CA 1
ATOM 2677 C C . ASN A 1 330 ? -4.072 -10.727 -17.749 1.00 75.19 330 ASN A C 1
ATOM 2679 O O . ASN A 1 330 ? -3.664 -11.560 -16.955 1.00 75.19 330 ASN A O 1
ATOM 2683 N N . LEU A 1 331 ? -3.865 -9.417 -17.575 1.00 77.31 331 LEU A N 1
ATOM 2684 C CA . LEU A 1 331 ? -3.083 -8.889 -16.456 1.00 77.31 331 LEU A CA 1
ATOM 2685 C C . LEU A 1 331 ? -3.714 -9.239 -15.100 1.00 77.31 331 LEU A C 1
ATOM 2687 O O . LEU A 1 331 ? -3.009 -9.559 -14.149 1.00 77.31 331 LEU A O 1
ATOM 2691 N N . THR A 1 332 ? -5.046 -9.197 -15.005 1.00 79.12 332 THR A N 1
ATOM 2692 C CA . THR A 1 332 ? -5.762 -9.622 -13.793 1.00 79.12 332 THR A CA 1
ATOM 2693 C C . THR A 1 332 ? -5.593 -11.121 -13.552 1.00 79.12 332 THR A C 1
ATOM 2695 O O . THR A 1 332 ? -5.268 -11.512 -12.436 1.00 79.12 332 THR A O 1
ATOM 2698 N N . ASP A 1 333 ? -5.773 -11.950 -14.581 1.00 74.31 333 ASP A N 1
ATOM 2699 C CA . ASP A 1 333 ? -5.605 -13.401 -14.497 1.00 74.31 333 ASP A CA 1
ATOM 2700 C C . ASP A 1 333 ? -4.162 -13.754 -14.086 1.00 74.31 333 ASP A C 1
ATOM 2702 O O . ASP A 1 333 ? -3.969 -14.613 -13.229 1.00 74.31 333 ASP A O 1
ATOM 2706 N N . ASP A 1 334 ? -3.151 -13.069 -14.620 1.00 73.06 334 ASP A N 1
ATOM 2707 C CA . ASP A 1 334 ? -1.743 -13.294 -14.277 1.00 73.06 334 ASP A CA 1
ATOM 2708 C C . ASP A 1 334 ? -1.436 -12.901 -12.822 1.00 73.06 334 ASP A C 1
ATOM 2710 O O . ASP A 1 334 ? -0.835 -13.685 -12.083 1.00 73.06 334 ASP A O 1
ATOM 2714 N N . ILE A 1 335 ? -1.912 -11.731 -12.376 1.00 74.62 335 ILE A N 1
ATOM 2715 C CA . ILE A 1 335 ? -1.724 -11.248 -10.999 1.00 74.62 335 ILE A CA 1
ATOM 2716 C C . ILE A 1 335 ? -2.464 -12.130 -9.976 1.00 74.62 335 ILE A C 1
ATOM 2718 O O . ILE A 1 335 ? -1.919 -12.419 -8.911 1.00 74.62 335 ILE A O 1
ATOM 2722 N N . VAL A 1 336 ? -3.693 -12.568 -10.273 1.00 72.62 336 VAL A N 1
ATOM 2723 C CA . VAL A 1 336 ? -4.498 -13.416 -9.371 1.00 72.62 336 VAL A CA 1
ATOM 2724 C C . VAL A 1 336 ? -3.936 -14.830 -9.296 1.00 72.62 336 VAL A C 1
ATOM 2726 O O . VAL A 1 336 ? -3.824 -15.400 -8.212 1.00 72.62 336 VAL A O 1
ATOM 2729 N N . ASN A 1 337 ? -3.583 -15.421 -10.439 1.00 64.50 337 ASN A N 1
ATOM 2730 C CA . ASN A 1 337 ? -3.111 -16.801 -10.468 1.00 64.50 337 ASN A CA 1
ATOM 2731 C C . ASN A 1 337 ? -1.659 -16.943 -9.973 1.00 64.50 337 ASN A C 1
ATOM 2733 O O . ASN A 1 337 ? -1.232 -18.066 -9.709 1.00 64.50 337 ASN A O 1
ATOM 2737 N N . PHE A 1 338 ? -0.922 -15.841 -9.782 1.00 63.03 338 PHE A N 1
ATOM 2738 C CA . PHE A 1 338 ? 0.436 -15.819 -9.224 1.00 63.03 338 PHE A CA 1
ATOM 2739 C C . PHE A 1 338 ? 0.604 -16.714 -7.985 1.00 63.03 338 PHE A C 1
ATOM 2741 O O . PHE A 1 338 ? 1.479 -17.581 -7.965 1.00 63.03 338 PHE A O 1
ATOM 2748 N N . GLU A 1 339 ? -0.258 -16.568 -6.973 1.00 55.75 339 GLU A N 1
ATOM 2749 C CA . GLU A 1 339 ? -0.148 -17.333 -5.719 1.00 55.75 339 GLU A CA 1
ATOM 2750 C C . GLU A 1 339 ? -0.376 -18.844 -5.921 1.00 55.75 339 GLU A C 1
ATOM 2752 O O . GLU A 1 339 ? 0.162 -19.679 -5.186 1.00 55.75 339 GLU A O 1
ATOM 2757 N N . LEU A 1 340 ? -1.136 -19.208 -6.959 1.00 52.53 340 LEU A N 1
ATOM 2758 C CA . LEU A 1 340 ? -1.483 -20.586 -7.310 1.00 52.53 340 LEU A CA 1
ATOM 2759 C C . LEU A 1 340 ? -0.391 -21.277 -8.145 1.00 52.53 340 LEU A C 1
ATOM 2761 O O . LEU A 1 340 ? -0.327 -22.508 -8.163 1.00 52.53 340 LEU A O 1
ATOM 2765 N N . TYR A 1 341 ? 0.491 -20.514 -8.798 1.00 50.97 341 TYR A N 1
ATOM 2766 C CA . TYR A 1 341 ? 1.545 -21.034 -9.678 1.00 50.97 341 TYR A CA 1
ATOM 2767 C C . TYR A 1 341 ? 2.829 -21.486 -8.961 1.00 50.97 341 TYR A C 1
ATOM 2769 O O . TYR A 1 341 ? 3.810 -21.857 -9.604 1.00 50.97 341 TYR A O 1
ATOM 2777 N N . SER A 1 342 ? 2.818 -21.553 -7.630 1.00 48.81 342 SER A N 1
ATOM 2778 C CA . SER A 1 342 ? 3.884 -22.208 -6.860 1.00 48.81 342 SER A CA 1
ATOM 2779 C C . SER A 1 342 ? 3.949 -23.738 -7.070 1.00 48.81 342 SER A C 1
ATOM 2781 O O . SER A 1 342 ? 4.901 -24.380 -6.617 1.00 48.81 342 SER A O 1
ATOM 2783 N N . ASP A 1 343 ? 2.980 -24.332 -7.783 1.00 44.81 343 ASP A N 1
ATOM 2784 C CA . ASP A 1 343 ? 2.976 -25.743 -8.179 1.00 44.81 343 ASP A CA 1
ATOM 2785 C C . ASP A 1 343 ? 3.568 -25.945 -9.600 1.00 44.81 343 ASP A C 1
ATOM 2787 O O . ASP A 1 343 ? 2.952 -25.544 -10.593 1.00 44.81 343 ASP A O 1
ATOM 2791 N N . PRO A 1 344 ? 4.721 -26.632 -9.747 1.00 43.28 344 PRO A N 1
ATOM 2792 C CA . PRO A 1 344 ? 5.389 -26.873 -11.034 1.00 43.28 344 PRO A CA 1
ATOM 2793 C C . PRO A 1 344 ? 4.601 -27.753 -12.029 1.00 43.28 344 PRO A C 1
ATOM 2795 O O . PRO A 1 344 ? 5.104 -28.056 -13.114 1.00 43.28 344 PRO A O 1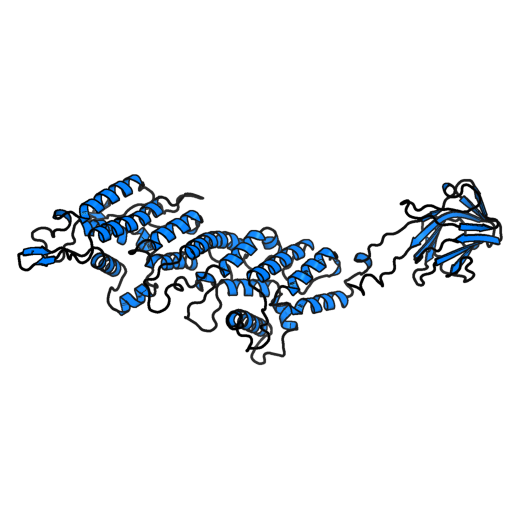
ATOM 2798 N N . LEU A 1 345 ? 3.391 -28.207 -11.685 1.00 40.44 345 LEU A N 1
ATOM 2799 C CA . LEU A 1 345 ? 2.518 -29.003 -12.556 1.00 40.44 345 LEU A CA 1
ATOM 2800 C C . LEU A 1 345 ? 1.660 -28.173 -13.532 1.00 40.44 345 LEU A C 1
ATOM 2802 O O . LEU A 1 345 ? 1.137 -28.751 -14.489 1.00 40.44 345 LEU A O 1
ATOM 2806 N N . TYR A 1 346 ? 1.541 -26.853 -13.345 1.00 42.28 346 TYR A N 1
ATOM 2807 C CA . TYR A 1 346 ? 0.696 -25.972 -14.166 1.00 42.28 346 TYR A CA 1
ATOM 2808 C C . TYR A 1 346 ? 1.511 -25.026 -15.067 1.00 42.28 346 TYR A C 1
ATOM 2810 O O . TYR A 1 346 ? 1.409 -23.815 -14.948 1.00 42.28 346 TYR A O 1
ATOM 2818 N N . GLY A 1 347 ? 2.287 -25.577 -16.010 1.00 43.50 347 GLY A N 1
ATOM 2819 C CA . GLY A 1 347 ? 2.973 -24.794 -17.057 1.00 43.50 347 GLY A CA 1
ATOM 2820 C C . GLY A 1 347 ? 4.049 -23.823 -16.535 1.00 43.50 347 GLY A C 1
ATOM 2821 O O . GLY A 1 347 ? 4.244 -23.709 -15.329 1.00 43.50 347 GLY A O 1
ATOM 2822 N N . PRO A 1 348 ? 4.827 -23.164 -17.417 1.00 42.22 348 PRO A N 1
ATOM 2823 C CA . PRO A 1 348 ? 5.723 -22.101 -16.978 1.00 42.22 348 PRO A CA 1
ATOM 2824 C C . PRO A 1 348 ? 4.864 -20.951 -16.447 1.00 42.22 348 PRO A C 1
ATOM 2826 O O . PRO A 1 348 ? 4.126 -20.333 -17.212 1.00 42.22 348 PRO A O 1
ATOM 2829 N N . SER A 1 349 ? 4.929 -20.695 -15.140 1.00 43.28 349 SER A N 1
ATOM 2830 C CA . SER A 1 349 ? 4.380 -19.469 -14.578 1.00 43.28 349 SER A CA 1
ATOM 2831 C C . SER A 1 349 ? 5.066 -18.293 -15.269 1.00 43.28 349 SER A C 1
ATOM 2833 O O . SER A 1 349 ? 6.292 -18.272 -15.401 1.00 43.28 349 SER A O 1
ATOM 2835 N N . LEU A 1 350 ? 4.281 -17.330 -15.752 1.00 44.69 350 LEU A N 1
ATOM 2836 C CA . LEU A 1 350 ? 4.811 -16.088 -16.327 1.00 44.69 350 LEU A CA 1
ATOM 2837 C C . LEU A 1 350 ? 5.630 -15.293 -15.294 1.00 44.69 350 LEU A C 1
ATOM 2839 O O . LEU A 1 350 ? 6.474 -14.495 -15.675 1.00 44.69 350 LEU A O 1
ATOM 2843 N N . HIS A 1 351 ? 5.439 -15.581 -14.003 1.00 53.84 351 HIS A N 1
ATOM 2844 C CA . HIS A 1 351 ? 6.153 -14.967 -12.894 1.00 53.84 351 HIS A CA 1
ATOM 2845 C C . HIS A 1 351 ? 7.034 -15.996 -12.169 1.00 53.84 351 HIS A C 1
ATOM 2847 O O . HIS A 1 351 ? 6.523 -16.909 -11.513 1.00 53.84 351 HIS A O 1
ATOM 2853 N N . LEU A 1 352 ? 8.355 -15.875 -12.307 1.00 54.47 352 LEU A N 1
ATOM 2854 C CA . LEU A 1 352 ? 9.361 -16.709 -11.627 1.00 54.47 352 LEU A CA 1
ATOM 2855 C C . LEU A 1 352 ? 10.094 -15.936 -10.510 1.00 54.47 352 LEU A C 1
ATOM 2857 O O . LEU A 1 352 ? 10.859 -16.547 -9.760 1.00 54.47 352 LEU A O 1
ATOM 2861 N N . GLY A 1 353 ? 9.882 -14.618 -10.407 1.00 63.81 353 GLY A N 1
ATOM 2862 C CA . GLY A 1 353 ? 10.498 -13.720 -9.429 1.00 63.81 353 GLY A CA 1
ATOM 2863 C C . GLY A 1 353 ? 9.698 -13.521 -8.135 1.00 63.81 353 GLY A C 1
ATOM 2864 O O . GLY A 1 353 ? 8.680 -14.170 -7.890 1.00 63.81 353 GLY A O 1
ATOM 2865 N N . SER A 1 354 ? 10.179 -12.611 -7.284 1.00 76.69 354 SER A N 1
ATOM 2866 C CA . SER A 1 354 ? 9.497 -12.135 -6.072 1.00 76.69 354 SER A CA 1
ATOM 2867 C C . SER A 1 354 ? 9.054 -10.679 -6.249 1.00 76.69 354 SER A C 1
ATOM 2869 O O . SER A 1 354 ? 9.730 -9.915 -6.935 1.00 76.69 354 SER A O 1
ATOM 2871 N N . TRP A 1 355 ? 7.965 -10.266 -5.590 1.00 82.06 355 TRP A N 1
ATOM 2872 C CA . TRP A 1 355 ? 7.495 -8.875 -5.643 1.00 82.06 355 TRP A CA 1
ATOM 2873 C C . TRP A 1 355 ? 8.555 -7.836 -5.256 1.00 82.06 355 TRP A C 1
ATOM 2875 O O . TRP A 1 355 ? 8.652 -6.840 -5.963 1.00 82.06 355 TRP A O 1
ATOM 2885 N N . PRO A 1 356 ? 9.406 -8.047 -4.230 1.00 86.88 356 PRO A N 1
ATOM 2886 C CA . PRO A 1 356 ? 10.504 -7.122 -3.959 1.00 86.88 356 PRO A CA 1
ATOM 2887 C C . PRO A 1 356 ? 11.455 -6.927 -5.149 1.00 86.88 356 PRO A C 1
ATOM 2889 O O . PRO A 1 356 ? 11.898 -5.809 -5.390 1.00 86.88 356 PRO A O 1
ATOM 2892 N N . ASN A 1 357 ? 11.737 -7.981 -5.925 1.00 84.31 357 ASN A N 1
ATOM 2893 C CA . ASN A 1 357 ? 12.579 -7.867 -7.118 1.00 84.31 357 ASN A CA 1
ATOM 2894 C C . ASN A 1 357 ? 11.850 -7.131 -8.251 1.00 84.31 357 ASN A C 1
ATOM 2896 O O . ASN A 1 357 ? 12.455 -6.289 -8.906 1.00 84.31 357 ASN A O 1
ATOM 2900 N N . GLU A 1 358 ? 10.561 -7.415 -8.457 1.00 85.50 358 GLU A N 1
ATOM 2901 C CA . GLU A 1 358 ? 9.724 -6.726 -9.451 1.00 85.50 358 GLU A CA 1
ATOM 2902 C C . GLU A 1 358 ? 9.614 -5.223 -9.131 1.00 85.50 358 GLU A C 1
ATOM 2904 O O . GLU A 1 358 ? 9.790 -4.378 -10.005 1.00 85.50 358 GLU A O 1
ATOM 2909 N N . ILE A 1 359 ? 9.388 -4.869 -7.861 1.00 90.38 359 ILE A N 1
ATOM 2910 C CA . ILE A 1 359 ? 9.321 -3.480 -7.380 1.00 90.38 359 ILE A CA 1
ATOM 2911 C C . ILE A 1 359 ? 10.677 -2.783 -7.554 1.00 90.38 359 ILE A C 1
ATOM 2913 O O . ILE A 1 359 ? 10.735 -1.631 -7.992 1.00 90.38 359 ILE A O 1
ATOM 2917 N N . GLU A 1 360 ? 11.776 -3.481 -7.266 1.00 91.19 360 GLU A N 1
ATOM 2918 C CA . GLU A 1 360 ? 13.125 -2.962 -7.485 1.00 91.19 360 GLU A CA 1
ATOM 2919 C C . GLU A 1 360 ? 13.394 -2.712 -8.975 1.00 91.19 360 GLU A C 1
ATOM 2921 O O . GLU A 1 360 ? 13.879 -1.642 -9.348 1.00 91.19 360 GLU A O 1
ATOM 2926 N N . ALA A 1 361 ? 13.016 -3.655 -9.841 1.00 89.50 361 ALA A N 1
ATOM 2927 C CA . ALA A 1 361 ? 13.113 -3.517 -11.289 1.00 89.50 361 ALA A CA 1
ATOM 2928 C C . ALA A 1 361 ? 12.247 -2.362 -11.815 1.00 89.50 361 ALA A C 1
ATOM 2930 O O . ALA A 1 361 ? 12.724 -1.580 -12.639 1.00 89.50 361 ALA A O 1
ATOM 2931 N N . LEU A 1 362 ? 11.025 -2.180 -11.298 1.00 89.69 362 LEU A N 1
ATOM 2932 C CA . LEU A 1 362 ? 10.174 -1.034 -11.629 1.00 89.69 362 LEU A CA 1
ATOM 2933 C C . LEU A 1 362 ? 10.858 0.273 -11.251 1.00 89.69 362 LEU A C 1
ATOM 2935 O O . LEU A 1 362 ? 10.910 1.192 -12.064 1.00 89.69 362 LEU A O 1
ATOM 2939 N N . GLY A 1 363 ? 11.413 0.365 -10.045 1.00 90.06 363 GLY A N 1
ATOM 2940 C CA . GLY A 1 363 ? 12.088 1.586 -9.630 1.00 90.06 363 GLY A CA 1
ATOM 2941 C C . GLY A 1 363 ? 13.343 1.880 -10.460 1.00 90.06 363 GLY A C 1
ATOM 2942 O O . GLY A 1 363 ? 13.532 3.013 -10.898 1.00 90.06 363 GLY A O 1
ATOM 2943 N N . ASN A 1 364 ? 14.137 0.854 -10.779 1.00 90.00 364 ASN A N 1
ATOM 2944 C CA . ASN A 1 364 ? 15.284 0.982 -11.682 1.00 90.00 364 ASN A CA 1
ATOM 2945 C C . ASN A 1 364 ? 14.852 1.423 -13.084 1.00 90.00 364 ASN A C 1
ATOM 2947 O O . ASN A 1 364 ? 15.519 2.248 -13.711 1.00 90.00 364 ASN A O 1
ATOM 2951 N N . LEU A 1 365 ? 13.722 0.913 -13.580 1.00 88.12 365 LEU A N 1
ATOM 2952 C CA . LEU A 1 365 ? 13.143 1.376 -14.832 1.00 88.12 365 LEU A CA 1
ATOM 2953 C C . LEU A 1 365 ? 12.811 2.871 -14.736 1.00 88.12 365 LEU A C 1
ATOM 2955 O O . LEU A 1 365 ? 13.300 3.640 -15.558 1.00 88.12 365 LEU A O 1
ATOM 2959 N N . VAL A 1 366 ? 12.067 3.308 -13.715 1.00 87.44 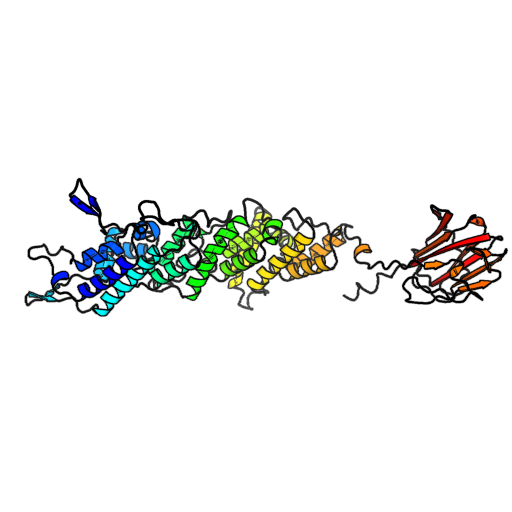366 VAL A N 1
ATOM 2960 C CA . VAL A 1 366 ? 11.703 4.724 -13.513 1.00 87.44 366 VAL A CA 1
ATOM 2961 C C . VAL A 1 366 ? 12.932 5.642 -13.527 1.00 87.44 366 VAL A C 1
ATOM 2963 O O . VAL A 1 366 ? 12.940 6.627 -14.265 1.00 87.44 366 VAL A O 1
ATOM 2966 N N . GLU A 1 367 ? 13.990 5.311 -12.784 1.00 88.44 367 GLU A N 1
ATOM 2967 C CA . GLU A 1 367 ? 15.227 6.109 -12.733 1.00 88.44 367 GLU A CA 1
ATOM 2968 C C . GLU A 1 367 ? 15.934 6.213 -14.092 1.00 88.44 367 GLU A C 1
ATOM 2970 O O . GLU A 1 367 ? 16.381 7.288 -14.506 1.00 88.44 367 GLU A O 1
ATOM 2975 N N . ASN A 1 368 ? 16.032 5.101 -14.823 1.00 84.69 368 ASN A N 1
ATOM 2976 C CA . ASN A 1 368 ? 16.676 5.107 -16.135 1.00 84.69 368 ASN A CA 1
ATOM 2977 C C . ASN A 1 368 ? 15.851 5.881 -17.175 1.00 84.69 368 ASN A C 1
ATOM 2979 O O . ASN A 1 368 ? 16.410 6.517 -18.073 1.00 84.69 368 ASN A O 1
ATOM 2983 N N . LEU A 1 369 ? 14.524 5.870 -17.045 1.00 79.50 369 LEU A N 1
ATOM 2984 C CA . LEU A 1 369 ? 13.619 6.605 -17.922 1.00 79.50 369 LEU A CA 1
ATOM 2985 C C . LEU A 1 369 ? 13.620 8.113 -17.672 1.00 79.50 369 LEU A C 1
ATOM 2987 O O . LEU A 1 369 ? 13.472 8.896 -18.613 1.00 79.50 369 LEU A O 1
ATOM 2991 N N . THR A 1 370 ? 13.824 8.563 -16.439 1.00 76.62 370 THR A N 1
ATOM 2992 C CA . THR A 1 370 ? 13.946 10.000 -16.168 1.00 76.62 370 THR A CA 1
ATOM 2993 C C . THR A 1 370 ? 15.288 10.567 -16.619 1.00 76.62 370 THR A C 1
ATOM 2995 O O . THR A 1 370 ? 15.338 11.721 -17.053 1.00 76.62 370 THR A O 1
ATOM 2998 N N . ALA A 1 371 ? 16.352 9.756 -16.667 1.00 76.69 371 ALA A N 1
ATOM 2999 C CA . ALA A 1 371 ? 17.653 10.159 -17.215 1.00 76.69 371 ALA A CA 1
ATOM 3000 C C . ALA A 1 371 ? 17.594 10.625 -18.688 1.00 76.69 371 ALA A C 1
ATOM 3002 O O . ALA A 1 371 ? 18.477 11.354 -19.148 1.00 76.69 371 ALA A O 1
ATOM 3003 N N . ILE A 1 372 ? 16.547 10.242 -19.424 1.00 72.44 372 ILE A N 1
ATOM 3004 C CA . ILE A 1 372 ? 16.312 10.615 -20.829 1.00 72.44 372 ILE A CA 1
ATOM 3005 C C . ILE A 1 372 ? 15.280 11.746 -20.999 1.00 72.44 372 ILE A C 1
ATOM 3007 O O . ILE A 1 372 ? 14.902 12.055 -22.126 1.00 72.44 372 ILE A O 1
ATOM 3011 N N . ASN A 1 373 ? 14.898 12.432 -19.908 1.00 66.00 373 ASN A N 1
ATOM 3012 C CA . ASN A 1 373 ? 13.970 13.577 -19.884 1.00 66.00 373 ASN A CA 1
ATOM 3013 C C . ASN A 1 373 ? 12.635 13.305 -20.590 1.00 66.00 373 ASN A C 1
ATOM 3015 O O . ASN A 1 373 ? 12.147 14.121 -21.380 1.00 66.00 373 ASN A O 1
ATOM 3019 N N . ILE A 1 374 ? 12.037 12.151 -20.321 1.00 62.59 374 ILE A N 1
ATOM 3020 C CA . ILE A 1 374 ? 10.740 11.825 -20.898 1.00 62.59 374 ILE A CA 1
ATOM 3021 C C . ILE A 1 374 ? 9.632 12.501 -20.109 1.00 62.59 374 ILE A C 1
ATOM 3023 O O . ILE A 1 374 ? 9.535 12.378 -18.894 1.00 62.59 374 ILE A O 1
ATOM 3027 N N . VAL A 1 375 ? 8.798 13.230 -20.847 1.00 56.75 375 VAL A N 1
ATOM 3028 C CA . VAL A 1 375 ? 7.681 14.018 -20.311 1.00 56.75 375 VAL A CA 1
ATOM 3029 C C . VAL A 1 375 ? 6.364 13.220 -20.347 1.00 56.75 375 VAL A C 1
ATOM 3031 O O . VAL A 1 375 ? 5.351 13.701 -19.855 1.00 56.75 375 VAL A O 1
ATOM 3034 N N . SER A 1 376 ? 6.347 12.012 -20.928 1.00 61.69 376 SER A N 1
ATOM 3035 C CA . SER A 1 376 ? 5.152 11.158 -21.042 1.00 61.69 376 SER A CA 1
ATOM 3036 C C . SER A 1 376 ? 5.357 9.775 -20.424 1.00 61.69 376 SER A C 1
ATOM 3038 O O . SER A 1 376 ? 6.365 9.135 -20.702 1.00 61.69 376 SER A O 1
ATOM 3040 N N . SER A 1 377 ? 4.365 9.249 -19.704 1.00 63.75 377 SER A N 1
ATOM 3041 C CA . SER A 1 377 ? 4.386 7.883 -19.149 1.00 63.75 377 SER A CA 1
ATOM 3042 C C . SER A 1 377 ? 4.339 6.773 -20.211 1.00 63.75 377 SER A C 1
ATOM 3044 O O . SER A 1 377 ? 4.489 5.598 -19.889 1.00 63.75 377 SER A O 1
ATOM 3046 N N . ASN A 1 378 ? 4.146 7.125 -21.487 1.00 67.81 378 ASN A N 1
ATOM 3047 C CA . ASN A 1 378 ? 4.008 6.166 -22.571 1.00 67.81 378 ASN A CA 1
ATOM 3048 C C . ASN A 1 378 ? 5.354 5.622 -23.084 1.00 67.81 378 ASN A C 1
ATOM 3050 O O . ASN A 1 378 ? 6.011 6.217 -23.949 1.00 67.81 378 ASN A O 1
ATOM 3054 N N . LEU A 1 379 ? 5.674 4.414 -22.624 1.00 65.50 379 LEU A N 1
ATOM 3055 C CA . LEU A 1 379 ? 6.845 3.640 -23.022 1.00 65.50 379 LEU A CA 1
ATOM 3056 C C . LEU A 1 379 ? 6.804 3.113 -24.467 1.00 65.50 379 LEU A C 1
ATOM 3058 O O . LEU A 1 379 ? 7.818 2.709 -25.015 1.00 65.50 379 LEU A O 1
ATOM 3062 N N . SER A 1 380 ? 5.666 3.107 -25.155 1.00 61.69 380 SER A N 1
ATOM 3063 C CA . SER A 1 380 ? 5.614 2.626 -26.551 1.00 61.69 380 SER A CA 1
ATOM 3064 C C . SER A 1 380 ? 6.189 3.624 -27.571 1.00 61.69 380 SER A C 1
ATOM 3066 O O . SER A 1 380 ? 6.425 3.272 -28.727 1.00 61.69 380 SER A O 1
ATOM 3068 N N . SER A 1 381 ? 6.446 4.872 -27.159 1.00 56.25 381 SER A N 1
ATOM 3069 C CA . SER A 1 381 ? 6.832 5.978 -28.053 1.00 56.25 381 SER A CA 1
ATOM 3070 C C . SER A 1 381 ? 8.323 6.342 -28.021 1.00 56.25 381 SER A C 1
ATOM 3072 O O . SER A 1 381 ? 8.718 7.391 -28.531 1.00 56.25 381 SER A O 1
ATOM 3074 N N . PHE A 1 382 ? 9.160 5.484 -27.433 1.00 62.12 382 PHE A N 1
ATOM 3075 C CA . PHE A 1 382 ? 10.575 5.766 -27.211 1.00 62.12 382 PHE A CA 1
ATOM 3076 C C . PHE A 1 382 ? 11.369 6.065 -28.482 1.00 62.12 382 PHE A C 1
ATOM 3078 O O . PHE A 1 382 ? 11.575 5.201 -29.337 1.00 62.12 382 PHE A O 1
ATOM 3085 N N . ASP A 1 383 ? 11.924 7.274 -28.543 1.00 61.03 383 ASP A N 1
ATOM 3086 C CA . ASP A 1 383 ? 12.998 7.585 -29.473 1.00 61.03 383 ASP A CA 1
ATOM 3087 C C . ASP A 1 383 ? 14.312 7.027 -28.927 1.00 61.03 383 ASP A C 1
ATOM 3089 O O . ASP A 1 383 ? 14.868 7.511 -27.941 1.00 61.03 383 ASP A O 1
ATOM 3093 N N . ALA A 1 384 ? 14.840 6.008 -29.592 1.00 57.91 384 ALA A N 1
ATOM 3094 C CA . ALA A 1 384 ? 16.098 5.421 -29.190 1.00 57.91 384 ALA A CA 1
ATOM 3095 C C . ALA A 1 384 ? 17.282 6.383 -29.374 1.00 57.91 384 ALA A C 1
ATOM 3097 O O . ALA A 1 384 ? 18.317 6.147 -28.754 1.00 57.91 384 ALA A O 1
ATOM 3098 N N . SER A 1 385 ? 17.169 7.444 -30.194 1.00 58.53 385 SER A N 1
ATOM 3099 C CA . SER A 1 385 ? 18.242 8.380 -30.595 1.00 58.53 385 SER A CA 1
ATOM 3100 C C . SER A 1 385 ? 18.844 9.215 -29.451 1.00 58.53 385 SER A C 1
ATOM 3102 O O . SER A 1 385 ? 19.972 9.705 -29.563 1.00 58.53 385 SER A O 1
ATOM 3104 N N . ILE A 1 386 ? 18.142 9.298 -28.319 1.00 61.81 386 ILE A N 1
ATOM 3105 C CA . ILE A 1 386 ? 18.548 10.045 -27.117 1.00 61.81 386 ILE A CA 1
ATOM 3106 C C . ILE A 1 386 ? 19.272 9.185 -26.067 1.00 61.81 386 ILE A C 1
ATOM 3108 O O . ILE A 1 386 ? 19.773 9.706 -25.073 1.00 61.81 386 ILE A O 1
ATOM 3112 N N . TRP A 1 387 ? 19.369 7.872 -26.281 1.00 67.94 387 TRP A N 1
ATOM 3113 C CA . TRP A 1 387 ? 19.930 6.937 -25.303 1.00 67.94 387 TRP A CA 1
ATOM 3114 C C . TRP A 1 387 ? 21.460 6.877 -25.310 1.00 67.94 387 TRP A C 1
ATOM 3116 O O . TRP A 1 387 ? 22.097 6.837 -26.365 1.00 67.94 387 TRP A O 1
ATOM 3126 N N . THR A 1 388 ? 22.049 6.813 -24.116 1.00 72.12 388 THR A N 1
ATOM 3127 C CA . THR A 1 388 ? 23.449 6.404 -23.931 1.00 72.12 388 THR A CA 1
ATOM 3128 C C . THR A 1 388 ? 23.520 4.880 -23.753 1.00 72.12 388 THR A C 1
ATOM 3130 O O . THR A 1 388 ? 22.525 4.289 -23.331 1.00 72.12 388 THR A O 1
ATOM 3133 N N . PRO A 1 389 ? 24.672 4.226 -24.016 1.00 72.62 389 PRO A N 1
ATOM 3134 C CA . PRO A 1 389 ? 24.824 2.787 -23.780 1.00 72.62 389 PRO A CA 1
ATOM 3135 C C . PRO A 1 389 ? 24.451 2.369 -22.351 1.00 72.62 389 PRO A C 1
ATOM 3137 O O . PRO A 1 389 ? 23.759 1.378 -22.165 1.00 72.62 389 PRO A O 1
ATOM 3140 N N . SER A 1 390 ? 24.850 3.167 -21.355 1.00 75.69 390 SER A N 1
ATOM 3141 C CA . SER A 1 390 ? 24.577 2.885 -19.941 1.00 75.69 390 SER A CA 1
ATOM 3142 C C . SER A 1 390 ? 23.090 2.964 -19.592 1.00 75.69 390 SER A C 1
ATOM 3144 O O . SER A 1 390 ? 22.622 2.162 -18.796 1.00 75.69 390 SER A O 1
ATOM 3146 N N . VAL A 1 391 ? 22.352 3.922 -20.163 1.00 76.31 391 VAL A N 1
ATOM 3147 C CA . VAL A 1 391 ? 20.906 4.051 -19.914 1.00 76.31 391 VAL A CA 1
ATOM 3148 C C . VAL A 1 391 ? 20.137 2.931 -20.610 1.00 76.31 391 VAL A C 1
ATOM 3150 O O . VAL A 1 391 ? 19.204 2.378 -20.041 1.00 76.31 391 VAL A O 1
ATOM 3153 N N . LEU A 1 392 ? 20.543 2.567 -21.830 1.00 76.00 392 LEU A N 1
ATOM 3154 C CA . LEU A 1 392 ? 19.929 1.464 -22.565 1.00 76.00 392 LEU A CA 1
ATOM 3155 C C . LEU A 1 392 ? 20.098 0.128 -21.830 1.00 76.00 392 LEU A C 1
ATOM 3157 O O . LEU A 1 392 ? 19.127 -0.610 -21.695 1.00 76.00 392 LEU A O 1
ATOM 3161 N N . ASP A 1 393 ? 21.305 -0.156 -21.339 1.00 78.38 393 ASP A N 1
ATOM 3162 C CA . ASP A 1 393 ? 21.579 -1.339 -20.519 1.00 78.38 393 ASP A CA 1
ATOM 3163 C C . ASP A 1 393 ? 20.679 -1.373 -19.271 1.00 78.38 393 ASP A C 1
ATOM 3165 O O . ASP A 1 393 ? 20.004 -2.369 -19.023 1.00 78.38 393 ASP A O 1
ATOM 3169 N N . GLY A 1 394 ? 20.565 -0.251 -18.550 1.00 83.31 394 GLY A N 1
ATOM 3170 C CA . GLY A 1 394 ? 19.676 -0.130 -17.390 1.00 83.31 394 GLY A CA 1
ATOM 3171 C C . GLY A 1 394 ? 18.200 -0.404 -17.708 1.00 83.31 394 GLY A C 1
ATOM 3172 O O . GLY A 1 394 ? 17.564 -1.192 -17.012 1.00 83.31 394 GLY A O 1
ATOM 3173 N N . ILE A 1 395 ? 17.664 0.185 -18.786 1.00 80.62 395 ILE A N 1
ATOM 3174 C CA . ILE A 1 395 ? 16.270 -0.026 -19.221 1.00 80.62 395 ILE A CA 1
ATOM 3175 C C . ILE A 1 395 ? 16.027 -1.490 -19.602 1.00 80.62 395 ILE A C 1
ATOM 3177 O O . ILE A 1 395 ? 15.035 -2.075 -19.175 1.00 80.62 395 ILE A O 1
ATOM 3181 N N . LEU A 1 396 ? 16.907 -2.088 -20.413 1.00 79.31 396 LEU A N 1
ATOM 3182 C CA . LEU A 1 396 ? 16.725 -3.462 -20.890 1.00 79.31 396 LEU A CA 1
ATOM 3183 C C . LEU A 1 396 ? 16.830 -4.476 -19.754 1.00 79.31 396 LEU A C 1
ATOM 3185 O O . LEU A 1 396 ? 16.012 -5.392 -19.701 1.00 79.31 396 LEU A O 1
ATOM 3189 N N . ASN A 1 397 ? 17.787 -4.293 -18.841 1.00 82.94 397 ASN A N 1
ATOM 3190 C CA . ASN A 1 397 ? 17.917 -5.147 -17.665 1.00 82.94 397 ASN A CA 1
ATOM 3191 C C . ASN A 1 397 ? 16.678 -5.026 -16.775 1.00 82.94 397 ASN A C 1
ATOM 3193 O O . ASN A 1 397 ? 16.108 -6.046 -16.409 1.00 82.94 397 ASN A O 1
ATOM 3197 N N . ALA A 1 398 ? 16.202 -3.806 -16.505 1.00 85.56 398 ALA A N 1
ATOM 3198 C CA . ALA A 1 398 ? 14.993 -3.605 -15.712 1.00 85.56 398 ALA A CA 1
ATOM 3199 C C . ALA A 1 398 ? 13.766 -4.280 -16.350 1.00 85.56 398 ALA A C 1
ATOM 3201 O O . ALA A 1 398 ? 13.093 -5.056 -15.688 1.00 85.56 398 ALA A O 1
ATOM 3202 N N . ILE A 1 399 ? 13.513 -4.071 -17.648 1.00 79.62 399 ILE A N 1
ATOM 3203 C CA . ILE A 1 399 ? 12.378 -4.693 -18.359 1.00 79.62 399 ILE A CA 1
ATOM 3204 C C . ILE A 1 399 ? 12.475 -6.222 -18.379 1.00 79.62 399 ILE A C 1
ATOM 3206 O O . ILE A 1 399 ? 11.457 -6.897 -18.292 1.00 79.62 399 ILE A O 1
ATOM 3210 N N . ASN A 1 400 ? 13.680 -6.779 -18.487 1.00 78.19 400 ASN A N 1
ATOM 3211 C CA . ASN A 1 400 ? 13.884 -8.226 -18.486 1.00 78.19 400 ASN A CA 1
ATOM 3212 C C . ASN A 1 400 ? 13.684 -8.866 -17.098 1.00 78.19 400 ASN A C 1
ATOM 3214 O O . ASN A 1 400 ? 13.401 -10.061 -17.011 1.00 78.19 400 ASN A O 1
ATOM 3218 N N . GLU A 1 401 ? 13.849 -8.091 -16.025 1.00 79.38 401 GLU A N 1
ATOM 3219 C CA . GLU A 1 401 ? 13.541 -8.516 -14.653 1.00 79.38 401 GLU A CA 1
ATOM 3220 C C . GLU A 1 401 ? 12.052 -8.355 -14.311 1.00 79.38 401 GLU A C 1
ATOM 3222 O O . GLU A 1 401 ? 11.584 -9.019 -13.392 1.00 79.38 401 GLU A O 1
ATOM 3227 N N . LEU A 1 402 ? 11.309 -7.521 -15.053 1.00 79.88 402 LEU A N 1
ATOM 3228 C CA . LEU A 1 402 ? 9.864 -7.369 -14.890 1.00 79.88 402 LEU A CA 1
ATOM 3229 C C . LEU A 1 402 ? 9.119 -8.538 -15.538 1.00 79.88 402 LEU A C 1
ATOM 3231 O O . LEU A 1 402 ? 9.005 -8.614 -16.764 1.00 79.88 402 LEU A O 1
ATOM 3235 N N . ASP A 1 403 ? 8.561 -9.433 -14.732 1.00 72.69 403 ASP A N 1
ATOM 3236 C CA . ASP A 1 403 ? 7.944 -10.668 -15.219 1.00 72.69 403 ASP A CA 1
ATOM 3237 C C . ASP A 1 403 ? 6.702 -10.397 -16.095 1.00 72.69 403 ASP A C 1
ATOM 3239 O O . ASP A 1 403 ? 6.500 -11.078 -17.101 1.00 72.69 403 ASP A O 1
ATOM 3243 N N . VAL A 1 404 ? 5.928 -9.339 -15.806 1.00 70.38 404 VAL A N 1
ATOM 3244 C CA . VAL A 1 404 ? 4.755 -8.937 -16.619 1.00 70.38 404 VAL A CA 1
ATOM 3245 C C . VAL A 1 404 ? 5.143 -8.541 -18.048 1.00 70.38 404 VAL A C 1
ATOM 3247 O O . VAL A 1 404 ? 4.334 -8.663 -18.966 1.00 70.38 404 VAL A O 1
ATOM 3250 N N . VAL A 1 405 ? 6.376 -8.068 -18.256 1.00 69.69 405 VAL A N 1
ATOM 3251 C CA . VAL A 1 405 ? 6.854 -7.545 -19.546 1.00 69.69 405 VAL A CA 1
ATOM 3252 C C . VAL A 1 405 ? 8.159 -8.185 -20.010 1.00 69.69 405 VAL A C 1
ATOM 3254 O O . VAL A 1 405 ? 8.839 -7.629 -20.870 1.00 69.69 405 VAL A O 1
ATOM 3257 N N . LYS A 1 406 ? 8.513 -9.359 -19.486 1.00 64.81 406 LYS A N 1
ATOM 3258 C CA . LYS A 1 406 ? 9.811 -10.007 -19.715 1.00 64.81 406 LYS A CA 1
ATOM 3259 C C . LYS A 1 406 ? 10.159 -10.185 -21.193 1.00 64.81 406 LYS A C 1
ATOM 3261 O O . LYS A 1 406 ? 11.307 -10.028 -21.602 1.00 64.81 406 LYS A O 1
ATOM 3266 N N . ASP A 1 407 ? 9.146 -10.434 -22.018 1.00 60.78 407 ASP A N 1
ATOM 3267 C CA . ASP A 1 407 ? 9.304 -10.591 -23.464 1.00 60.78 407 ASP A CA 1
ATOM 3268 C C . ASP A 1 407 ? 9.323 -9.242 -24.225 1.00 60.78 407 ASP A C 1
ATOM 3270 O O . ASP A 1 407 ? 9.706 -9.178 -25.393 1.00 60.78 407 ASP A O 1
ATOM 3274 N N . ALA A 1 408 ? 8.999 -8.112 -23.585 1.00 67.88 408 ALA A N 1
ATOM 3275 C CA . ALA A 1 408 ? 8.945 -6.784 -24.209 1.00 67.88 408 ALA A CA 1
ATOM 3276 C C . ALA A 1 408 ? 10.306 -6.288 -24.737 1.00 67.88 408 ALA A C 1
ATOM 3278 O O . ALA A 1 408 ? 10.357 -5.593 -25.759 1.00 67.88 408 ALA A O 1
ATOM 3279 N N . ALA A 1 409 ? 11.416 -6.662 -24.088 1.00 69.50 409 ALA A N 1
ATOM 3280 C CA . ALA A 1 409 ? 12.758 -6.168 -24.412 1.00 69.50 409 ALA A CA 1
ATOM 3281 C C . ALA A 1 409 ? 13.189 -6.447 -25.874 1.00 69.50 409 ALA A C 1
ATOM 3283 O O . ALA A 1 409 ? 13.551 -5.494 -26.576 1.00 69.50 409 ALA A O 1
ATOM 3284 N N . PRO A 1 410 ? 13.089 -7.683 -26.411 1.00 65.88 410 PRO A N 1
ATOM 3285 C CA . PRO A 1 410 ? 13.316 -7.959 -27.832 1.00 65.88 410 PRO A CA 1
ATOM 3286 C C . PRO A 1 410 ? 12.530 -7.065 -28.799 1.00 65.88 410 PRO A C 1
ATOM 3288 O O . PRO A 1 410 ? 13.053 -6.694 -29.856 1.00 65.88 410 PRO A O 1
ATOM 3291 N N . HIS A 1 411 ? 11.286 -6.696 -28.472 1.00 63.88 411 HIS A N 1
ATOM 3292 C CA . HIS A 1 411 ? 10.482 -5.848 -29.350 1.00 63.88 411 HIS A CA 1
ATOM 3293 C C . HIS A 1 411 ? 10.875 -4.377 -29.269 1.00 63.88 411 HIS A C 1
ATOM 3295 O O . HIS A 1 411 ? 10.946 -3.733 -30.316 1.00 63.88 411 HIS A O 1
ATOM 3301 N N . LEU A 1 412 ? 11.208 -3.866 -28.083 1.00 67.75 412 LEU A N 1
ATOM 3302 C CA . LEU A 1 412 ? 11.783 -2.526 -27.940 1.00 67.75 412 LEU A CA 1
ATOM 3303 C C . LEU A 1 412 ? 13.074 -2.400 -28.750 1.00 67.75 412 LEU A C 1
ATOM 3305 O O . LEU A 1 412 ? 13.218 -1.457 -29.528 1.00 67.75 412 LEU A O 1
ATOM 3309 N N . ILE A 1 413 ? 13.958 -3.401 -28.663 1.00 67.00 413 ILE A N 1
ATOM 3310 C CA . ILE A 1 413 ? 15.174 -3.479 -29.483 1.00 67.00 413 ILE A CA 1
ATOM 3311 C C . ILE A 1 413 ? 14.806 -3.498 -30.970 1.00 67.00 413 ILE A C 1
ATOM 3313 O O . ILE A 1 413 ? 15.337 -2.708 -31.747 1.00 67.00 413 ILE A O 1
ATOM 3317 N N . LYS A 1 414 ? 13.860 -4.349 -31.385 1.00 64.31 414 LYS A N 1
ATOM 3318 C CA . LYS A 1 414 ? 13.384 -4.404 -32.773 1.00 64.31 414 LYS A CA 1
ATOM 3319 C C . LYS A 1 414 ? 12.863 -3.037 -33.241 1.00 64.31 414 LYS A C 1
ATOM 3321 O O . LYS A 1 414 ? 13.345 -2.532 -34.247 1.00 64.31 414 LYS A O 1
ATOM 3326 N N . ASN A 1 415 ? 11.922 -2.412 -32.542 1.00 60.59 415 ASN A N 1
ATOM 3327 C CA . ASN A 1 415 ? 11.355 -1.120 -32.945 1.00 60.59 415 ASN A CA 1
ATOM 3328 C C . ASN A 1 415 ? 12.429 -0.033 -33.024 1.00 60.59 415 ASN A C 1
ATOM 3330 O O . ASN A 1 415 ? 12.456 0.730 -33.989 1.00 60.59 415 ASN A O 1
ATOM 3334 N N . ALA A 1 416 ? 13.365 -0.022 -32.077 1.00 61.19 416 ALA A N 1
ATOM 3335 C CA . ALA A 1 416 ? 14.488 0.900 -32.086 1.00 61.19 416 ALA A CA 1
ATOM 3336 C C . ALA A 1 416 ? 15.426 0.686 -33.294 1.00 61.19 416 ALA A C 1
ATOM 3338 O O . ALA A 1 416 ? 15.873 1.655 -33.910 1.00 61.19 416 ALA A O 1
ATOM 3339 N N . LEU A 1 417 ? 15.687 -0.570 -33.673 1.00 57.81 417 LEU A N 1
ATOM 3340 C CA . LEU A 1 417 ? 16.520 -0.927 -34.826 1.00 57.81 417 LEU A CA 1
ATOM 3341 C C . LEU A 1 417 ? 15.831 -0.666 -36.176 1.00 57.81 417 LEU A C 1
ATOM 3343 O O . LEU A 1 417 ? 16.498 -0.280 -37.133 1.00 57.81 417 LEU A O 1
ATOM 3347 N N . TYR A 1 418 ? 14.514 -0.879 -36.274 1.00 55.75 418 TYR A N 1
ATOM 3348 C CA . TYR A 1 418 ? 13.762 -0.761 -37.531 1.00 55.75 418 TYR A CA 1
ATOM 3349 C C . TYR A 1 418 ? 13.289 0.669 -37.847 1.00 55.75 418 TYR A C 1
ATOM 3351 O O . TYR A 1 418 ? 13.077 0.970 -39.019 1.00 55.75 418 TYR A O 1
ATOM 3359 N N . ASN A 1 419 ? 13.159 1.561 -36.857 1.00 54.44 419 ASN A N 1
ATOM 3360 C CA . ASN A 1 419 ? 12.720 2.952 -37.072 1.00 54.44 419 ASN A CA 1
ATOM 3361 C C . ASN A 1 419 ? 13.839 3.924 -37.511 1.00 54.44 419 ASN A C 1
ATOM 3363 O O . ASN A 1 419 ? 13.643 5.133 -37.440 1.00 54.44 419 ASN A O 1
ATOM 3367 N N . GLU A 1 420 ? 15.013 3.437 -37.938 1.00 50.31 420 GLU A N 1
ATOM 3368 C CA . GLU A 1 420 ? 16.181 4.249 -38.362 1.00 50.31 420 GLU A CA 1
ATOM 3369 C C . GLU A 1 420 ? 16.686 5.281 -37.314 1.00 50.31 420 GLU A C 1
ATOM 3371 O O . GLU A 1 420 ? 17.601 6.056 -37.588 1.00 50.31 420 GLU A O 1
ATOM 3376 N N . ALA A 1 421 ? 16.134 5.282 -36.093 1.00 46.03 421 ALA A N 1
ATOM 3377 C CA . ALA A 1 421 ? 16.400 6.273 -35.047 1.00 46.03 421 ALA A CA 1
ATOM 3378 C C . ALA A 1 421 ? 17.689 5.993 -34.253 1.00 46.03 421 ALA A C 1
ATOM 3380 O O . ALA A 1 421 ? 18.285 6.901 -33.665 1.00 46.03 421 ALA A O 1
ATOM 3381 N N . ILE A 1 422 ? 18.175 4.746 -34.247 1.00 48.94 422 ILE A N 1
ATOM 3382 C CA . ILE A 1 422 ? 19.483 4.435 -33.670 1.00 48.94 422 ILE A CA 1
ATOM 3383 C C . ILE A 1 422 ? 20.578 4.825 -34.662 1.00 48.94 422 ILE A C 1
ATOM 3385 O O . ILE A 1 422 ? 20.999 4.038 -35.505 1.00 48.94 422 ILE A O 1
ATOM 3389 N N . ASN A 1 423 ? 21.120 6.032 -34.498 1.00 48.22 423 ASN A N 1
ATOM 3390 C CA . ASN A 1 423 ? 22.418 6.345 -35.078 1.00 48.22 423 ASN A CA 1
ATOM 3391 C C . ASN A 1 423 ? 23.499 5.559 -34.320 1.00 48.22 423 ASN A C 1
ATOM 3393 O O . ASN A 1 423 ? 23.835 5.902 -33.186 1.00 48.22 423 ASN A O 1
ATOM 3397 N N . PHE A 1 424 ? 24.040 4.504 -34.930 1.00 49.47 424 PHE A N 1
ATOM 3398 C CA . PHE A 1 424 ? 25.115 3.701 -34.340 1.00 49.47 424 PHE A CA 1
ATOM 3399 C C . PHE A 1 424 ? 26.400 4.506 -34.092 1.00 49.47 424 PHE A C 1
ATOM 3401 O O . PHE A 1 424 ? 27.185 4.123 -33.231 1.00 49.47 424 PHE A O 1
ATOM 3408 N N . SER A 1 425 ? 26.577 5.669 -34.736 1.00 45.94 425 SER A N 1
ATOM 3409 C CA . SER A 1 425 ? 27.749 6.542 -34.559 1.00 45.94 425 SER A CA 1
ATOM 3410 C C . SER A 1 425 ? 27.870 7.191 -33.169 1.00 45.94 425 SER A C 1
ATOM 3412 O O . SER A 1 425 ? 28.803 7.946 -32.930 1.00 45.94 425 SER A O 1
ATOM 3414 N N . ARG A 1 426 ? 26.896 7.000 -32.268 1.00 42.16 426 ARG A N 1
ATOM 3415 C CA . ARG A 1 426 ? 26.970 7.449 -30.859 1.00 42.16 426 ARG A CA 1
ATOM 3416 C C . ARG A 1 426 ? 27.345 6.331 -29.884 1.00 42.16 426 ARG A C 1
ATOM 3418 O O . ARG A 1 426 ? 27.723 6.614 -28.753 1.00 42.16 426 ARG A O 1
ATOM 3425 N N . PHE A 1 427 ? 27.228 5.078 -30.328 1.00 44.91 427 PHE A N 1
ATOM 3426 C CA . PHE A 1 427 ? 27.748 3.896 -29.633 1.00 44.91 427 PHE A CA 1
ATOM 3427 C C . PHE A 1 427 ? 29.185 3.596 -30.069 1.00 44.91 427 PHE A C 1
ATOM 3429 O O . PHE A 1 427 ? 29.861 2.769 -29.462 1.00 44.91 427 PHE A O 1
ATOM 3436 N N . THR A 1 428 ? 29.678 4.302 -31.089 1.00 42.78 428 THR A N 1
ATOM 3437 C CA . THR A 1 428 ? 31.092 4.337 -31.423 1.00 42.78 428 THR A CA 1
ATOM 3438 C C . THR A 1 428 ? 31.789 5.349 -30.522 1.00 42.78 428 THR A C 1
ATOM 3440 O O . THR A 1 428 ? 31.475 6.539 -30.496 1.00 42.78 428 THR A O 1
ATOM 3443 N N . THR A 1 429 ? 32.781 4.895 -29.760 1.00 40.78 429 THR A N 1
ATOM 3444 C CA . THR A 1 429 ? 33.807 5.801 -29.243 1.00 40.78 429 THR A CA 1
ATOM 3445 C C . THR A 1 429 ? 34.653 6.257 -30.425 1.00 40.78 429 THR A C 1
ATOM 3447 O O . THR A 1 429 ? 35.712 5.687 -30.687 1.00 40.78 429 THR A O 1
ATOM 3450 N N . ASP A 1 430 ? 34.186 7.267 -31.156 1.00 41.94 430 ASP A N 1
ATOM 3451 C CA . ASP A 1 430 ? 34.983 7.960 -32.164 1.00 41.94 430 ASP A CA 1
ATOM 3452 C C . ASP A 1 430 ? 36.141 8.678 -31.452 1.00 41.94 430 ASP A C 1
ATOM 3454 O O . ASP A 1 430 ? 36.107 9.881 -31.181 1.00 41.94 430 ASP A O 1
ATOM 3458 N N . LYS A 1 431 ? 37.215 7.951 -31.132 1.00 43.03 431 LYS A N 1
ATOM 3459 C CA . LYS A 1 431 ? 38.517 8.580 -30.925 1.00 43.03 431 LYS A CA 1
ATOM 3460 C C . LYS A 1 431 ? 38.990 9.058 -32.292 1.00 43.03 431 LYS A C 1
ATOM 3462 O O . LYS A 1 431 ? 39.674 8.347 -33.018 1.00 43.03 431 LYS A O 1
ATOM 3467 N N . VAL A 1 432 ? 38.599 10.277 -32.653 1.00 46.62 432 VAL A N 1
ATOM 3468 C CA . VAL A 1 432 ? 39.122 10.957 -33.838 1.00 46.62 432 VAL A CA 1
ATOM 3469 C C . VAL A 1 432 ? 40.590 11.300 -33.578 1.00 46.62 432 VAL A C 1
ATOM 3471 O O . VAL A 1 432 ? 40.899 12.328 -32.972 1.00 46.62 432 VAL A O 1
ATOM 3474 N N . ALA A 1 433 ? 41.507 10.445 -34.028 1.00 50.38 433 ALA A N 1
ATOM 3475 C CA . ALA A 1 433 ? 42.922 10.786 -34.088 1.00 50.38 433 ALA A CA 1
ATOM 3476 C C . ALA A 1 433 ? 43.136 11.777 -35.243 1.00 50.38 433 ALA A C 1
ATOM 3478 O O . ALA A 1 433 ? 42.947 11.442 -36.413 1.00 50.38 433 ALA A O 1
ATOM 3479 N N . ASN A 1 434 ? 43.482 13.023 -34.907 1.00 52.00 434 ASN A N 1
ATOM 3480 C CA . ASN A 1 434 ? 43.871 14.039 -35.881 1.00 52.00 434 ASN A CA 1
ATOM 3481 C C . ASN A 1 434 ? 45.394 14.100 -35.955 1.00 52.00 434 ASN A C 1
ATOM 3483 O O . ASN A 1 434 ? 46.065 14.515 -35.006 1.00 52.00 434 ASN A O 1
ATOM 3487 N N . TYR A 1 435 ? 45.923 13.731 -37.112 1.00 59.84 435 TYR A N 1
ATOM 3488 C CA . TYR A 1 435 ? 47.341 13.847 -37.422 1.00 59.84 435 TYR A CA 1
ATOM 3489 C C . TYR A 1 435 ? 47.577 15.234 -38.007 1.00 59.84 435 TYR A C 1
ATOM 3491 O O . TYR A 1 435 ? 46.792 15.671 -38.840 1.00 59.84 435 TYR A O 1
ATOM 3499 N N . ILE A 1 436 ? 48.621 15.941 -37.586 1.00 57.38 436 ILE A N 1
ATOM 3500 C CA . ILE A 1 436 ? 49.036 17.199 -38.216 1.00 57.38 436 ILE A CA 1
ATOM 3501 C C . ILE A 1 436 ? 50.490 17.029 -38.622 1.00 57.38 436 ILE A C 1
ATOM 3503 O O . ILE A 1 436 ? 51.359 16.841 -37.775 1.00 57.38 436 ILE A O 1
ATOM 3507 N N . ILE A 1 437 ? 50.738 17.070 -39.926 1.00 60.12 437 ILE A N 1
ATOM 3508 C CA . ILE A 1 437 ? 52.076 16.982 -40.500 1.00 60.12 437 ILE A CA 1
ATOM 3509 C C . ILE A 1 437 ? 52.477 18.385 -40.961 1.00 60.12 437 ILE A C 1
ATOM 3511 O O . ILE A 1 437 ? 51.911 18.892 -41.933 1.00 60.12 437 ILE A O 1
ATOM 3515 N N . ASP A 1 438 ? 53.450 18.999 -40.280 1.00 54.81 438 ASP A N 1
ATOM 3516 C CA . ASP A 1 438 ? 53.989 20.324 -40.607 1.00 54.81 438 ASP A CA 1
ATOM 3517 C C . ASP A 1 438 ? 55.533 20.340 -40.585 1.00 54.81 438 ASP A C 1
ATOM 3519 O O . ASP A 1 438 ? 56.194 19.322 -40.381 1.00 54.81 438 ASP A O 1
ATOM 3523 N N . SER A 1 439 ? 56.159 21.497 -40.830 1.00 49.88 439 SER A N 1
ATOM 3524 C CA . SER A 1 439 ? 57.632 21.572 -40.877 1.00 49.88 439 SER A CA 1
ATOM 3525 C C . SER A 1 439 ? 58.367 21.289 -39.566 1.00 49.88 439 SER A C 1
ATOM 3527 O O . SER A 1 439 ? 59.573 21.063 -39.605 1.00 49.88 439 SER A O 1
ATOM 3529 N N . THR A 1 440 ? 57.696 21.368 -38.417 1.00 50.41 440 THR A N 1
ATOM 3530 C CA . THR A 1 440 ? 58.314 21.108 -37.108 1.00 50.41 440 THR A CA 1
ATOM 3531 C C . THR A 1 440 ? 58.447 19.614 -36.836 1.00 50.41 440 THR A C 1
ATOM 3533 O O . THR A 1 440 ? 59.310 19.209 -36.061 1.00 50.41 440 THR A O 1
ATOM 3536 N N . THR A 1 441 ? 57.675 18.795 -37.552 1.00 52.19 441 THR A N 1
ATOM 3537 C CA . THR A 1 441 ? 57.725 17.332 -37.513 1.00 52.19 441 THR A CA 1
ATOM 3538 C C . THR A 1 441 ? 58.861 16.742 -38.364 1.00 52.19 441 THR A C 1
ATOM 3540 O O . THR A 1 441 ? 59.191 15.571 -38.228 1.00 52.19 441 THR A O 1
ATOM 3543 N N . PHE A 1 442 ? 59.509 17.542 -39.221 1.00 51.22 442 PHE A N 1
ATOM 3544 C CA . PHE A 1 442 ? 60.584 17.094 -40.116 1.00 51.22 442 PHE A CA 1
ATOM 3545 C C . PHE A 1 442 ? 61.937 17.707 -39.747 1.00 51.22 442 PHE A C 1
ATOM 3547 O O . PHE A 1 442 ? 62.382 18.677 -40.366 1.00 51.22 442 PHE A O 1
ATOM 3554 N N . VAL A 1 443 ? 62.626 17.114 -38.768 1.00 39.78 443 VAL A N 1
ATOM 3555 C CA . VAL A 1 443 ? 64.023 17.447 -38.445 1.00 39.78 443 VAL A CA 1
ATOM 3556 C C . VAL A 1 443 ? 64.931 16.277 -38.847 1.00 39.78 443 VAL A C 1
ATOM 3558 O O . VAL A 1 443 ? 65.144 15.351 -38.074 1.00 39.78 443 VAL A O 1
ATOM 3561 N N . GLY A 1 444 ? 65.480 16.317 -40.068 1.00 46.22 444 GLY A N 1
ATOM 3562 C CA . GLY A 1 444 ? 66.349 15.266 -40.633 1.00 46.22 444 GLY A CA 1
ATOM 3563 C C . GLY A 1 444 ? 65.692 14.462 -41.764 1.00 46.22 444 GLY A C 1
ATOM 3564 O O . GLY A 1 444 ? 64.561 14.759 -42.139 1.00 46.22 444 GLY A O 1
ATOM 3565 N N . LEU A 1 445 ? 66.420 13.487 -42.345 1.00 44.69 445 LEU A N 1
ATOM 3566 C CA . LEU A 1 445 ? 65.894 12.543 -43.354 1.00 44.69 445 LEU A CA 1
ATOM 3567 C C . LEU A 1 445 ? 64.519 12.042 -42.884 1.00 44.69 445 LEU A C 1
ATOM 3569 O O . LEU A 1 445 ? 64.461 11.482 -41.790 1.00 44.69 445 LEU A O 1
ATOM 3573 N N . LEU A 1 446 ? 63.457 12.307 -43.664 1.00 51.94 446 LEU A N 1
ATOM 3574 C CA . LEU A 1 446 ? 62.051 12.024 -43.327 1.00 51.94 446 LEU A CA 1
ATOM 3575 C C . LEU A 1 446 ? 61.943 10.629 -42.701 1.00 51.94 446 LEU A C 1
ATOM 3577 O O . LEU A 1 446 ? 62.206 9.681 -43.424 1.00 51.94 446 LEU A O 1
ATOM 3581 N N . ASN A 1 447 ? 61.659 10.492 -41.396 1.00 53.38 447 ASN A N 1
ATOM 3582 C CA . ASN A 1 447 ? 61.597 9.156 -40.782 1.00 53.38 447 ASN A CA 1
ATOM 3583 C C . ASN A 1 447 ? 60.655 8.991 -39.566 1.00 53.38 447 ASN A C 1
ATOM 3585 O O . ASN A 1 447 ? 60.354 7.848 -39.236 1.00 53.38 447 ASN A O 1
ATOM 3589 N N . GLU A 1 448 ? 60.138 10.028 -38.889 1.00 55.69 448 GLU A N 1
ATOM 3590 C CA . GLU A 1 448 ? 59.238 9.776 -37.738 1.00 55.69 448 GLU A CA 1
ATOM 3591 C C . GLU A 1 448 ? 58.318 10.961 -37.382 1.00 55.69 448 GLU A C 1
ATOM 3593 O O . GLU A 1 448 ? 58.782 12.087 -37.221 1.00 55.69 448 GLU A O 1
ATOM 3598 N N . VAL A 1 449 ? 57.012 10.701 -37.256 1.00 57.19 449 VAL A N 1
ATOM 3599 C CA . VAL A 1 449 ? 55.949 11.625 -36.822 1.00 57.19 449 VAL A CA 1
ATOM 3600 C C . VAL A 1 449 ? 55.268 11.033 -35.587 1.00 57.19 449 VAL A C 1
ATOM 3602 O O . VAL A 1 449 ? 54.684 9.955 -35.669 1.00 57.19 449 VAL A O 1
ATOM 3605 N N . THR A 1 450 ? 55.326 11.731 -34.453 1.00 51.44 450 THR A N 1
ATOM 3606 C CA . THR A 1 450 ? 54.701 11.306 -33.187 1.00 51.44 450 THR A CA 1
ATOM 3607 C C . THR A 1 450 ? 53.276 11.848 -33.067 1.00 51.44 450 THR A C 1
ATOM 3609 O O . THR A 1 450 ? 53.028 13.016 -33.378 1.00 51.44 450 THR A O 1
ATOM 3612 N N . LEU A 1 451 ? 52.342 11.013 -32.598 1.00 51.19 451 LEU A N 1
ATOM 3613 C CA . LEU A 1 451 ? 50.952 11.403 -32.333 1.00 51.19 451 LEU A CA 1
ATOM 3614 C C . LEU A 1 451 ? 50.837 12.592 -31.364 1.00 51.19 451 LEU A C 1
ATOM 3616 O O . LEU A 1 451 ? 51.631 12.742 -30.436 1.00 51.19 451 LEU A O 1
ATOM 3620 N N . SER A 1 452 ? 49.792 13.407 -31.533 1.00 47.16 452 SER A N 1
ATOM 3621 C CA . SER A 1 452 ? 49.487 14.547 -30.652 1.00 47.16 452 SER A CA 1
ATOM 3622 C C . SER A 1 452 ? 49.144 14.134 -29.212 1.00 47.16 452 SER A C 1
ATOM 3624 O O . SER A 1 452 ? 49.277 14.947 -28.299 1.00 47.16 452 SER A O 1
ATOM 3626 N N . ASP A 1 453 ? 48.7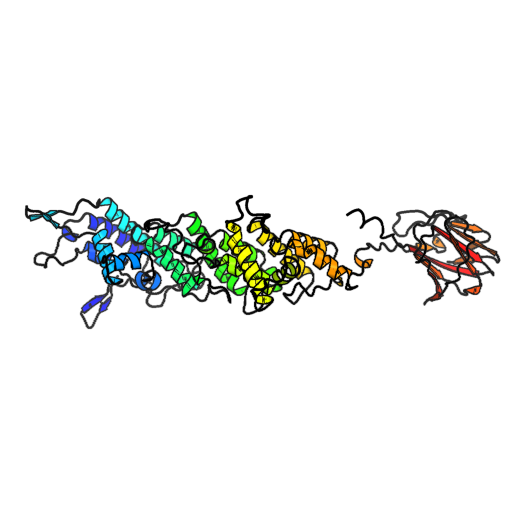63 12.872 -28.999 1.00 45.94 453 ASP A N 1
ATOM 3627 C CA . ASP A 1 453 ? 48.549 12.249 -27.687 1.00 45.94 453 ASP A CA 1
ATOM 3628 C C . ASP A 1 453 ? 49.752 11.421 -27.184 1.00 45.94 453 ASP A C 1
ATOM 3630 O O . ASP A 1 453 ? 49.714 10.888 -26.075 1.00 45.94 453 ASP A O 1
ATOM 3634 N N . GLY A 1 454 ? 50.830 11.336 -27.975 1.00 50.78 454 GLY A N 1
ATOM 3635 C CA . GLY A 1 454 ? 52.076 10.647 -27.638 1.00 50.78 454 GLY A CA 1
ATOM 3636 C C . GLY A 1 454 ? 52.047 9.117 -27.726 1.00 50.78 454 GLY A C 1
ATOM 3637 O O . GLY A 1 454 ? 52.989 8.494 -27.236 1.00 50.78 454 GLY A O 1
ATOM 3638 N N . SER A 1 455 ? 51.004 8.501 -28.299 1.00 48.16 455 SER A N 1
ATOM 3639 C CA . SER A 1 455 ? 50.797 7.048 -28.180 1.00 48.16 455 SER A CA 1
ATOM 3640 C C . SER A 1 455 ? 51.513 6.167 -29.222 1.00 48.16 455 SER A C 1
ATOM 3642 O O . SER A 1 455 ? 51.852 5.036 -28.884 1.00 48.16 455 SER A O 1
ATOM 3644 N N . GLU A 1 456 ? 51.839 6.667 -30.423 1.00 57.62 456 GLU A N 1
ATOM 3645 C CA . GLU A 1 456 ? 52.542 5.922 -31.490 1.00 57.62 456 GLU A CA 1
ATOM 3646 C C . GLU A 1 456 ? 53.358 6.843 -32.425 1.00 57.62 456 GLU A C 1
ATOM 3648 O O . GLU A 1 456 ? 53.087 8.043 -32.547 1.00 57.62 456 GLU A O 1
ATOM 3653 N N . ASN A 1 457 ? 54.362 6.266 -33.098 1.00 59.25 457 ASN A N 1
ATOM 3654 C CA . ASN A 1 457 ? 55.228 6.926 -34.079 1.00 59.25 457 ASN A CA 1
ATOM 3655 C C . ASN A 1 457 ? 54.985 6.358 -35.492 1.00 59.25 457 ASN A C 1
ATOM 3657 O O . ASN A 1 457 ? 55.008 5.143 -35.685 1.00 59.25 457 ASN A O 1
ATOM 3661 N N . PHE A 1 458 ? 54.824 7.230 -36.493 1.00 66.69 458 PHE A N 1
ATOM 3662 C CA . PHE A 1 458 ? 54.649 6.859 -37.904 1.00 66.69 458 PHE A CA 1
ATOM 3663 C C . PHE A 1 458 ? 55.831 7.317 -38.757 1.00 66.69 458 PHE A C 1
ATOM 3665 O O . PHE A 1 458 ? 56.256 8.468 -38.677 1.00 66.69 458 PHE A O 1
ATOM 3672 N N . THR A 1 459 ? 56.336 6.444 -39.626 1.00 69.62 459 THR A N 1
ATOM 3673 C CA . THR A 1 459 ? 57.437 6.748 -40.546 1.00 69.62 459 THR A CA 1
ATOM 3674 C C . THR A 1 459 ? 56.892 7.091 -41.929 1.00 69.62 459 THR A C 1
ATOM 3676 O O . THR A 1 459 ? 55.991 6.430 -42.452 1.00 69.62 459 THR A O 1
ATOM 3679 N N . PHE A 1 460 ? 57.465 8.133 -42.530 1.00 74.44 460 PHE A N 1
ATOM 3680 C CA . PHE A 1 460 ? 57.210 8.547 -43.906 1.00 74.44 460 PHE A CA 1
ATOM 3681 C C . PHE A 1 460 ? 58.512 8.523 -44.682 1.00 74.44 460 PHE A C 1
ATOM 3683 O O . PHE A 1 460 ? 59.530 8.970 -44.166 1.00 74.44 460 PHE A O 1
ATOM 3690 N N . GLU A 1 461 ? 58.458 8.097 -45.936 1.00 74.81 461 GLU A N 1
ATOM 3691 C CA . GLU A 1 461 ? 59.566 8.239 -46.870 1.00 74.81 461 GLU A CA 1
ATOM 3692 C C . GLU A 1 461 ? 59.176 9.204 -47.985 1.00 74.81 461 GLU A C 1
ATOM 3694 O O . GLU A 1 461 ? 58.041 9.228 -48.468 1.00 74.81 461 GLU A O 1
ATOM 3699 N N . GLY A 1 462 ? 60.136 10.031 -48.388 1.00 74.81 462 GLY A N 1
ATOM 3700 C CA . GLY A 1 462 ? 59.956 10.974 -49.477 1.00 74.81 462 GLY A CA 1
ATOM 3701 C C . GLY A 1 462 ? 61.154 10.982 -50.410 1.00 74.81 462 GLY A C 1
ATOM 3702 O O . GLY A 1 462 ? 62.297 10.944 -49.957 1.00 74.81 462 GLY A O 1
ATOM 3703 N N . ASN A 1 463 ? 60.889 11.065 -51.712 1.00 79.69 463 ASN A N 1
ATOM 3704 C CA . ASN A 1 463 ? 61.910 11.287 -52.727 1.00 79.69 463 ASN A CA 1
ATOM 3705 C C . ASN A 1 463 ? 61.687 12.643 -53.399 1.00 79.69 463 ASN A C 1
ATOM 3707 O O . ASN A 1 463 ? 60.568 12.972 -53.789 1.00 79.69 463 ASN A O 1
ATOM 3711 N N . ASP A 1 464 ? 62.758 13.425 -53.522 1.00 82.19 464 ASP A N 1
ATOM 3712 C CA . ASP A 1 464 ? 62.739 14.789 -54.055 1.00 82.19 464 ASP A CA 1
ATOM 3713 C C . ASP A 1 464 ? 61.699 15.718 -53.383 1.00 82.19 464 ASP A C 1
ATOM 3715 O O . ASP A 1 464 ? 61.092 16.591 -54.019 1.00 82.19 464 ASP A O 1
ATOM 3719 N N . VAL A 1 465 ? 61.527 15.524 -52.069 1.00 77.50 465 VAL A N 1
ATOM 3720 C CA . VAL A 1 465 ? 60.725 16.348 -51.155 1.00 77.50 465 VAL A CA 1
ATOM 3721 C C . VAL A 1 465 ? 61.648 16.954 -50.102 1.00 77.50 465 VAL A C 1
ATOM 3723 O O . VAL A 1 465 ? 62.467 16.258 -49.505 1.00 77.50 465 VAL A O 1
ATOM 3726 N N . THR A 1 466 ? 61.523 18.257 -49.859 1.00 76.06 466 THR A N 1
ATOM 3727 C CA . THR A 1 466 ? 62.307 18.975 -48.841 1.00 76.06 466 THR A CA 1
ATOM 3728 C C . THR A 1 466 ? 61.391 19.744 -47.898 1.00 76.06 466 THR A C 1
ATOM 3730 O O . THR A 1 466 ? 60.336 20.219 -48.310 1.00 76.06 466 THR A O 1
ATOM 3733 N N . SER A 1 467 ? 61.776 19.903 -46.633 1.00 70.88 467 SER A N 1
ATOM 3734 C CA . SER A 1 467 ? 61.049 20.741 -45.675 1.00 70.88 467 SER A CA 1
ATOM 3735 C C . SER A 1 467 ? 61.753 22.092 -45.512 1.00 70.88 467 SER A C 1
ATOM 3737 O O . SER A 1 467 ? 62.961 22.164 -45.284 1.00 70.88 467 SER A O 1
ATOM 3739 N N . SER A 1 468 ? 61.015 23.198 -45.653 1.00 68.38 468 SER A N 1
ATOM 3740 C CA . SER A 1 468 ? 61.523 24.525 -45.280 1.00 68.38 468 SER A CA 1
ATOM 3741 C C . SER A 1 468 ? 60.393 25.513 -44.977 1.00 68.38 468 SER A C 1
ATOM 3743 O O . SER A 1 468 ? 59.366 25.538 -45.659 1.00 68.38 468 SER A O 1
ATOM 3745 N N . GLY A 1 469 ? 60.585 26.337 -43.940 1.00 62.44 469 GLY A N 1
ATOM 3746 C CA . GLY A 1 469 ? 59.721 27.479 -43.622 1.00 62.44 469 GLY A CA 1
ATOM 3747 C C . GLY A 1 469 ? 58.248 27.147 -43.365 1.00 62.44 469 GLY A C 1
ATOM 3748 O O . GLY A 1 469 ? 57.387 27.847 -43.892 1.00 62.44 469 GLY A O 1
ATOM 3749 N N . GLY A 1 470 ? 57.931 26.097 -42.604 1.00 63.97 470 GLY A N 1
ATOM 3750 C CA . GLY A 1 470 ? 56.530 25.730 -42.349 1.00 63.97 470 GLY A CA 1
ATOM 3751 C C . GLY A 1 470 ? 55.971 24.652 -43.271 1.00 63.97 470 GLY A C 1
ATOM 3752 O O . GLY A 1 470 ? 54.903 24.135 -42.982 1.00 63.97 470 GLY A O 1
ATOM 3753 N N . LYS A 1 471 ? 56.655 24.327 -44.380 1.00 74.50 471 LYS A N 1
ATOM 3754 C CA . LYS A 1 471 ? 56.026 23.645 -45.517 1.00 74.50 471 LYS A CA 1
ATOM 3755 C C . LYS A 1 471 ? 56.896 22.544 -46.128 1.00 74.50 471 LYS A C 1
ATOM 3757 O O . LYS A 1 471 ? 58.127 22.601 -46.060 1.00 74.50 471 LYS A O 1
ATOM 3762 N N . LEU A 1 472 ? 56.240 21.583 -46.773 1.00 78.25 472 LEU A N 1
ATOM 3763 C CA . LEU A 1 472 ? 56.848 20.565 -47.627 1.00 78.25 472 LEU A CA 1
ATOM 3764 C C . LEU A 1 472 ? 56.901 21.064 -49.067 1.00 78.25 472 LEU A C 1
ATOM 3766 O O . LEU A 1 472 ? 55.889 21.493 -49.611 1.00 78.25 472 LEU A O 1
ATOM 3770 N N . HIS A 1 473 ? 58.069 20.984 -49.691 1.00 83.31 473 HIS A N 1
ATOM 3771 C CA . HIS A 1 473 ? 58.314 21.404 -51.066 1.00 83.31 473 HIS A CA 1
ATOM 3772 C C . HIS A 1 473 ? 58.656 20.185 -51.902 1.00 83.31 473 HIS A C 1
ATOM 3774 O O . HIS A 1 473 ? 59.684 19.541 -51.686 1.00 83.31 473 HIS A O 1
ATOM 3780 N N . PHE A 1 474 ? 57.795 19.895 -52.864 1.00 87.31 474 PHE A N 1
ATOM 3781 C CA . PHE A 1 474 ? 57.977 18.822 -53.821 1.00 87.31 474 PHE A CA 1
ATOM 3782 C C . PHE A 1 474 ? 58.599 19.398 -55.088 1.00 87.31 474 PHE A C 1
ATOM 3784 O O . PHE A 1 474 ? 58.116 20.399 -55.629 1.00 87.31 474 PHE A O 1
ATOM 3791 N N . THR A 1 475 ? 59.647 18.757 -55.600 1.00 87.44 475 THR A N 1
ATOM 3792 C CA . THR A 1 475 ? 60.040 18.984 -56.996 1.00 87.44 475 THR A CA 1
ATOM 3793 C C . THR A 1 475 ? 59.061 18.268 -57.934 1.00 87.44 475 THR A C 1
ATOM 3795 O O . THR A 1 475 ? 58.257 17.441 -57.501 1.00 87.44 475 THR A O 1
ATOM 3798 N N . ALA A 1 476 ? 59.099 18.577 -59.233 1.00 84.00 476 ALA A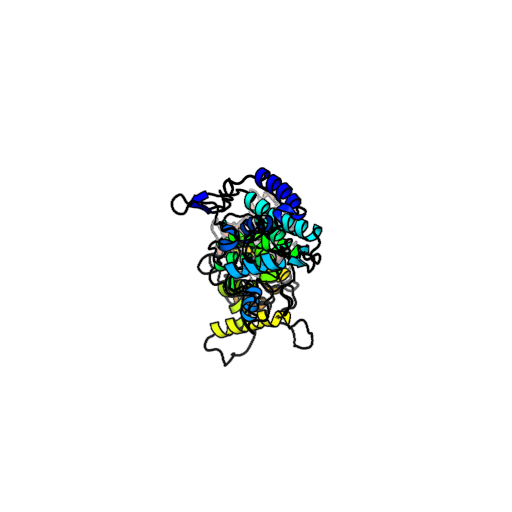 N 1
ATOM 3799 C CA . ALA A 1 476 ? 58.278 17.854 -60.201 1.00 84.00 476 ALA A CA 1
ATOM 3800 C C . ALA A 1 476 ? 58.644 16.358 -60.194 1.00 84.00 476 ALA A C 1
ATOM 3802 O O . ALA A 1 476 ? 59.804 16.011 -60.398 1.00 84.00 476 ALA A O 1
ATOM 3803 N N . SER A 1 477 ? 57.650 15.480 -60.035 1.00 83.19 477 SER A N 1
ATOM 3804 C CA . SER A 1 477 ? 57.790 14.026 -59.818 1.00 83.19 477 SER A CA 1
ATOM 3805 C C . SER A 1 477 ? 58.207 13.575 -58.413 1.00 83.19 477 SER A C 1
ATOM 3807 O O . SER A 1 477 ? 58.325 12.367 -58.209 1.00 83.19 477 SER A O 1
ATOM 3809 N N . GLY A 1 478 ? 58.379 14.486 -57.449 1.00 86.12 478 GLY A N 1
ATOM 3810 C CA . GLY A 1 478 ? 58.632 14.115 -56.056 1.00 86.12 478 GLY A CA 1
ATOM 3811 C C . GLY A 1 478 ? 57.479 13.309 -55.451 1.00 86.12 478 GLY A C 1
ATOM 3812 O O . GLY A 1 478 ? 56.317 13.498 -55.821 1.00 86.12 478 GLY A O 1
ATOM 3813 N N . THR A 1 479 ? 57.786 12.410 -54.521 1.00 86.31 479 THR A N 1
ATOM 3814 C CA . THR A 1 479 ? 56.810 11.518 -53.874 1.00 86.31 479 THR A CA 1
ATOM 3815 C C . THR A 1 479 ? 56.952 1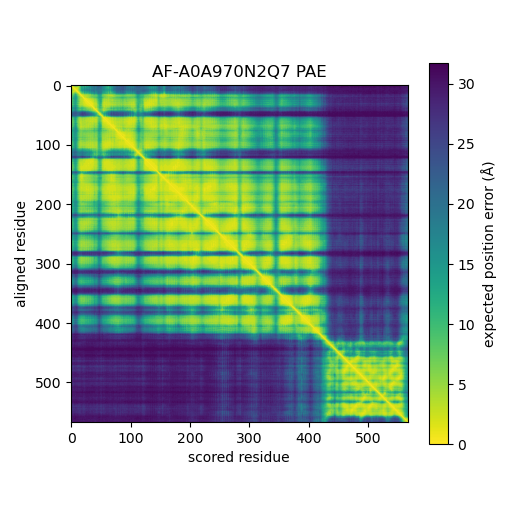1.543 -52.363 1.00 86.31 479 THR A C 1
ATOM 3817 O O . THR A 1 479 ? 58.067 11.635 -51.862 1.00 86.31 479 THR A O 1
ATOM 3820 N N . LEU A 1 480 ? 55.838 11.403 -51.650 1.00 85.88 480 LEU A N 1
ATOM 3821 C CA . LEU A 1 480 ? 55.776 11.191 -50.203 1.00 85.88 480 LEU A CA 1
ATOM 3822 C C . LEU A 1 480 ? 54.782 10.065 -49.919 1.00 85.88 480 LEU A C 1
ATOM 3824 O O . LEU A 1 480 ? 53.664 10.130 -50.427 1.00 85.88 480 LEU A O 1
ATOM 3828 N N . TYR A 1 481 ? 55.157 9.082 -49.109 1.00 85.19 481 TYR A N 1
ATOM 3829 C CA . TYR A 1 481 ? 54.277 7.989 -48.685 1.00 85.19 481 TYR A CA 1
ATOM 3830 C C . TYR A 1 481 ? 54.577 7.563 -47.245 1.00 85.19 481 TYR A C 1
ATOM 3832 O O . TYR A 1 481 ? 55.678 7.795 -46.739 1.00 85.19 481 TYR A O 1
ATOM 3840 N N . ASN A 1 482 ? 53.601 6.962 -46.565 1.00 82.12 482 ASN A N 1
ATOM 3841 C CA . ASN A 1 482 ? 53.831 6.342 -45.259 1.00 82.12 482 ASN A CA 1
ATOM 3842 C C . ASN A 1 482 ? 54.426 4.937 -45.427 1.00 82.12 482 ASN A C 1
ATOM 3844 O O . ASN A 1 482 ? 54.010 4.180 -46.298 1.00 82.12 482 ASN A O 1
ATOM 3848 N N . THR A 1 483 ? 55.390 4.577 -44.580 1.00 77.94 483 THR A N 1
ATOM 3849 C CA . THR A 1 483 ? 55.955 3.216 -44.508 1.00 77.94 483 THR A CA 1
ATOM 3850 C C . THR A 1 483 ? 55.436 2.436 -43.308 1.00 77.94 483 THR A C 1
ATOM 3852 O O . THR A 1 483 ? 55.356 1.208 -43.366 1.00 77.94 483 THR A O 1
ATOM 3855 N N . THR A 1 484 ? 55.019 3.129 -42.247 1.00 77.81 484 THR A N 1
ATOM 3856 C CA . THR A 1 484 ? 54.236 2.534 -41.158 1.00 77.81 484 THR A CA 1
ATOM 3857 C C . THR A 1 484 ? 52.762 2.472 -41.577 1.00 77.81 484 THR A C 1
ATOM 3859 O O . THR A 1 484 ? 52.226 3.514 -41.969 1.00 77.81 484 THR A O 1
ATOM 3862 N N . PRO A 1 485 ? 52.094 1.302 -41.520 1.00 77.12 485 PRO A N 1
ATOM 3863 C CA . PRO A 1 485 ? 50.673 1.194 -41.845 1.00 77.12 485 PRO A CA 1
ATOM 3864 C C . PRO A 1 485 ? 49.834 2.038 -40.882 1.00 77.12 485 PRO A C 1
ATOM 3866 O O . PRO A 1 485 ? 50.068 2.027 -39.675 1.00 77.12 485 PRO A O 1
ATOM 3869 N N . ILE A 1 486 ? 48.848 2.753 -41.419 1.00 74.56 486 ILE A N 1
ATOM 3870 C CA . ILE A 1 486 ? 47.863 3.513 -40.646 1.00 74.56 486 ILE A CA 1
ATOM 3871 C C . ILE A 1 486 ? 46.540 2.770 -40.780 1.00 74.56 486 ILE A C 1
ATOM 3873 O O . ILE A 1 486 ? 45.962 2.737 -41.859 1.00 74.56 486 ILE A O 1
ATOM 3877 N N . THR A 1 487 ? 46.056 2.148 -39.711 1.00 68.62 487 THR A N 1
ATOM 3878 C CA . THR A 1 487 ? 44.800 1.388 -39.761 1.00 68.62 487 THR A CA 1
ATOM 3879 C C . THR A 1 487 ? 43.619 2.294 -40.127 1.00 68.62 487 THR A C 1
ATOM 3881 O O . THR A 1 487 ? 43.460 3.372 -39.552 1.00 68.62 487 THR A O 1
ATOM 3884 N N . ASN A 1 488 ? 42.811 1.847 -41.096 1.00 66.81 488 ASN A N 1
ATOM 3885 C CA . ASN A 1 488 ? 41.520 2.415 -41.494 1.00 66.81 488 ASN A CA 1
ATOM 3886 C C . ASN A 1 488 ? 41.510 3.937 -41.713 1.00 66.81 488 ASN A C 1
ATOM 3888 O O . ASN A 1 488 ? 40.842 4.686 -40.996 1.00 66.81 488 ASN A O 1
ATOM 3892 N N . ILE A 1 489 ? 42.242 4.421 -42.714 1.00 71.81 489 ILE A N 1
ATOM 3893 C CA . ILE A 1 489 ? 42.219 5.845 -43.060 1.00 71.81 489 ILE A CA 1
ATOM 3894 C C . ILE A 1 489 ? 40.841 6.221 -43.645 1.00 71.81 489 ILE A C 1
ATOM 3896 O O . ILE A 1 489 ? 40.481 5.767 -44.722 1.00 71.81 489 ILE A O 1
ATOM 3900 N N . ASP A 1 490 ? 40.090 7.093 -42.966 1.00 70.62 490 ASP A N 1
ATOM 3901 C CA . ASP A 1 490 ? 38.778 7.612 -43.392 1.00 70.62 490 ASP A CA 1
ATOM 3902 C C . ASP A 1 490 ? 38.915 8.764 -44.395 1.00 70.62 490 ASP A C 1
ATOM 3904 O O . ASP A 1 490 ? 38.238 8.827 -45.421 1.00 70.62 490 ASP A O 1
ATOM 3908 N N . SER A 1 491 ? 39.799 9.724 -44.110 1.00 75.94 491 SER A N 1
ATOM 3909 C CA . SER A 1 491 ? 40.064 10.831 -45.033 1.00 75.94 491 SER A CA 1
ATOM 3910 C C . SER A 1 491 ? 41.407 11.508 -44.792 1.00 75.94 491 SER A C 1
ATOM 3912 O O . SER A 1 491 ? 41.981 11.429 -43.706 1.00 75.94 491 SER A O 1
ATOM 3914 N N . LEU A 1 492 ? 41.896 12.217 -45.812 1.00 79.25 492 LEU A N 1
ATOM 3915 C CA . LEU A 1 492 ? 43.033 13.128 -45.701 1.00 79.25 492 LEU A CA 1
ATOM 3916 C C . LEU A 1 492 ? 42.638 14.548 -46.105 1.00 79.25 492 LEU A C 1
ATOM 3918 O O . LEU A 1 492 ? 41.903 14.746 -47.067 1.00 79.25 492 LEU A O 1
ATOM 3922 N N . LEU A 1 493 ? 43.171 15.547 -45.411 1.00 81.75 493 LEU A N 1
ATOM 3923 C CA . LEU A 1 493 ? 43.054 16.964 -45.745 1.00 81.75 493 LEU A CA 1
ATOM 3924 C C . LEU A 1 493 ? 44.443 17.512 -46.061 1.00 81.75 493 LEU A C 1
ATOM 3926 O O . LEU A 1 493 ? 45.298 17.576 -45.184 1.00 81.75 493 LEU A O 1
ATOM 3930 N N . ILE A 1 494 ? 44.662 17.943 -47.300 1.00 83.00 494 ILE A N 1
ATOM 3931 C CA . ILE A 1 494 ? 45.950 18.472 -47.762 1.00 83.00 494 ILE A CA 1
ATOM 3932 C C . ILE A 1 494 ? 45.805 19.966 -48.017 1.00 83.00 494 ILE A C 1
ATOM 3934 O O . ILE A 1 494 ? 45.028 20.377 -48.878 1.00 83.00 494 ILE A O 1
ATOM 3938 N N . LYS A 1 495 ? 46.566 20.793 -47.302 1.00 85.25 495 LYS A N 1
ATOM 3939 C CA . LYS A 1 495 ? 46.577 22.241 -47.513 1.00 85.25 495 LYS A CA 1
ATOM 3940 C C . LYS A 1 495 ? 47.609 22.625 -48.565 1.00 85.25 495 LYS A C 1
ATOM 3942 O O . LYS A 1 495 ? 48.814 22.514 -48.332 1.00 85.25 495 LYS A O 1
ATOM 3947 N N . THR A 1 496 ? 47.151 23.090 -49.722 1.00 84.25 496 THR A N 1
ATOM 3948 C CA . THR A 1 496 ? 48.024 23.527 -50.820 1.00 84.25 496 THR A CA 1
ATOM 3949 C C . THR A 1 496 ? 47.356 24.611 -51.670 1.00 84.25 496 THR A C 1
ATOM 3951 O O . THR A 1 496 ? 46.182 24.921 -51.497 1.00 84.25 496 THR A O 1
ATOM 3954 N N . ASN A 1 497 ? 48.102 25.223 -52.589 1.00 79.94 497 ASN A N 1
ATOM 3955 C CA . ASN A 1 497 ? 47.609 26.319 -53.424 1.00 79.94 497 ASN A CA 1
ATOM 3956 C C . ASN A 1 497 ? 46.937 25.841 -54.721 1.00 79.94 497 ASN A C 1
ATOM 3958 O O . ASN A 1 497 ? 46.176 26.601 -55.314 1.00 79.94 497 ASN A O 1
ATOM 3962 N N . ASN A 1 498 ? 47.210 24.614 -55.179 1.00 80.06 498 ASN A N 1
ATOM 3963 C CA . ASN A 1 498 ? 46.712 24.122 -56.462 1.00 80.06 498 ASN A CA 1
ATOM 3964 C C . ASN A 1 498 ? 46.586 22.593 -56.476 1.00 80.06 498 ASN A C 1
ATOM 3966 O O . ASN A 1 498 ? 47.563 21.869 -56.301 1.00 80.06 498 ASN A O 1
ATOM 3970 N N . LEU A 1 499 ? 45.369 22.113 -56.728 1.00 75.38 499 LEU A N 1
ATOM 3971 C CA . LEU A 1 499 ? 45.033 20.691 -56.755 1.00 75.38 499 LEU A CA 1
ATOM 3972 C C . LEU A 1 499 ? 45.671 19.930 -57.925 1.00 75.38 499 LEU A C 1
ATOM 3974 O O . LEU A 1 499 ? 45.959 18.744 -57.809 1.00 75.38 499 LEU A O 1
ATOM 3978 N N . ASN A 1 500 ? 45.902 20.597 -59.058 1.00 80.25 500 ASN A N 1
ATOM 3979 C CA . ASN A 1 500 ? 46.403 19.925 -60.262 1.00 80.25 500 ASN A CA 1
ATOM 3980 C C . ASN A 1 500 ? 47.884 19.531 -60.156 1.00 80.25 500 ASN A C 1
ATOM 3982 O O . ASN A 1 500 ? 48.374 18.736 -60.964 1.00 80.25 500 ASN A O 1
ATOM 3986 N N . ASP A 1 501 ? 48.595 20.068 -59.164 1.00 83.56 501 ASP A N 1
ATOM 3987 C CA . ASP A 1 501 ? 50.036 19.887 -59.037 1.00 83.56 501 ASP A CA 1
ATOM 3988 C C . ASP A 1 501 ? 50.418 18.566 -58.361 1.00 83.56 501 ASP A C 1
ATOM 3990 O O . ASP A 1 501 ? 51.600 18.226 -58.337 1.00 83.56 501 ASP A O 1
ATOM 3994 N N . PHE A 1 502 ? 49.448 17.777 -57.885 1.00 85.69 502 PHE A N 1
ATOM 3995 C CA . PHE A 1 502 ? 49.699 16.458 -57.315 1.00 85.69 502 PHE A CA 1
ATOM 3996 C C . PHE A 1 502 ? 48.652 15.414 -57.713 1.00 85.69 502 PHE A C 1
ATOM 3998 O O . PHE A 1 502 ? 47.548 15.717 -58.157 1.00 85.69 502 PHE A O 1
ATOM 4005 N N . THR A 1 503 ? 49.034 14.152 -57.570 1.00 85.69 503 THR A N 1
ATOM 4006 C CA . THR A 1 503 ? 48.173 12.982 -57.705 1.00 85.69 503 THR A CA 1
ATOM 4007 C C . THR A 1 503 ? 48.251 12.178 -56.416 1.00 85.69 503 THR A C 1
ATOM 4009 O O . THR A 1 503 ? 49.338 12.007 -55.859 1.00 85.69 503 THR A O 1
ATOM 4012 N N . PHE A 1 504 ? 47.103 11.686 -55.961 1.00 85.25 504 PHE A N 1
ATOM 4013 C CA . PHE A 1 504 ? 46.985 10.873 -54.760 1.00 85.25 504 PHE A CA 1
ATOM 4014 C C . PHE A 1 504 ? 46.805 9.392 -55.111 1.00 85.25 504 PHE A C 1
ATOM 4016 O O . PHE A 1 504 ? 46.053 9.054 -56.032 1.00 85.25 504 PHE A O 1
ATOM 4023 N N . TYR A 1 505 ? 47.486 8.537 -54.357 1.00 85.81 505 TYR A N 1
ATOM 4024 C CA . TYR A 1 505 ? 47.389 7.085 -54.434 1.00 85.81 505 TYR A CA 1
ATOM 4025 C C . TYR A 1 505 ? 47.165 6.503 -53.040 1.00 85.81 505 TYR A C 1
ATOM 4027 O O . TYR A 1 505 ? 47.598 7.096 -52.051 1.00 85.81 505 TYR A O 1
ATOM 4035 N N . TYR A 1 506 ? 46.524 5.344 -52.966 1.00 82.88 506 TYR A N 1
ATOM 4036 C CA . TYR A 1 506 ? 46.274 4.601 -51.729 1.00 82.88 506 TYR A CA 1
ATOM 4037 C C . TYR A 1 506 ? 46.357 3.095 -51.987 1.00 82.88 506 TYR A C 1
ATOM 4039 O O . TYR A 1 506 ? 46.312 2.659 -53.136 1.00 82.88 506 TYR A O 1
ATOM 4047 N N . GLY A 1 507 ? 46.516 2.300 -50.934 1.00 77.56 507 GLY A N 1
ATOM 4048 C CA . GLY A 1 507 ? 46.569 0.848 -51.062 1.00 77.56 507 GLY A CA 1
ATOM 4049 C C . GLY A 1 507 ? 47.012 0.149 -49.782 1.00 77.56 507 GLY A C 1
ATOM 4050 O O . GLY A 1 507 ? 47.243 0.779 -48.753 1.00 77.56 507 GLY A O 1
ATOM 4051 N N . ASP A 1 508 ? 47.178 -1.168 -49.876 1.00 75.88 508 ASP A N 1
ATOM 4052 C CA . ASP A 1 508 ? 47.620 -2.034 -48.769 1.00 75.88 508 ASP A CA 1
ATOM 4053 C C . ASP A 1 508 ? 49.127 -2.332 -48.802 1.00 75.88 508 ASP A C 1
ATOM 4055 O O . ASP A 1 508 ? 49.622 -3.236 -48.133 1.00 75.88 508 ASP A O 1
ATOM 4059 N N . THR A 1 509 ? 49.884 -1.571 -49.596 1.00 80.19 509 THR A N 1
ATOM 4060 C CA . THR A 1 509 ? 51.344 -1.684 -49.682 1.00 80.19 509 THR A CA 1
ATOM 4061 C C . THR A 1 509 ? 51.999 -0.320 -49.514 1.00 80.19 509 THR A C 1
ATOM 4063 O O . THR A 1 509 ? 51.420 0.694 -49.890 1.00 80.19 509 THR A O 1
ATOM 4066 N N . ALA A 1 510 ? 53.229 -0.293 -48.995 1.00 69.69 510 ALA A N 1
ATOM 4067 C CA . ALA A 1 510 ? 53.953 0.935 -48.648 1.00 69.69 510 ALA A CA 1
ATOM 4068 C C . ALA A 1 510 ? 54.226 1.905 -49.819 1.00 69.69 510 ALA A C 1
ATOM 4070 O O . ALA A 1 510 ? 54.633 3.032 -49.580 1.00 69.69 510 ALA A O 1
ATOM 4071 N N . GLN A 1 511 ? 54.007 1.505 -51.075 1.00 77.38 511 GLN A N 1
ATOM 4072 C CA . GLN A 1 511 ? 54.107 2.381 -52.249 1.00 77.38 511 GLN A CA 1
ATOM 4073 C C . GLN A 1 511 ? 52.888 2.174 -53.150 1.00 77.38 511 GLN A C 1
ATOM 4075 O O . GLN A 1 511 ? 52.984 1.494 -54.175 1.00 77.38 511 GLN A O 1
ATOM 4080 N N . PRO A 1 512 ? 51.729 2.722 -52.765 1.00 79.69 512 PRO A N 1
ATOM 4081 C CA . PRO A 1 512 ? 50.519 2.509 -53.531 1.00 79.69 512 PRO A CA 1
ATOM 4082 C C . PRO A 1 512 ? 50.596 3.180 -54.908 1.00 79.69 512 PRO A C 1
ATOM 4084 O O . PRO A 1 512 ? 51.027 4.331 -55.042 1.00 79.69 512 PRO A O 1
ATOM 4087 N N . ASP A 1 513 ? 50.143 2.464 -55.933 1.00 76.00 513 ASP A N 1
ATOM 4088 C CA . ASP A 1 513 ? 50.078 2.905 -57.329 1.00 76.00 513 ASP A CA 1
ATOM 4089 C C . ASP A 1 513 ? 48.640 2.964 -57.881 1.00 76.00 513 ASP A C 1
ATOM 4091 O O . ASP A 1 513 ? 48.423 3.467 -58.991 1.00 76.00 513 ASP A O 1
ATOM 4095 N N . GLU A 1 514 ? 47.641 2.571 -57.082 1.00 74.88 514 GLU A N 1
ATOM 4096 C CA . GLU A 1 514 ? 46.223 2.759 -57.388 1.00 74.88 514 GLU A CA 1
ATOM 4097 C C . GLU A 1 514 ? 45.816 4.229 -57.233 1.00 74.88 514 GLU A C 1
ATOM 4099 O O . GLU A 1 514 ? 45.941 4.843 -56.173 1.00 74.88 514 GLU A O 1
ATOM 4104 N N . ARG A 1 515 ? 45.355 4.827 -58.335 1.00 72.31 515 ARG A N 1
ATOM 4105 C CA . ARG A 1 515 ? 45.050 6.259 -58.427 1.00 72.31 515 ARG A CA 1
ATOM 4106 C C . ARG A 1 515 ? 43.600 6.550 -58.038 1.00 72.31 515 ARG A C 1
ATOM 4108 O O . ARG A 1 515 ? 42.689 6.045 -58.692 1.00 72.31 515 ARG A O 1
ATOM 4115 N N . PHE A 1 516 ? 43.385 7.469 -57.092 1.00 65.69 516 PHE A N 1
ATOM 4116 C CA . PHE A 1 516 ? 42.048 7.993 -56.766 1.00 65.69 516 PHE A CA 1
ATOM 4117 C C . PHE A 1 516 ? 41.756 9.344 -57.414 1.00 65.69 516 PHE A C 1
ATOM 4119 O O . PHE A 1 516 ? 42.670 10.121 -57.695 1.00 65.69 516 PHE A O 1
ATOM 4126 N N . TYR A 1 517 ? 40.468 9.655 -57.587 1.00 59.34 517 TYR A N 1
ATOM 4127 C CA . TYR A 1 517 ? 40.014 10.904 -58.215 1.00 59.34 517 TYR A CA 1
ATOM 4128 C C . TYR A 1 517 ? 39.053 11.751 -57.371 1.00 59.34 517 TYR A C 1
ATOM 4130 O O . TYR A 1 517 ? 38.647 12.818 -57.830 1.00 59.34 517 TYR A O 1
ATOM 4138 N N . PHE A 1 518 ? 38.709 11.351 -56.146 1.00 60.47 518 PHE A N 1
ATOM 4139 C CA . PHE A 1 518 ? 37.825 12.165 -55.310 1.00 60.47 518 PHE A CA 1
ATOM 4140 C C . PHE A 1 518 ? 38.633 13.142 -54.465 1.00 60.47 518 PHE A C 1
ATOM 4142 O O . PHE A 1 518 ? 39.124 12.797 -53.392 1.00 60.47 518 PHE A O 1
ATOM 4149 N N . VAL A 1 519 ? 38.765 14.370 -54.973 1.00 66.88 519 VAL A N 1
ATOM 4150 C CA . VAL A 1 519 ? 39.318 15.486 -54.211 1.00 66.88 519 VAL A CA 1
ATOM 4151 C C . VAL A 1 519 ? 38.355 16.665 -54.234 1.00 66.88 519 VAL A C 1
ATOM 4153 O O . VAL A 1 519 ? 38.091 17.240 -55.289 1.00 66.88 519 VAL A O 1
ATOM 4156 N N . GLU A 1 520 ? 37.832 17.029 -53.068 1.00 76.75 520 GLU A N 1
ATOM 4157 C CA . GLU A 1 520 ? 36.946 18.181 -52.898 1.00 76.75 520 GLU A CA 1
ATOM 4158 C C . GLU A 1 520 ? 37.726 19.352 -52.291 1.00 76.75 520 GLU A C 1
ATOM 4160 O O . GLU A 1 520 ? 38.486 19.180 -51.336 1.00 76.75 520 GLU A O 1
ATOM 4165 N N . ALA A 1 521 ? 37.552 20.556 -52.837 1.00 76.88 521 ALA A N 1
ATOM 4166 C CA . ALA A 1 521 ? 38.087 21.762 -52.218 1.00 76.88 521 ALA A CA 1
ATOM 4167 C C . ALA A 1 521 ? 37.241 22.129 -50.991 1.00 76.88 521 ALA A C 1
ATOM 4169 O O . ALA A 1 521 ? 36.038 22.352 -51.106 1.00 76.88 521 ALA A O 1
ATOM 4170 N N . VAL A 1 522 ? 37.880 22.237 -49.830 1.00 77.44 522 VAL A N 1
ATOM 4171 C CA . VAL A 1 522 ? 37.257 22.648 -48.566 1.00 77.44 522 VAL A CA 1
ATOM 4172 C C . VAL A 1 522 ? 37.749 24.034 -48.146 1.00 77.44 522 VAL A C 1
ATOM 4174 O O . VAL A 1 522 ? 38.729 24.575 -48.671 1.00 77.44 522 VAL A O 1
ATOM 4177 N N . SER A 1 523 ? 37.036 24.660 -47.210 1.00 73.38 523 SER A N 1
ATOM 4178 C CA . SER A 1 523 ? 37.365 26.003 -46.729 1.00 73.38 523 SER A CA 1
ATOM 4179 C C . SER A 1 523 ? 38.794 26.078 -46.167 1.00 73.38 523 SER A C 1
ATOM 4181 O O . SER A 1 523 ? 39.323 25.123 -45.606 1.00 73.38 523 SER A O 1
ATOM 4183 N N . GLY A 1 524 ? 39.454 27.228 -46.342 1.00 73.25 524 GLY A N 1
ATOM 4184 C CA . GLY A 1 524 ? 40.807 27.458 -45.816 1.00 73.25 524 GLY A CA 1
ATOM 4185 C C . GLY A 1 524 ? 41.965 26.930 -46.677 1.00 73.25 524 GLY A C 1
ATOM 4186 O O . GLY A 1 524 ? 43.099 26.924 -46.201 1.00 73.25 524 GLY A O 1
ATOM 4187 N N . GLY A 1 525 ? 41.709 26.528 -47.929 1.00 75.81 525 GLY A N 1
ATOM 4188 C CA . GLY A 1 525 ? 42.748 26.056 -48.859 1.00 75.81 525 GLY A CA 1
ATOM 4189 C C . GLY A 1 525 ? 43.133 24.586 -48.669 1.00 75.81 525 GLY A C 1
ATOM 4190 O O . GLY A 1 525 ? 44.210 24.174 -49.100 1.00 75.81 525 GLY A O 1
ATOM 4191 N N . TYR A 1 526 ? 42.275 23.807 -48.004 1.00 81.75 526 TYR A N 1
ATOM 4192 C CA . TYR A 1 526 ? 42.423 22.360 -47.906 1.00 81.75 526 TYR A CA 1
ATOM 4193 C C . TYR A 1 526 ? 41.741 21.668 -49.076 1.00 81.75 526 TYR A C 1
ATOM 4195 O O . TYR A 1 526 ? 40.727 22.124 -49.602 1.00 81.75 526 TYR A O 1
ATOM 4203 N N . TYR A 1 527 ? 42.276 20.509 -49.410 1.00 83.75 527 TYR A N 1
ATOM 4204 C CA . TYR A 1 527 ? 41.702 19.569 -50.348 1.00 83.75 527 TYR A CA 1
ATOM 4205 C C . TYR A 1 527 ? 41.473 18.253 -49.617 1.00 83.75 527 TYR A C 1
ATOM 4207 O O . TYR A 1 527 ? 42.415 17.690 -49.054 1.00 83.75 527 TYR A O 1
ATOM 4215 N N . LYS A 1 528 ? 40.220 17.798 -49.580 1.00 82.62 528 LYS A N 1
ATOM 4216 C CA . LYS A 1 528 ? 39.821 16.571 -48.893 1.00 82.62 528 LYS A CA 1
ATOM 4217 C C . LYS A 1 528 ? 39.847 15.396 -49.854 1.00 82.62 528 LYS A C 1
ATOM 4219 O O . LYS A 1 528 ? 39.185 15.440 -50.887 1.00 82.62 528 LYS A O 1
ATOM 4224 N N . VAL A 1 529 ? 40.556 14.344 -49.471 1.00 79.69 529 VAL A N 1
ATOM 4225 C CA . VAL A 1 529 ? 40.488 13.016 -50.077 1.00 79.69 529 VAL A CA 1
ATOM 4226 C C . VAL A 1 529 ? 39.660 12.134 -49.147 1.00 79.69 529 VAL A C 1
ATOM 4228 O O . VAL A 1 529 ? 40.070 11.894 -48.014 1.00 79.69 529 VAL A O 1
ATOM 4231 N N . ASN A 1 530 ? 38.483 11.693 -49.591 1.00 72.88 530 ASN A N 1
ATOM 4232 C CA . ASN A 1 530 ? 37.654 10.746 -48.836 1.00 72.88 530 ASN A CA 1
ATOM 4233 C C . ASN A 1 530 ? 38.080 9.321 -49.189 1.00 72.88 530 ASN A C 1
ATOM 4235 O O . ASN A 1 530 ? 38.142 8.996 -50.367 1.00 72.88 530 ASN A O 1
ATOM 4239 N N . LEU A 1 531 ? 38.348 8.488 -48.191 1.00 69.44 531 LEU A N 1
ATOM 4240 C CA . LEU A 1 531 ? 38.724 7.078 -48.346 1.00 69.44 531 LEU A CA 1
ATOM 4241 C C . LEU A 1 531 ? 37.707 6.140 -47.668 1.00 69.44 531 LEU A C 1
ATOM 4243 O O . LEU A 1 531 ? 37.945 4.943 -47.565 1.00 69.44 531 LEU A O 1
ATOM 4247 N N . SER A 1 532 ? 36.548 6.687 -47.279 1.00 56.34 532 SER A N 1
ATOM 4248 C CA . SER A 1 532 ? 35.496 6.115 -46.423 1.00 56.34 532 SER A CA 1
ATOM 4249 C C . SER A 1 532 ? 34.855 4.796 -46.883 1.00 56.34 532 SER A C 1
ATOM 4251 O O . SER A 1 532 ? 33.921 4.329 -46.241 1.00 56.34 532 SER A O 1
ATOM 4253 N N . GLU A 1 533 ? 35.300 4.202 -47.989 1.00 54.06 533 GLU A N 1
ATOM 4254 C CA . GLU A 1 533 ? 34.725 2.971 -48.543 1.00 54.06 533 GLU A CA 1
ATOM 4255 C C . GLU A 1 533 ? 35.665 1.759 -48.450 1.00 54.06 533 GLU A C 1
ATOM 4257 O O . GLU A 1 533 ? 35.204 0.637 -48.654 1.00 54.06 533 GLU A O 1
ATOM 4262 N N . VAL A 1 534 ? 36.961 1.938 -48.143 1.00 57.75 534 VAL A N 1
ATOM 4263 C CA . VAL A 1 534 ? 37.927 0.826 -48.160 1.00 57.75 534 VAL A CA 1
ATOM 4264 C C . VAL A 1 534 ? 39.028 1.000 -47.091 1.00 57.75 534 VAL A C 1
ATOM 4266 O O . VAL A 1 534 ? 39.613 2.081 -47.006 1.00 57.75 534 VAL A O 1
ATOM 4269 N N . PRO A 1 535 ? 39.354 -0.036 -46.285 1.00 60.75 535 PRO A N 1
ATOM 4270 C CA . PRO A 1 535 ? 40.237 0.059 -45.111 1.00 60.75 535 PRO A CA 1
ATOM 4271 C C . PRO A 1 535 ? 41.739 0.074 -45.462 1.00 60.75 535 PRO A C 1
ATOM 4273 O O . PRO A 1 535 ? 42.523 -0.728 -44.956 1.00 60.75 535 PRO A O 1
ATOM 4276 N N . TYR A 1 536 ? 42.163 0.985 -46.337 1.00 72.00 536 TYR A N 1
ATOM 4277 C CA . TYR A 1 536 ? 43.553 1.043 -46.785 1.00 72.00 536 TYR A CA 1
ATOM 4278 C C . TYR A 1 536 ? 44.510 1.548 -45.710 1.00 72.00 536 TYR A C 1
ATOM 4280 O O . TYR A 1 536 ? 44.204 2.473 -44.953 1.00 72.00 536 TYR A O 1
ATOM 4288 N N . GLN A 1 537 ? 45.705 0.957 -45.701 1.00 77.12 537 GLN A N 1
ATOM 4289 C CA . GLN A 1 537 ? 46.735 1.228 -44.697 1.00 77.12 537 GLN A CA 1
ATOM 4290 C C . GLN A 1 537 ? 47.804 2.232 -45.147 1.00 77.12 537 GLN A C 1
ATOM 4292 O O . GLN A 1 537 ? 48.554 2.766 -44.321 1.00 77.12 537 GLN A O 1
ATOM 4297 N N . TYR A 1 538 ? 47.897 2.491 -46.452 1.00 83.31 538 TYR A N 1
ATOM 4298 C CA . TYR A 1 538 ? 48.960 3.290 -47.047 1.00 83.31 538 TYR A CA 1
ATOM 4299 C C . TYR A 1 538 ? 48.435 4.308 -48.053 1.00 83.31 538 TYR A C 1
ATOM 4301 O O . TYR A 1 538 ? 47.453 4.074 -48.758 1.00 83.31 538 TYR A O 1
ATOM 4309 N N . PHE A 1 539 ? 49.138 5.434 -48.153 1.00 85.69 539 PHE A N 1
ATOM 4310 C CA . PHE A 1 539 ? 48.905 6.478 -49.136 1.00 85.69 539 PHE A CA 1
ATOM 4311 C C . PHE A 1 539 ? 50.208 7.025 -49.719 1.00 85.69 539 PHE A C 1
ATOM 4313 O O . PHE A 1 539 ? 51.266 6.980 -49.095 1.00 85.69 539 PHE A O 1
ATOM 4320 N N . GLN A 1 540 ? 50.108 7.606 -50.913 1.00 86.94 540 GLN A N 1
ATOM 4321 C CA . GLN A 1 540 ? 51.194 8.314 -51.577 1.00 86.94 540 GLN A CA 1
ATOM 4322 C C . GLN A 1 540 ? 50.689 9.603 -52.227 1.00 86.94 540 GLN A C 1
ATOM 4324 O O . GLN A 1 540 ? 49.707 9.620 -52.969 1.00 86.94 540 GLN A O 1
ATOM 4329 N N . ILE A 1 541 ? 51.430 10.687 -52.018 1.00 87.56 541 ILE A N 1
ATOM 4330 C CA . ILE A 1 541 ? 51.289 11.952 -52.737 1.00 87.56 541 ILE A CA 1
ATOM 4331 C C . ILE A 1 541 ? 52.423 12.035 -53.754 1.00 87.56 541 ILE A C 1
ATOM 4333 O O . ILE A 1 541 ? 53.595 11.973 -53.385 1.00 87.56 541 ILE A O 1
ATOM 4337 N N . LYS A 1 542 ? 52.087 12.204 -55.034 1.00 87.69 542 LYS A N 1
ATOM 4338 C CA . LYS A 1 542 ? 53.056 12.373 -56.124 1.00 87.69 542 LYS A CA 1
ATOM 4339 C C . LYS A 1 542 ? 52.867 13.711 -56.815 1.00 87.69 542 LYS A C 1
ATOM 4341 O O . LYS A 1 542 ? 51.777 14.012 -57.287 1.00 87.69 542 LYS A O 1
ATOM 4346 N N . ALA A 1 543 ? 53.936 14.476 -56.940 1.00 87.38 543 ALA A N 1
ATOM 4347 C CA . ALA A 1 543 ? 53.944 15.764 -57.609 1.00 87.38 543 ALA A CA 1
ATOM 4348 C C . ALA A 1 543 ? 53.829 15.609 -59.135 1.00 87.38 543 ALA A C 1
ATOM 4350 O O . ALA A 1 543 ? 54.685 14.994 -59.773 1.00 87.38 543 ALA A O 1
ATOM 4351 N N . ASN A 1 544 ? 52.807 16.213 -59.738 1.00 86.38 544 ASN A N 1
ATOM 4352 C CA . ASN A 1 544 ? 52.703 16.404 -61.188 1.00 86.38 544 ASN A CA 1
ATOM 4353 C C . ASN A 1 544 ? 53.533 17.618 -61.645 1.00 86.38 544 ASN A C 1
ATOM 4355 O O . ASN A 1 544 ? 54.064 17.635 -62.754 1.00 86.38 544 ASN A O 1
ATOM 4359 N N . ALA A 1 545 ? 53.661 18.622 -60.774 1.00 87.38 545 ALA A N 1
ATOM 4360 C CA . ALA A 1 545 ? 54.485 19.816 -60.935 1.00 87.38 545 ALA A CA 1
ATOM 4361 C C . ALA A 1 545 ? 55.124 20.180 -59.586 1.00 87.38 545 ALA A C 1
ATOM 4363 O O . ALA A 1 545 ? 54.752 19.625 -58.559 1.00 87.38 545 ALA A O 1
ATOM 4364 N N . ALA A 1 546 ? 56.099 21.091 -59.570 1.00 86.94 546 ALA A N 1
ATOM 4365 C CA . ALA A 1 546 ? 56.672 21.546 -58.305 1.00 86.94 546 ALA A CA 1
ATOM 4366 C C . ALA A 1 546 ? 55.610 22.294 -57.482 1.00 86.94 546 ALA A C 1
ATOM 4368 O O . ALA A 1 546 ? 55.016 23.250 -57.983 1.00 86.94 546 ALA A O 1
ATOM 4369 N N . PHE A 1 547 ? 55.381 21.871 -56.238 1.00 88.50 547 PHE A N 1
ATOM 4370 C CA . PHE A 1 547 ? 54.338 22.442 -55.384 1.00 88.50 547 PHE A CA 1
ATOM 4371 C C . PHE A 1 547 ? 54.689 22.365 -53.903 1.00 88.50 547 PHE A C 1
ATOM 4373 O O . PHE A 1 547 ? 55.660 21.723 -53.493 1.00 88.50 547 PHE A O 1
ATOM 4380 N N . THR A 1 548 ? 53.881 23.051 -53.100 1.00 85.69 548 THR A N 1
ATOM 4381 C CA . THR A 1 548 ? 54.088 23.163 -51.662 1.00 85.69 548 THR A CA 1
ATOM 4382 C C . THR A 1 548 ? 52.862 22.667 -50.906 1.00 85.69 548 THR A C 1
ATOM 4384 O O . THR A 1 548 ? 51.740 23.081 -51.208 1.00 85.69 548 THR A O 1
ATOM 4387 N N . VAL A 1 549 ? 53.081 21.826 -49.897 1.00 82.62 549 VAL A N 1
ATOM 4388 C CA . VAL A 1 549 ? 52.065 21.400 -48.929 1.00 82.62 549 VAL A CA 1
ATOM 4389 C C . VAL A 1 549 ? 52.351 22.081 -47.600 1.00 82.62 549 VAL A C 1
ATOM 4391 O O . VAL A 1 549 ? 53.454 21.978 -47.067 1.00 82.62 549 VAL A O 1
ATOM 4394 N N . GLU A 1 550 ? 51.373 22.820 -47.086 1.00 78.44 550 GLU A N 1
ATOM 4395 C CA . GLU A 1 550 ? 51.489 23.501 -45.793 1.00 78.44 550 GLU A CA 1
ATOM 4396 C C . GLU A 1 550 ? 51.168 22.568 -44.629 1.00 78.44 550 GLU A C 1
ATOM 4398 O O . GLU A 1 550 ? 51.775 22.688 -43.574 1.00 78.44 550 GLU A O 1
ATOM 4403 N N . GLU A 1 551 ? 50.212 21.662 -44.824 1.00 75.69 551 GLU A N 1
ATOM 4404 C CA . GLU A 1 551 ? 49.737 20.758 -43.784 1.00 75.69 551 GLU A CA 1
ATOM 4405 C C . GLU A 1 551 ? 49.072 19.533 -44.415 1.00 75.69 551 GLU A C 1
ATOM 4407 O O . GLU A 1 551 ? 48.369 19.658 -45.425 1.00 75.69 551 GLU A O 1
ATOM 4412 N N . ILE A 1 552 ? 49.263 18.365 -43.804 1.00 77.00 552 ILE A N 1
ATOM 4413 C CA . ILE A 1 552 ? 48.465 17.167 -44.082 1.00 77.00 552 ILE A CA 1
ATOM 4414 C C . ILE A 1 552 ? 47.780 16.763 -42.784 1.00 77.00 552 ILE A C 1
ATOM 4416 O O . ILE A 1 552 ? 48.458 16.571 -41.772 1.00 77.00 552 ILE A O 1
ATOM 4420 N N . LYS A 1 553 ? 46.453 16.615 -42.828 1.00 75.12 553 LYS A N 1
ATOM 4421 C CA . LYS A 1 553 ? 45.686 15.974 -41.763 1.00 75.12 553 LYS A CA 1
ATOM 4422 C C . LYS A 1 553 ? 45.161 14.635 -42.210 1.00 75.12 553 LYS A C 1
ATOM 4424 O O . LYS A 1 553 ? 44.661 14.522 -43.322 1.00 75.12 553 LYS A O 1
ATOM 4429 N N . ILE A 1 554 ? 45.263 13.645 -41.342 1.00 72.81 554 ILE A N 1
ATOM 4430 C CA . ILE A 1 554 ? 44.727 12.304 -41.568 1.00 72.81 554 ILE A CA 1
ATOM 4431 C C . ILE A 1 554 ? 43.602 12.108 -40.553 1.00 72.81 554 ILE A C 1
ATOM 4433 O O . ILE A 1 554 ? 43.690 12.608 -39.432 1.00 72.81 554 ILE A O 1
ATOM 4437 N N . LYS A 1 555 ? 42.532 11.434 -40.961 1.00 69.94 555 LYS A N 1
ATOM 4438 C CA . LYS A 1 555 ? 41.431 11.007 -40.104 1.00 69.94 555 LYS A CA 1
ATOM 4439 C C . LYS A 1 555 ? 41.306 9.494 -40.237 1.00 69.94 555 LYS A C 1
ATOM 4441 O O . LYS A 1 555 ? 41.241 9.006 -41.361 1.00 69.94 555 LYS A O 1
ATOM 4446 N N . GLN A 1 556 ? 41.280 8.775 -39.120 1.00 66.88 556 GLN A N 1
ATOM 4447 C CA . GLN A 1 556 ? 41.021 7.331 -39.077 1.00 66.88 556 GLN A CA 1
ATOM 4448 C C . GLN A 1 556 ? 39.549 7.041 -38.744 1.00 66.88 556 GLN A C 1
ATOM 4450 O O . GLN A 1 556 ? 38.936 7.795 -37.984 1.00 66.88 556 GLN A O 1
ATOM 4455 N N . ALA A 1 557 ? 39.005 5.946 -39.278 1.00 57.38 557 ALA A N 1
ATOM 4456 C CA . ALA A 1 557 ? 37.744 5.336 -38.856 1.00 57.38 557 ALA A CA 1
ATOM 4457 C C . ALA A 1 557 ? 38.048 4.054 -38.069 1.00 57.38 557 ALA A C 1
ATOM 4459 O O . ALA A 1 557 ? 38.676 3.143 -38.589 1.00 57.38 557 ALA A O 1
ATOM 4460 N N . ILE A 1 558 ? 37.618 3.933 -36.816 1.00 55.97 558 ILE A N 1
ATOM 4461 C CA . ILE A 1 558 ? 37.757 2.655 -36.099 1.00 55.97 558 ILE A CA 1
ATOM 4462 C C . ILE A 1 558 ? 36.627 1.728 -36.568 1.00 55.97 558 ILE A C 1
ATOM 4464 O O . ILE A 1 558 ? 35.471 2.142 -36.632 1.00 55.97 558 ILE A O 1
ATOM 4468 N N . GLU A 1 559 ? 36.968 0.497 -36.953 1.00 50.22 559 GLU A N 1
ATOM 4469 C CA . GLU A 1 559 ? 36.012 -0.480 -37.480 1.00 50.22 559 GLU A CA 1
ATOM 4470 C C . GLU A 1 559 ? 35.030 -0.917 -36.381 1.00 50.22 559 GLU A C 1
ATOM 4472 O O . GLU A 1 559 ? 35.428 -1.306 -35.286 1.00 50.22 559 GLU A O 1
ATOM 4477 N N . ILE A 1 560 ? 33.733 -0.839 -36.684 1.00 46.34 560 ILE A N 1
ATOM 4478 C CA . ILE A 1 560 ? 32.609 -1.098 -35.762 1.00 46.34 560 ILE A CA 1
ATOM 4479 C C . ILE A 1 560 ? 32.351 -2.618 -35.589 1.00 46.34 560 ILE A C 1
ATOM 4481 O O . ILE A 1 560 ? 31.545 -3.031 -34.760 1.00 46.34 560 ILE A O 1
ATOM 4485 N N . GLY A 1 561 ? 33.038 -3.471 -36.359 1.00 38.28 561 GLY A N 1
ATOM 4486 C CA . GLY A 1 561 ? 32.662 -4.874 -36.573 1.00 38.28 561 GLY A CA 1
ATOM 4487 C C . GLY A 1 561 ? 32.795 -5.812 -35.369 1.00 38.28 561 GLY A C 1
ATOM 4488 O O . GLY A 1 561 ? 31.886 -6.602 -35.125 1.00 38.28 561 GLY A O 1
ATOM 4489 N N . ASP A 1 562 ? 33.879 -5.722 -34.596 1.00 33.38 562 ASP A N 1
ATOM 4490 C CA . ASP A 1 562 ? 34.216 -6.789 -33.635 1.00 33.38 562 ASP A CA 1
ATOM 4491 C C . ASP A 1 562 ? 33.659 -6.572 -32.220 1.00 33.38 562 ASP A C 1
ATOM 4493 O O . ASP A 1 562 ? 33.517 -7.530 -31.461 1.00 33.38 562 ASP A O 1
ATOM 4497 N N . TYR A 1 563 ? 33.305 -5.340 -31.843 1.00 36.72 563 TYR A N 1
ATOM 4498 C CA . TYR A 1 563 ? 32.852 -5.060 -30.474 1.00 36.72 563 TYR A CA 1
ATOM 4499 C C . TYR A 1 563 ? 31.402 -5.505 -30.220 1.00 36.72 563 TYR A C 1
ATOM 4501 O O . TYR A 1 563 ? 31.102 -5.980 -29.130 1.00 36.72 563 TYR A O 1
ATOM 4509 N N . MET A 1 564 ? 30.512 -5.408 -31.219 1.00 33.47 564 MET A N 1
ATOM 4510 C CA . MET A 1 564 ? 29.087 -5.749 -31.051 1.00 33.47 564 MET A CA 1
ATOM 4511 C C . MET A 1 564 ? 28.712 -7.192 -31.418 1.00 33.47 564 MET A C 1
ATOM 4513 O O . MET A 1 564 ? 27.596 -7.600 -31.139 1.00 33.47 564 MET A O 1
ATOM 4517 N N . GLN A 1 565 ? 29.584 -7.969 -32.073 1.00 33.19 565 GLN A N 1
ATOM 4518 C CA . GLN A 1 565 ? 29.291 -9.389 -32.346 1.00 33.19 565 GLN A CA 1
ATOM 4519 C C . GLN A 1 565 ? 29.685 -10.319 -31.188 1.00 33.19 565 GLN A C 1
ATOM 4521 O O . GLN A 1 565 ? 29.284 -11.482 -31.180 1.00 33.19 565 GLN A O 1
ATOM 4526 N N . GLY A 1 566 ? 30.506 -9.835 -30.250 1.00 31.09 566 GLY A N 1
ATOM 4527 C CA . GLY A 1 566 ? 31.019 -10.614 -29.119 1.00 31.09 566 GLY A CA 1
ATOM 4528 C C . GLY A 1 566 ? 30.358 -10.330 -27.766 1.00 31.09 566 GLY A C 1
ATOM 4529 O O . GLY A 1 566 ? 30.664 -11.047 -26.813 1.00 31.09 566 GLY A O 1
ATOM 4530 N N . GLN A 1 567 ? 29.502 -9.309 -27.675 1.00 30.88 567 GLN A N 1
ATOM 4531 C CA . GLN A 1 567 ? 28.617 -9.039 -26.534 1.00 30.88 567 GLN A CA 1
ATOM 4532 C C . GLN A 1 567 ? 27.184 -9.356 -26.939 1.00 30.88 567 GLN A C 1
ATOM 4534 O O . GLN A 1 567 ? 26.440 -9.837 -26.059 1.00 30.88 567 GLN A O 1
#

Solvent-accessible surface area (backbone atoms only — not comparable to full-atom values): 31614 Å² total; per-residue (Å²): 127,63,47,52,64,40,89,85,81,66,48,71,44,52,58,68,39,40,76,79,49,55,65,72,58,53,54,55,45,51,57,49,53,51,54,38,74,78,31,67,79,38,50,40,65,62,92,90,57,64,103,78,58,73,24,58,51,49,57,58,52,43,39,65,73,63,22,56,38,50,52,72,59,30,56,54,81,81,38,66,68,50,46,51,35,37,75,72,63,67,30,87,49,74,68,42,41,46,50,43,53,41,52,72,68,57,58,77,51,42,70,43,100,84,73,43,78,38,58,66,71,90,60,49,66,68,55,46,41,47,51,51,47,32,56,46,46,36,52,50,42,63,51,60,54,66,70,79,80,54,76,50,43,45,98,74,17,40,49,73,50,69,80,56,53,51,39,67,43,42,34,48,47,46,50,29,25,43,69,12,96,87,40,32,84,29,44,36,32,35,49,46,42,48,44,68,73,38,76,57,48,55,41,73,101,41,62,50,67,55,37,25,57,58,47,72,40,59,72,95,45,80,81,58,67,78,53,72,67,53,46,50,43,49,18,49,39,57,47,39,40,42,61,46,29,69,51,44,47,94,77,64,50,48,49,66,58,36,50,78,38,44,65,63,53,44,53,40,54,46,37,30,56,68,25,52,43,29,44,42,75,58,90,79,58,96,93,69,72,26,32,37,55,44,50,53,51,48,53,32,55,43,30,33,44,46,57,52,20,52,81,65,74,70,78,80,65,82,87,43,92,44,71,68,53,41,48,54,47,51,54,48,52,53,64,66,46,50,80,68,50,79,46,87,86,67,64,86,50,72,64,85,81,53,69,70,57,36,46,49,21,51,49,47,29,36,49,37,49,48,76,64,71,58,91,62,42,58,63,86,71,68,70,50,61,74,60,50,76,71,43,48,49,43,38,45,53,17,38,52,55,24,49,82,27,38,74,27,40,68,51,55,52,46,52,33,66,72,65,72,41,54,61,64,78,74,78,44,85,78,73,72,55,68,46,80,49,43,36,87,58,53,85,64,84,61,55,58,42,69,42,90,85,68,83,55,77,40,30,36,49,58,46,64,52,46,72,58,95,53,20,40,39,30,38,62,66,12,34,41,24,30,65,44,74,42,76,25,37,28,31,36,35,39,27,42,89,59,75,81,32,45,48,47,20,40,28,86,43,59,76,28,80,49,75,64,84,64,68,46,84,45,86,94,46,26,34,37,34,71,36,78,85,53,75,34,29,20,37,23,45,34,23,69,30,65,43,54,38,49,34,39,33,43,34,46,46,84,79,76,70,69,70,70,76,76,109